Protein AF-A0A2I0IQX0-F1 (afdb_monomer_lite)

Radius of gyration: 37.12 Å; chains: 1; bounding box: 122×83×122 Å

Sequence (708 aa):
MSTTAPTTPGISPPPPFSTNPTLTITSLARSLSVTYSIDRTKGKENWRSRPLKNRERKTVKEKVTVMEGSRGGDEGDGDGQHKKETGPTSCSQSERRRKGLPKEEEEEMAKQRAKKRKEENARHMSNLPRLIIACNRALGLLVRQHNGDVSDGLLQSSNLKSFTFNELKTAIRNLLDFDVESSCVDRSSRWGSQGGELSSRAAGKRRKEIHSRMVVILRPSKVAVIWRRVGEWGAGHRDGDYHRAVYVCIYAESTQELLLRKHADCKNSWPGLWDISSAGHISAGDSSLISARRALEEELGIVLPKDAFELIFNFLRDWTTNNGTFISNEFDDVYLVTTLDPIPLEAFTLQESEVSAVKYLHYNQYRSLLAKEDPDYAPYDVDGQYGQLFDIIEQRYKENTTARCLALQKQIERYASVTLNLELRGLSEGDTRALVLIIKAARVMDEISHQQVWHSNPALRDWLKEHAATSELDRLKWVYYSINKSPWSCLDESEAFLTTADSAVKLLSQCSKPVSGREGLEYKAAFPKLKPPGANFYPPDKDKMHGLPKDQLEEVTGFFNVIKRRSELSIEASMTNLAVKNHDNDNVAVSGTDLYNVPYCKEYMSSLSKAAELLLEAGNLTSSTSLKRLLHEKAKAFLSNDYYESDIAWMELDSKLDVTIGPYETYEDALFGYKATFEAFVGIRDDNVTAQIIFQLMIAITIYLILN

Secondary structure (DSSP, 8-state):
--------PPPPPPPPPP------GGGGGGG----EEE-----S---------------------PPP-----------------------------PPPPPHHHHHHHHHHHHHHHHHHHHHHHHHHHHHHHHHHHHHHHHHHHHH----S----GGG-----HHHHHHHHHHHHHTTSSS-------------------------------------GGG-------PPPTTHHHHHT--EEEEEEEEEETTTTEEEEEEEPTT-SSSTT-EE-SEEEEPPTT--HHHHHHHHHHHHH-----GGGEEEEEEEEEEEEEGGGTEEEEEEEEEEEEEESSPPPGGG----TTTEEEEEEEEHHHHHHHHTTT-TTB----TTTGGGHHHHHHHHHH---HHHHHHHHHHHHTTSEEE------TT--HHHHHHHHHHHHHHHHHHHHHHHHH-TTHHHHHHHHHHGGGT-HHHHHHHHHHHHHSSSB-TTTTTBBSS-GGGSPEEEESSSSS--TT---EEEE----SBPPTTTTTS-TT-S--TTS-HHHHHHHT-TTEEEEEHHHHHHHHHHHT--------------S-SEEEEEHHHHTHHHHHHHHHHHHHHHHH-S-HHHHHHHHHHHHHHHHS--HHHHHHHHT--SSEEEEEEE---TT-TTTS-PPPEEEEEEE--HHHHHHHHHHHHHHHHHHHHH-

Structure (mmCIF, N/CA/C/O backbone):
data_AF-A0A2I0IQX0-F1
#
_entry.id   AF-A0A2I0IQX0-F1
#
loop_
_atom_site.group_PDB
_atom_site.id
_atom_site.type_symbol
_atom_site.label_atom_id
_atom_site.label_alt_id
_atom_site.label_comp_id
_atom_site.label_asym_id
_atom_site.label_entity_id
_atom_site.label_seq_id
_atom_site.pdbx_PDB_ins_code
_atom_site.Cartn_x
_atom_site.Cartn_y
_atom_site.Cartn_z
_atom_site.occupancy
_atom_site.B_iso_or_equiv
_atom_site.auth_seq_id
_atom_site.auth_comp_id
_atom_site.auth_asym_id
_atom_site.auth_atom_id
_atom_site.pdbx_PDB_model_num
ATOM 1 N N . MET A 1 1 ? -62.907 -2.542 -43.626 1.00 32.94 1 MET A N 1
ATOM 2 C CA . MET A 1 1 ? -62.264 -3.836 -43.954 1.00 32.94 1 MET A CA 1
ATOM 3 C C . MET A 1 1 ? -60.779 -3.570 -44.169 1.00 32.94 1 MET A C 1
ATOM 5 O O . MET A 1 1 ? -60.492 -2.575 -44.815 1.00 32.94 1 MET A O 1
ATOM 9 N N . SER A 1 2 ? -59.822 -4.360 -43.681 1.00 29.34 2 SER A N 1
ATOM 10 C CA . SER A 1 2 ? -59.847 -5.276 -42.527 1.00 29.34 2 SER A CA 1
ATOM 11 C C . SER A 1 2 ? -58.401 -5.570 -42.082 1.00 29.34 2 SER A C 1
ATOM 13 O O . SER A 1 2 ? -57.530 -5.612 -42.938 1.00 29.34 2 SER A O 1
ATOM 15 N N . THR A 1 3 ? -58.189 -5.767 -40.772 1.00 29.19 3 THR A N 1
ATOM 16 C CA . THR A 1 3 ? -57.210 -6.674 -40.103 1.00 29.19 3 THR A CA 1
ATOM 17 C C . THR A 1 3 ? -56.078 -7.292 -40.951 1.00 29.19 3 THR A C 1
ATOM 19 O O . THR A 1 3 ? -56.360 -7.918 -41.967 1.00 29.19 3 THR A O 1
ATOM 22 N N . THR A 1 4 ? -54.808 -7.332 -40.536 1.00 30.12 4 THR A N 1
ATOM 23 C CA . THR A 1 4 ? -54.242 -7.630 -39.188 1.00 30.12 4 THR A CA 1
ATOM 24 C C . THR A 1 4 ? -53.242 -6.521 -38.728 1.00 30.12 4 THR A C 1
ATOM 26 O O . THR A 1 4 ? -53.359 -5.416 -39.240 1.00 30.12 4 THR A O 1
ATOM 29 N N . ALA A 1 5 ? -52.293 -6.616 -37.772 1.00 28.31 5 ALA A N 1
ATOM 30 C CA . ALA A 1 5 ? -51.696 -7.715 -36.980 1.00 28.31 5 ALA A CA 1
ATOM 31 C C . ALA A 1 5 ? -51.329 -7.263 -35.516 1.00 28.31 5 ALA A C 1
ATOM 33 O O . ALA A 1 5 ? -52.156 -6.522 -34.983 1.00 28.31 5 ALA A O 1
ATOM 34 N N . PRO A 1 6 ? -50.278 -7.721 -34.770 1.00 35.41 6 PRO A N 1
ATOM 35 C CA . PRO A 1 6 ? -50.414 -7.894 -33.313 1.00 35.41 6 PRO A CA 1
ATOM 36 C C . PRO A 1 6 ? -49.625 -6.920 -32.410 1.00 35.41 6 PRO A C 1
ATOM 38 O O . PRO A 1 6 ? -48.718 -6.209 -32.831 1.00 35.41 6 PRO A O 1
ATOM 41 N N . THR A 1 7 ? -49.988 -6.941 -31.125 1.00 29.81 7 THR A N 1
ATOM 42 C CA . THR A 1 7 ? -49.522 -6.068 -30.033 1.00 29.81 7 THR A CA 1
ATOM 43 C C . THR A 1 7 ? -48.316 -6.598 -29.251 1.00 29.81 7 THR A C 1
ATOM 45 O O . THR A 1 7 ? -48.257 -7.789 -28.945 1.00 29.81 7 THR A O 1
ATOM 48 N N . THR A 1 8 ? -47.474 -5.690 -28.750 1.00 29.77 8 THR A N 1
ATOM 49 C CA . THR A 1 8 ? -46.634 -5.884 -27.550 1.00 29.77 8 THR A CA 1
ATOM 50 C C . THR A 1 8 ? -47.149 -5.011 -26.387 1.00 29.77 8 THR A C 1
ATOM 52 O O . THR A 1 8 ? -47.747 -3.963 -26.638 1.00 29.77 8 THR A O 1
ATOM 55 N N . PRO A 1 9 ? -46.987 -5.427 -25.113 1.00 32.19 9 PRO A N 1
ATOM 56 C CA . PRO A 1 9 ? -47.516 -4.688 -23.964 1.00 32.19 9 PRO A CA 1
ATOM 57 C C . PRO A 1 9 ? -46.642 -3.479 -23.591 1.00 32.19 9 PRO A C 1
ATOM 59 O O . PRO A 1 9 ? -45.417 -3.577 -23.542 1.00 32.19 9 PRO A O 1
ATOM 62 N N . GLY A 1 10 ? -47.279 -2.343 -23.296 1.00 28.66 10 GLY A N 1
ATOM 63 C CA . GLY A 1 10 ? -46.601 -1.115 -22.870 1.00 28.66 10 GLY A CA 1
ATOM 64 C C . GLY A 1 10 ? -46.260 -1.087 -21.376 1.00 28.66 10 GLY A C 1
ATOM 65 O O . GLY A 1 10 ? -46.984 -1.645 -20.552 1.00 28.66 10 GLY A O 1
ATOM 66 N N . ILE A 1 11 ? -45.175 -0.391 -21.030 1.00 29.62 11 ILE A N 1
ATOM 67 C CA . ILE A 1 11 ? -44.763 -0.110 -19.647 1.00 29.62 11 ILE A CA 1
ATOM 68 C C . ILE A 1 11 ? -45.305 1.269 -19.246 1.00 29.62 11 ILE A C 1
ATOM 70 O O . ILE A 1 11 ? -45.057 2.257 -19.936 1.00 29.62 11 ILE A O 1
ATOM 74 N N . SER A 1 12 ? -46.032 1.345 -18.130 1.00 29.97 12 SER A N 1
ATOM 75 C CA . SER A 1 12 ? -46.541 2.613 -17.586 1.00 29.97 12 SER A CA 1
ATOM 76 C C . SER A 1 12 ? -45.424 3.443 -16.930 1.00 29.97 12 SER A C 1
ATOM 78 O O . SER A 1 12 ? -44.574 2.867 -16.248 1.00 29.97 12 SER A O 1
ATOM 80 N N . PRO A 1 13 ? -45.426 4.784 -17.066 1.00 30.25 13 PRO A N 1
ATOM 81 C CA . PRO A 1 13 ? -44.456 5.646 -16.392 1.00 30.25 13 PRO A CA 1
ATOM 82 C C . PRO A 1 13 ? -44.693 5.704 -14.867 1.00 30.25 13 PRO A C 1
ATOM 84 O O . PRO A 1 13 ? -45.831 5.539 -14.415 1.00 30.25 13 PRO A O 1
ATOM 87 N N . PRO A 1 14 ? -43.645 5.954 -14.057 1.00 29.20 14 PRO A N 1
ATOM 88 C CA . PRO A 1 14 ? -43.758 6.031 -12.602 1.00 29.20 14 PRO A CA 1
ATOM 89 C C . PRO A 1 14 ? -44.454 7.326 -12.125 1.00 29.20 14 PRO A C 1
ATOM 91 O O . PRO A 1 14 ? -44.364 8.357 -12.796 1.00 29.20 14 PRO A O 1
ATOM 94 N N . PRO A 1 15 ? -45.118 7.308 -10.952 1.00 28.19 15 PRO A N 1
ATOM 95 C CA . PRO A 1 15 ? -45.722 8.498 -10.353 1.00 28.19 15 PRO A CA 1
ATOM 96 C C . PRO A 1 15 ? -44.664 9.458 -9.765 1.00 28.19 15 PRO A C 1
ATOM 98 O O . PRO A 1 15 ? -43.566 9.023 -9.410 1.00 28.19 15 PRO A O 1
ATOM 101 N N . PRO A 1 16 ? -44.982 10.760 -9.617 1.00 26.52 16 PRO A N 1
ATOM 102 C CA . PRO A 1 16 ? -44.057 11.750 -9.068 1.00 26.52 16 PRO A CA 1
ATOM 103 C C . PRO A 1 16 ? -43.819 11.564 -7.561 1.00 26.52 16 PRO A C 1
ATOM 105 O O . PRO A 1 16 ? -44.727 11.211 -6.806 1.00 26.52 16 PRO A O 1
ATOM 108 N N . PHE A 1 17 ? -42.598 11.862 -7.109 1.00 27.36 17 PHE A N 1
ATOM 109 C CA . PHE A 1 17 ? -42.235 11.825 -5.691 1.00 27.36 17 PHE A CA 1
ATOM 110 C C . PHE A 1 17 ? -42.905 12.962 -4.906 1.00 27.36 17 PHE A C 1
ATOM 112 O O . PHE A 1 17 ? -42.741 14.136 -5.232 1.00 27.36 17 PHE A O 1
ATOM 119 N N . SER A 1 18 ? -43.614 12.603 -3.833 1.00 23.64 18 SER A N 1
ATOM 120 C CA . SER A 1 18 ? -44.170 13.546 -2.856 1.00 23.64 18 SER A CA 1
ATOM 121 C C . SER A 1 18 ? -43.223 13.725 -1.665 1.00 23.64 18 SER A C 1
ATOM 123 O O . SER A 1 18 ? -42.564 12.780 -1.229 1.00 23.64 18 SER A O 1
ATOM 125 N N . THR A 1 19 ? -43.145 14.941 -1.130 1.00 28.67 19 THR A N 1
ATOM 126 C CA . THR A 1 19 ? -42.205 15.332 -0.072 1.00 28.67 19 THR A CA 1
ATOM 127 C C . THR A 1 19 ? -42.740 15.038 1.333 1.00 28.67 19 THR A C 1
ATOM 129 O O . THR A 1 19 ? -43.684 15.699 1.759 1.00 28.67 19 THR A O 1
ATOM 132 N N . ASN A 1 20 ? -42.102 14.124 2.080 1.00 23.31 20 ASN A N 1
ATOM 133 C CA . ASN A 1 20 ? -41.988 14.180 3.553 1.00 23.31 20 ASN A CA 1
ATOM 134 C C . ASN A 1 20 ? -41.076 13.057 4.109 1.00 23.31 20 ASN A C 1
ATOM 136 O O . ASN A 1 20 ? -41.433 11.884 3.992 1.00 23.31 20 ASN A O 1
ATOM 140 N N . PRO A 1 21 ? -39.930 13.367 4.751 1.00 27.33 21 PRO A N 1
ATOM 141 C CA . PRO A 1 21 ? -39.046 12.359 5.337 1.00 27.33 21 PRO A CA 1
ATOM 142 C C . PRO A 1 21 ? -39.320 12.128 6.835 1.00 27.33 21 PRO A C 1
ATOM 144 O O . PRO A 1 21 ? -38.691 12.735 7.701 1.00 27.33 21 PRO A O 1
ATOM 147 N N . THR A 1 22 ? -40.207 11.188 7.174 1.00 23.41 22 THR A N 1
ATOM 148 C CA . THR A 1 22 ? -40.261 10.631 8.540 1.00 23.41 22 THR A CA 1
ATOM 149 C C . THR A 1 22 ? -39.184 9.552 8.687 1.00 23.41 22 THR A C 1
ATOM 151 O O . THR A 1 22 ? -39.371 8.410 8.269 1.00 23.41 22 THR A O 1
ATOM 154 N N . LEU A 1 23 ? -38.031 9.919 9.254 1.00 24.91 23 LEU A N 1
ATOM 155 C CA . LEU A 1 23 ? -36.866 9.038 9.400 1.00 24.91 23 LEU A CA 1
ATOM 156 C C . LEU A 1 23 ? -37.111 7.903 10.410 1.00 24.91 23 LEU A C 1
ATOM 158 O O . LEU A 1 23 ? -36.904 8.061 11.611 1.00 24.91 23 LEU A O 1
ATOM 162 N N . THR A 1 24 ? -37.498 6.727 9.912 1.00 24.86 24 THR A N 1
ATOM 163 C CA . THR A 1 24 ? -37.498 5.482 10.692 1.00 24.86 24 THR A CA 1
ATOM 164 C C . THR A 1 24 ? -36.156 4.747 10.563 1.00 24.86 24 THR A C 1
ATOM 166 O O . THR A 1 24 ? -35.618 4.539 9.469 1.00 24.86 24 THR A O 1
ATOM 169 N N . ILE A 1 25 ? -35.612 4.341 11.716 1.00 28.48 25 ILE A N 1
ATOM 170 C CA . ILE A 1 25 ? -34.255 3.778 11.892 1.00 28.48 25 ILE A CA 1
ATOM 171 C C . ILE A 1 25 ? -34.005 2.520 11.035 1.00 28.48 25 ILE A C 1
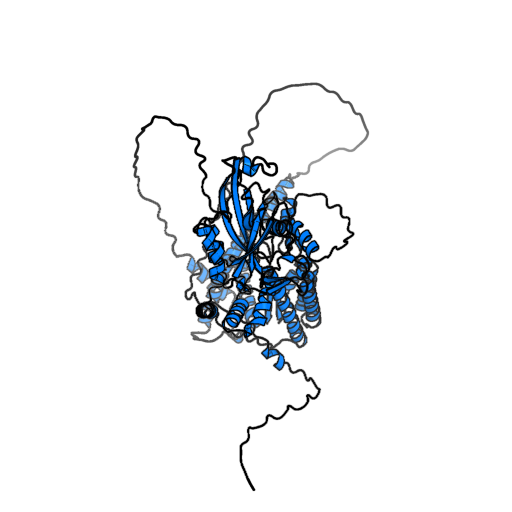ATOM 173 O O . ILE A 1 25 ? -32.872 2.245 10.643 1.00 28.48 25 ILE A O 1
ATOM 177 N N . THR A 1 26 ? -35.063 1.792 10.670 1.00 25.50 26 THR A N 1
ATOM 178 C CA . THR A 1 26 ? -35.031 0.540 9.895 1.00 25.50 26 THR A CA 1
ATOM 179 C C . THR A 1 26 ? -34.335 0.652 8.530 1.00 25.50 26 THR A C 1
ATOM 181 O O . THR A 1 26 ? -33.890 -0.357 7.987 1.00 25.50 26 THR A O 1
ATOM 184 N N . SER A 1 27 ? -34.219 1.858 7.964 1.00 24.39 27 SER A N 1
ATOM 185 C CA . SER A 1 27 ? -33.568 2.086 6.665 1.00 24.39 27 SER A CA 1
ATOM 186 C C . SER A 1 27 ? -32.036 1.954 6.696 1.00 24.39 27 SER A C 1
ATOM 188 O O . SER A 1 27 ? -31.463 1.465 5.722 1.00 24.39 27 SER A O 1
ATOM 190 N N . LEU A 1 28 ? -31.363 2.297 7.806 1.00 27.48 28 LEU A N 1
ATOM 191 C CA . LEU A 1 28 ? -29.898 2.173 7.918 1.00 27.48 28 LEU A CA 1
ATOM 192 C C . LEU A 1 28 ? -29.418 0.715 8.010 1.00 27.48 28 LEU A C 1
ATOM 194 O O . LEU A 1 28 ? -28.284 0.416 7.645 1.00 27.48 28 LEU A O 1
ATOM 198 N N . ALA A 1 29 ? -30.267 -0.209 8.468 1.00 24.34 29 ALA A N 1
ATOM 199 C CA . ALA A 1 29 ? -29.877 -1.599 8.715 1.00 24.34 29 ALA A CA 1
ATOM 200 C C . ALA A 1 29 ? -29.433 -2.362 7.448 1.00 24.34 29 ALA A C 1
ATOM 202 O O . ALA A 1 29 ? -28.733 -3.365 7.551 1.00 24.34 29 ALA A O 1
ATOM 203 N N . ARG A 1 30 ? -29.808 -1.898 6.245 1.00 24.12 30 ARG A N 1
ATOM 204 C CA . ARG A 1 30 ? -29.478 -2.567 4.971 1.00 24.12 30 ARG A CA 1
ATOM 205 C C . ARG A 1 30 ? -28.112 -2.202 4.373 1.00 24.12 30 ARG A C 1
ATOM 207 O O . ARG A 1 30 ? -27.738 -2.804 3.374 1.00 24.12 30 ARG A O 1
ATOM 214 N N . SER A 1 31 ? -27.354 -1.279 4.972 1.00 22.50 31 SER A N 1
ATOM 215 C CA . SER A 1 31 ? -25.974 -0.942 4.563 1.00 22.50 31 SER A CA 1
ATOM 216 C C . SER A 1 31 ? -24.917 -1.307 5.620 1.00 22.50 31 SER A C 1
ATOM 218 O O . SER A 1 31 ? -23.799 -0.789 5.607 1.00 22.50 31 SER A O 1
ATOM 220 N N . LEU A 1 32 ? -25.266 -2.207 6.548 1.00 25.27 32 LEU A N 1
ATOM 221 C CA . LEU A 1 32 ? -24.449 -2.602 7.699 1.00 25.27 32 LEU A CA 1
ATOM 222 C C . LEU A 1 32 ? -24.072 -4.093 7.664 1.00 25.27 32 LEU A C 1
ATOM 224 O O . LEU A 1 32 ? -24.515 -4.883 8.491 1.00 25.27 32 LEU A O 1
ATOM 228 N N . SER A 1 33 ? -23.201 -4.470 6.725 1.00 21.88 33 SER A N 1
ATOM 229 C CA . SER A 1 33 ? -22.495 -5.759 6.739 1.00 21.88 33 SER A CA 1
ATOM 230 C C . SER A 1 33 ? -21.019 -5.553 7.096 1.00 21.88 33 SER A C 1
ATOM 232 O O . SER A 1 33 ? -20.197 -5.282 6.221 1.00 21.88 33 SER A O 1
ATOM 234 N N . VAL A 1 34 ? -20.680 -5.673 8.383 1.00 24.61 34 VAL A N 1
ATOM 235 C CA . VAL A 1 34 ? -19.284 -5.774 8.841 1.00 24.61 34 VAL A CA 1
ATOM 236 C C . VAL A 1 34 ? -18.985 -7.250 9.086 1.00 24.61 34 VAL A C 1
ATOM 238 O O . VAL A 1 34 ? -19.418 -7.821 10.085 1.00 24.61 34 VAL A O 1
ATOM 241 N N . THR A 1 35 ? -18.290 -7.883 8.143 1.00 23.91 35 THR A N 1
ATOM 242 C CA . THR A 1 35 ? -17.967 -9.312 8.212 1.00 23.91 35 THR A CA 1
ATOM 243 C C . THR A 1 35 ? -16.759 -9.540 9.116 1.00 23.91 35 THR A C 1
ATOM 245 O O . THR A 1 35 ? -15.622 -9.343 8.692 1.00 23.91 35 THR A O 1
ATOM 248 N N . TYR A 1 36 ? -16.995 -10.011 10.340 1.00 27.12 36 TYR A N 1
ATOM 249 C CA . TYR A 1 36 ? -15.960 -10.671 11.137 1.00 27.12 36 TYR A CA 1
ATOM 250 C C . TYR A 1 36 ? -15.954 -12.170 10.827 1.00 27.12 36 TYR A C 1
ATOM 252 O O . TYR A 1 36 ? -16.995 -12.763 10.546 1.00 27.12 36 TYR A O 1
ATOM 260 N N . SER A 1 37 ? -14.765 -12.769 10.852 1.00 30.22 37 SER A N 1
ATOM 261 C CA . SER A 1 37 ? -14.520 -14.138 10.392 1.00 30.22 37 SER A CA 1
ATOM 262 C C . SER A 1 37 ? -13.625 -14.883 11.377 1.00 30.22 37 SER A C 1
ATOM 264 O O . SER A 1 37 ? -12.672 -14.305 11.893 1.00 30.22 37 SER A O 1
ATOM 266 N N . ILE A 1 38 ? -13.920 -16.159 11.632 1.00 30.92 38 ILE A N 1
ATOM 267 C CA . ILE A 1 38 ? -13.231 -16.972 12.647 1.00 30.92 38 ILE A CA 1
ATOM 268 C C . ILE A 1 38 ? -12.696 -18.258 12.002 1.00 30.92 38 ILE A C 1
ATOM 270 O O . ILE A 1 38 ? -13.472 -19.041 11.452 1.00 30.92 38 ILE A O 1
ATOM 274 N N . ASP A 1 39 ? -11.382 -18.488 12.102 1.00 32.41 39 ASP A N 1
ATOM 275 C CA . ASP A 1 39 ? -10.726 -19.738 11.688 1.00 32.41 39 ASP A CA 1
ATOM 276 C C . ASP A 1 39 ? -11.176 -20.924 12.568 1.00 32.41 39 ASP A C 1
ATOM 278 O O . ASP A 1 39 ? -11.371 -20.803 13.779 1.00 32.41 39 ASP A O 1
ATOM 282 N N . ARG A 1 40 ? -11.333 -22.100 11.950 1.00 35.47 40 ARG A N 1
ATOM 283 C CA . ARG A 1 40 ? -11.727 -23.361 12.604 1.00 35.47 40 ARG A CA 1
ATOM 284 C C . ARG A 1 40 ? -10.743 -24.518 12.382 1.00 35.47 40 ARG A C 1
ATOM 286 O O . ARG A 1 40 ? -11.056 -25.657 12.724 1.00 35.47 40 ARG A O 1
ATOM 293 N N . THR A 1 41 ? -9.542 -24.267 11.863 1.00 31.95 41 THR A N 1
ATOM 294 C CA . THR A 1 41 ? -8.605 -25.324 11.432 1.00 31.95 41 THR A CA 1
ATOM 295 C C . THR A 1 41 ? -7.753 -25.975 12.539 1.00 31.95 41 THR A C 1
ATOM 297 O O . THR A 1 41 ? -6.895 -26.805 12.236 1.00 31.95 41 THR A O 1
ATOM 300 N N . LYS A 1 42 ? -7.992 -25.698 13.836 1.00 32.75 42 LYS A N 1
ATOM 301 C CA . LYS A 1 42 ? -7.257 -26.325 14.968 1.00 32.75 42 LYS A CA 1
ATOM 302 C C . LYS A 1 42 ? -8.146 -26.956 16.047 1.00 32.75 42 LYS A C 1
ATOM 304 O O . LYS A 1 42 ? -8.098 -26.609 17.224 1.00 32.75 42 LYS A O 1
ATOM 309 N N . GLY A 1 43 ? -8.900 -27.981 15.653 1.00 28.84 43 GLY A N 1
ATOM 310 C CA . GLY A 1 43 ? -9.638 -28.857 16.569 1.00 28.84 43 GLY A CA 1
ATOM 311 C C . GLY A 1 43 ? -8.761 -29.846 17.357 1.00 28.84 43 GLY A C 1
ATOM 312 O O . GLY A 1 43 ? -8.837 -31.046 17.097 1.00 28.84 43 GLY A O 1
ATOM 313 N N . LYS A 1 44 ? -7.947 -29.361 18.311 1.00 25.27 44 LYS A N 1
ATOM 314 C CA . LYS A 1 44 ? -7.473 -30.104 19.508 1.00 25.27 44 LYS A CA 1
ATOM 315 C C . LYS A 1 44 ? -6.637 -29.213 20.432 1.00 25.27 44 LYS A C 1
ATOM 317 O O . LYS A 1 44 ? -5.669 -28.594 20.001 1.00 25.27 44 LYS A O 1
ATOM 322 N N . GLU A 1 45 ? -6.974 -29.204 21.718 1.00 29.77 45 GLU A N 1
ATOM 323 C CA . GLU A 1 45 ? -6.270 -28.411 22.728 1.00 29.77 45 GLU A CA 1
ATOM 324 C C . GLU A 1 45 ? -4.854 -28.942 23.002 1.00 29.77 45 GLU A C 1
ATOM 326 O O . GLU A 1 45 ? -4.650 -30.139 23.219 1.00 29.77 45 GLU A O 1
ATOM 331 N N . ASN A 1 46 ? -3.869 -28.040 23.047 1.00 22.12 46 ASN A N 1
ATOM 332 C CA . ASN A 1 46 ? -2.586 -28.257 23.725 1.00 22.12 46 ASN A CA 1
ATOM 333 C C . ASN A 1 46 ? -1.889 -26.906 23.974 1.00 22.12 46 ASN A C 1
ATOM 335 O O . ASN A 1 46 ? -0.943 -26.530 23.280 1.00 22.12 46 ASN A O 1
ATOM 339 N N . TRP A 1 47 ? -2.348 -26.163 24.986 1.00 21.12 47 TRP A N 1
ATOM 340 C CA . TRP A 1 47 ? -1.671 -24.951 25.463 1.00 21.12 47 TRP A CA 1
ATOM 341 C C . TRP A 1 47 ? -0.330 -25.303 26.129 1.00 21.12 47 TRP A C 1
ATOM 343 O O . TRP A 1 47 ? -0.211 -25.395 27.349 1.00 21.12 47 TRP A O 1
ATOM 353 N N . ARG A 1 48 ? 0.707 -25.509 25.310 1.00 21.14 48 ARG A N 1
ATOM 354 C CA . ARG A 1 48 ? 2.104 -25.619 25.745 1.00 21.14 48 ARG A CA 1
ATOM 355 C C . ARG A 1 48 ? 2.872 -24.368 25.347 1.00 21.14 48 ARG A C 1
ATOM 357 O O . ARG A 1 48 ? 3.509 -24.327 24.294 1.00 21.14 48 ARG A O 1
ATOM 364 N N . SER A 1 49 ? 2.864 -23.374 26.229 1.00 22.66 49 SER A N 1
ATOM 365 C CA . SER A 1 49 ? 3.827 -22.276 26.184 1.00 22.66 49 SER A CA 1
ATOM 366 C C . SER A 1 49 ? 5.251 -22.847 26.230 1.00 22.66 49 SER A C 1
ATOM 368 O O . SER A 1 49 ? 5.692 -23.414 27.229 1.00 22.66 49 SER A O 1
ATOM 370 N N . ARG A 1 50 ? 5.986 -22.731 25.118 1.00 20.17 50 ARG A N 1
ATOM 371 C CA . ARG A 1 50 ? 7.427 -23.004 25.092 1.00 20.17 50 ARG A CA 1
ATOM 372 C C . ARG A 1 50 ? 8.147 -21.753 25.601 1.00 20.17 50 ARG A C 1
ATOM 374 O O . ARG A 1 50 ? 8.138 -20.758 24.879 1.00 20.17 50 ARG A O 1
ATOM 381 N N . PRO A 1 51 ? 8.794 -21.765 26.780 1.00 23.42 51 PRO A N 1
ATOM 382 C CA . PRO A 1 51 ? 9.642 -20.649 27.167 1.00 23.42 51 PRO A CA 1
ATOM 383 C C . PRO A 1 51 ? 10.823 -20.565 26.194 1.00 23.42 51 PRO A C 1
ATOM 385 O O . PRO A 1 51 ? 11.612 -21.508 26.067 1.00 23.42 51 PRO A O 1
ATOM 388 N N . LEU A 1 52 ? 10.955 -19.429 25.506 1.00 23.59 52 LEU A N 1
ATOM 389 C CA . LEU A 1 52 ? 12.186 -19.090 24.800 1.00 23.59 52 LEU A CA 1
ATOM 390 C C . LEU A 1 52 ? 13.328 -19.074 25.821 1.00 23.59 52 LEU A C 1
ATOM 392 O O . LEU A 1 52 ? 13.227 -18.449 26.877 1.00 23.59 52 LEU A O 1
ATOM 396 N N . LYS A 1 53 ? 14.414 -19.799 25.532 1.00 24.66 53 LYS A N 1
ATOM 397 C CA . LYS A 1 53 ? 15.565 -19.864 26.438 1.00 24.66 53 LYS A CA 1
ATOM 398 C C . LYS A 1 53 ? 16.179 -18.473 26.571 1.00 24.66 53 LYS A C 1
ATOM 400 O O . LYS A 1 53 ? 16.748 -17.970 25.602 1.00 24.66 53 LYS A O 1
ATOM 405 N N . ASN A 1 54 ? 16.126 -17.902 27.776 1.00 23.44 54 ASN A N 1
ATOM 406 C CA . ASN A 1 54 ? 16.892 -16.709 28.124 1.00 23.44 54 ASN A CA 1
ATOM 407 C C . ASN A 1 54 ? 18.367 -16.943 27.782 1.00 23.44 54 ASN A C 1
ATOM 409 O O . ASN A 1 54 ? 19.044 -17.770 28.392 1.00 23.44 54 ASN A O 1
ATOM 413 N N . ARG A 1 55 ? 18.858 -16.225 26.771 1.00 24.88 55 ARG A N 1
ATOM 414 C CA . ARG A 1 55 ? 20.252 -16.291 26.341 1.00 24.88 55 ARG A CA 1
ATOM 415 C C . ARG A 1 55 ? 21.052 -15.364 27.247 1.00 24.88 55 ARG A C 1
ATOM 417 O O . ARG A 1 55 ? 21.102 -14.161 27.006 1.00 24.88 55 ARG A O 1
ATOM 424 N N . GLU A 1 56 ? 21.607 -15.927 28.317 1.00 24.59 56 GLU A N 1
ATOM 425 C CA . GLU A 1 56 ? 22.330 -15.179 29.349 1.00 24.59 56 GLU A CA 1
ATOM 426 C C . GLU A 1 56 ? 23.342 -14.198 28.740 1.00 24.59 56 GLU A C 1
ATOM 428 O O . GLU A 1 56 ? 24.229 -14.582 27.968 1.00 24.59 56 GLU A O 1
ATOM 433 N N . ARG A 1 57 ? 23.229 -12.915 29.109 1.00 24.36 57 ARG A N 1
ATOM 434 C CA . ARG A 1 57 ? 24.255 -11.917 28.797 1.00 24.36 57 ARG A CA 1
ATOM 435 C C . ARG A 1 57 ? 25.515 -12.265 29.588 1.00 24.36 57 ARG A C 1
ATOM 437 O O . ARG A 1 57 ? 25.631 -11.894 30.753 1.00 24.36 57 ARG A O 1
ATOM 444 N N . LYS A 1 58 ? 26.480 -12.934 28.948 1.00 24.75 58 LYS A N 1
ATOM 445 C CA . LYS A 1 58 ? 27.851 -13.014 29.470 1.00 24.75 58 LYS A CA 1
ATOM 446 C C . LYS A 1 58 ? 28.400 -11.596 29.613 1.00 24.75 58 LYS A C 1
ATOM 448 O O . LYS A 1 58 ? 28.697 -10.943 28.616 1.00 24.75 58 LYS A O 1
ATOM 453 N N . THR A 1 59 ? 28.539 -11.129 30.848 1.00 23.88 59 THR A N 1
ATOM 454 C CA . THR A 1 59 ? 29.233 -9.883 31.166 1.00 23.88 59 THR A CA 1
ATOM 455 C C . THR A 1 59 ? 30.718 -10.048 30.865 1.00 23.88 59 THR A C 1
ATOM 457 O O . THR A 1 59 ? 31.444 -10.752 31.568 1.00 23.88 59 THR A O 1
ATOM 460 N N . VAL A 1 60 ? 31.180 -9.398 29.797 1.00 23.67 60 VAL A N 1
ATOM 461 C CA . VAL A 1 60 ? 32.611 -9.262 29.519 1.00 23.67 60 VAL A CA 1
ATOM 462 C C . VAL A 1 60 ? 33.192 -8.331 30.579 1.00 23.67 60 VAL A C 1
ATOM 464 O O . VAL A 1 60 ? 32.920 -7.135 30.577 1.00 23.67 60 VAL A O 1
ATOM 467 N N . LYS A 1 61 ? 33.970 -8.885 31.513 1.00 24.38 61 LYS A N 1
ATOM 468 C CA . LYS A 1 61 ? 34.826 -8.085 32.393 1.00 24.38 61 LYS A CA 1
ATOM 469 C C . LYS A 1 61 ? 36.059 -7.666 31.602 1.00 24.38 61 LYS A C 1
ATOM 471 O O . LYS A 1 61 ? 36.985 -8.463 31.452 1.00 24.38 61 LYS A O 1
ATOM 476 N N . GLU A 1 62 ? 36.079 -6.432 31.118 1.00 24.11 62 GLU A N 1
ATOM 477 C CA . GLU A 1 62 ? 37.313 -5.837 30.612 1.00 24.11 62 GLU A CA 1
ATOM 478 C C . GLU A 1 62 ? 38.312 -5.686 31.766 1.00 24.11 62 GLU A C 1
ATOM 480 O O . GLU A 1 62 ? 38.008 -5.117 32.816 1.00 24.11 62 GLU A O 1
ATOM 485 N N . LYS A 1 63 ? 39.515 -6.239 31.587 1.00 22.86 63 LYS A N 1
ATOM 486 C CA . LYS A 1 63 ? 40.642 -5.979 32.484 1.00 22.86 63 LYS A CA 1
ATOM 487 C C . LYS A 1 63 ? 41.306 -4.678 32.051 1.00 22.86 63 LYS A C 1
ATOM 489 O O . LYS A 1 63 ? 42.077 -4.680 31.094 1.00 22.86 63 LYS A O 1
ATOM 494 N N . VAL A 1 64 ? 41.068 -3.601 32.793 1.00 23.19 64 VAL A N 1
ATOM 495 C CA . VAL A 1 64 ? 41.957 -2.435 32.747 1.00 23.19 64 VAL A CA 1
ATOM 496 C C . VAL A 1 64 ? 43.297 -2.860 33.347 1.00 23.19 64 VAL A C 1
ATOM 498 O O . VAL A 1 64 ? 43.398 -3.109 34.547 1.00 23.19 64 VAL A O 1
ATOM 501 N N . THR A 1 65 ? 44.316 -2.993 32.500 1.00 23.31 65 THR A N 1
ATOM 502 C CA . THR A 1 65 ? 45.694 -3.266 32.927 1.00 23.31 65 THR A CA 1
ATOM 503 C C . THR A 1 65 ? 46.416 -1.932 33.063 1.00 23.31 65 THR A C 1
ATOM 505 O O . THR A 1 65 ? 46.779 -1.323 32.059 1.00 23.31 65 THR A O 1
ATOM 508 N N . VAL A 1 66 ? 46.604 -1.462 34.296 1.00 24.14 66 VAL A N 1
ATOM 509 C CA . VAL A 1 66 ? 47.425 -0.276 34.577 1.00 24.14 66 VAL A CA 1
ATOM 510 C C . VAL A 1 66 ? 48.899 -0.658 34.427 1.00 24.14 66 VAL A C 1
ATOM 512 O O . VAL A 1 66 ? 49.335 -1.649 35.010 1.00 24.14 66 VAL A O 1
ATOM 515 N N . MET A 1 67 ? 49.660 0.116 33.651 1.00 24.89 67 MET A N 1
ATOM 516 C CA . MET A 1 67 ? 51.123 0.024 33.613 1.00 24.89 67 MET A CA 1
ATOM 517 C C . MET A 1 67 ? 51.721 1.065 34.563 1.00 24.89 67 MET A C 1
ATOM 519 O O . MET A 1 67 ? 51.335 2.231 34.518 1.00 24.89 67 MET A O 1
ATOM 523 N N . GLU A 1 68 ? 52.666 0.652 35.405 1.00 23.25 68 GLU A N 1
ATOM 524 C CA . GLU A 1 68 ? 53.437 1.565 36.256 1.00 23.25 68 GLU A CA 1
ATOM 525 C C . GLU A 1 68 ? 54.582 2.222 35.464 1.00 23.25 68 GLU A C 1
ATOM 527 O O . GLU A 1 68 ? 55.205 1.583 34.616 1.00 23.25 68 GLU A O 1
ATOM 532 N N . GLY A 1 69 ? 54.875 3.497 35.752 1.00 25.08 69 GLY A N 1
ATOM 533 C CA . GLY A 1 69 ? 55.847 4.303 35.001 1.00 25.08 69 GLY A CA 1
ATOM 534 C C . GLY A 1 69 ? 56.507 5.414 35.828 1.00 25.08 69 GLY A C 1
ATOM 535 O O . GLY A 1 69 ? 56.103 6.564 35.758 1.00 25.08 69 GLY A O 1
ATOM 536 N N . SER A 1 70 ? 57.518 5.035 36.612 1.00 26.33 70 SER A N 1
ATOM 537 C CA . SER A 1 70 ? 58.631 5.832 37.175 1.00 26.33 70 SER A CA 1
ATOM 538 C C . SER A 1 70 ? 58.566 7.377 37.274 1.00 26.33 70 SER A C 1
ATOM 540 O O . SER A 1 70 ? 58.843 8.077 36.309 1.00 26.33 70 SER A O 1
ATOM 542 N N . ARG A 1 71 ? 58.461 7.852 38.529 1.00 26.31 71 ARG A N 1
ATOM 543 C CA . ARG A 1 71 ? 59.309 8.864 39.228 1.00 26.31 71 ARG A CA 1
ATOM 544 C C . ARG A 1 71 ? 59.725 10.198 38.554 1.00 26.31 71 ARG A C 1
ATOM 546 O O . ARG A 1 71 ? 60.502 10.203 37.608 1.00 26.31 71 ARG A O 1
ATOM 553 N N . GLY A 1 72 ? 59.482 11.289 39.300 1.00 25.31 72 GLY A N 1
ATOM 554 C CA . GLY A 1 72 ? 60.219 12.573 39.266 1.00 25.31 72 GLY A CA 1
ATOM 555 C C . GLY A 1 72 ? 59.371 13.771 38.801 1.00 25.31 72 GLY A C 1
ATOM 556 O O . GLY A 1 72 ? 58.599 13.615 37.864 1.00 25.31 72 GLY A O 1
ATOM 557 N N . GLY A 1 73 ? 59.449 14.969 39.400 1.00 26.52 73 GLY A N 1
ATOM 558 C CA . GLY A 1 73 ? 60.124 15.369 40.648 1.00 26.52 73 GLY A CA 1
ATOM 559 C C . GLY A 1 73 ? 60.139 16.901 40.861 1.00 26.52 73 GLY A C 1
ATOM 560 O O . GLY A 1 73 ? 60.463 17.609 39.919 1.00 26.52 73 GLY A O 1
ATOM 561 N N . ASP A 1 74 ? 59.825 17.336 42.091 1.00 26.36 74 ASP A N 1
ATOM 562 C CA . ASP A 1 74 ? 60.086 18.643 42.751 1.00 26.36 74 ASP A CA 1
ATOM 563 C C . ASP A 1 74 ? 59.617 20.012 42.170 1.00 26.36 74 ASP A C 1
ATOM 565 O O . ASP A 1 74 ? 59.342 20.179 40.988 1.00 26.36 74 ASP A O 1
ATOM 569 N N . GLU A 1 75 ? 59.570 20.984 43.105 1.00 28.36 75 GLU A N 1
ATOM 570 C CA . GLU A 1 75 ? 59.508 22.467 43.002 1.00 28.36 75 GLU A CA 1
ATOM 571 C C . GLU A 1 75 ? 58.244 23.203 42.470 1.00 28.36 75 GLU A C 1
ATOM 573 O O . GLU A 1 75 ? 57.604 22.809 41.498 1.00 28.36 75 GLU A O 1
ATOM 578 N N . GLY A 1 76 ? 57.914 24.345 43.116 1.00 26.64 76 GLY A N 1
ATOM 579 C CA . GLY A 1 76 ? 56.919 25.336 42.653 1.00 26.64 76 GLY A CA 1
ATOM 580 C C . GLY A 1 76 ? 56.077 26.029 43.749 1.00 26.64 76 GLY A C 1
ATOM 581 O O . GLY A 1 76 ? 54.979 25.569 44.055 1.00 26.64 76 GLY A O 1
ATOM 582 N N . ASP A 1 77 ? 56.548 27.153 44.307 1.00 26.52 77 ASP A N 1
ATOM 583 C CA . ASP A 1 77 ? 55.829 27.972 45.314 1.00 26.52 77 ASP A CA 1
ATOM 584 C C . ASP A 1 77 ? 54.652 28.817 44.758 1.00 26.52 77 ASP A C 1
ATOM 586 O O . ASP A 1 77 ? 54.597 29.128 43.567 1.00 26.52 77 ASP A O 1
ATOM 590 N N . GLY A 1 78 ? 53.741 29.274 45.639 1.00 27.19 78 GLY A N 1
ATOM 591 C CA . GLY A 1 78 ? 52.627 30.177 45.282 1.00 27.19 78 GLY A CA 1
ATOM 592 C C . GLY A 1 78 ? 51.768 30.684 46.461 1.00 27.19 78 GLY A C 1
ATOM 593 O O . GLY A 1 78 ? 50.695 30.147 46.718 1.00 27.19 78 GLY A O 1
ATOM 594 N N . ASP A 1 79 ? 52.237 31.721 47.168 1.00 26.78 79 ASP A N 1
ATOM 595 C CA . ASP A 1 79 ? 51.583 32.391 48.324 1.00 26.78 79 ASP A CA 1
ATOM 596 C C . ASP A 1 79 ? 50.227 33.084 47.987 1.00 26.78 79 ASP A C 1
ATOM 598 O O . ASP A 1 79 ? 49.952 33.380 46.824 1.00 26.78 79 ASP A O 1
ATOM 602 N N . GLY A 1 80 ? 49.366 33.368 48.987 1.00 28.39 80 GLY A N 1
ATOM 603 C CA . GLY A 1 80 ? 47.985 33.849 48.742 1.00 28.39 80 GLY A CA 1
ATOM 604 C C . GLY A 1 80 ? 47.114 34.451 49.876 1.00 28.39 80 GLY A C 1
ATOM 605 O O . GLY A 1 80 ? 45.986 34.826 49.589 1.00 28.39 80 GLY A O 1
ATOM 606 N N . GLN A 1 81 ? 47.592 34.580 51.123 1.00 29.97 81 GLN A N 1
ATOM 607 C CA . GLN A 1 81 ? 47.065 35.455 52.213 1.00 29.97 81 GLN A CA 1
ATOM 608 C C . GLN A 1 81 ? 45.549 35.548 52.612 1.00 29.97 81 GLN A C 1
ATOM 610 O O . GLN A 1 81 ? 44.731 36.119 51.904 1.00 29.97 81 GLN A O 1
ATOM 615 N N . HIS A 1 82 ? 45.292 35.328 53.925 1.00 32.06 82 HIS A N 1
ATOM 616 C CA . HIS A 1 82 ? 44.412 36.143 54.826 1.00 32.06 82 HIS A CA 1
ATOM 617 C C . HIS A 1 82 ? 42.863 36.155 54.632 1.00 32.06 82 HIS A C 1
ATOM 619 O O . HIS A 1 82 ? 42.369 35.973 53.535 1.00 32.06 82 HIS A O 1
ATOM 625 N N . LYS A 1 83 ? 41.974 36.408 55.623 1.00 29.70 83 LYS A N 1
ATOM 626 C CA . LYS A 1 83 ? 41.942 36.670 57.106 1.00 29.70 83 LYS A CA 1
ATOM 627 C C . LYS A 1 83 ? 40.479 36.324 57.592 1.00 29.70 83 LYS A C 1
ATOM 629 O O . LYS A 1 83 ? 39.700 35.900 56.750 1.00 29.70 83 LYS A O 1
ATOM 634 N N . LYS A 1 84 ? 39.961 36.426 58.838 1.00 29.72 84 LYS A N 1
ATOM 635 C CA . LYS A 1 84 ? 40.317 37.065 60.136 1.00 29.72 84 LYS A CA 1
ATOM 636 C C . LYS A 1 84 ? 39.568 36.368 61.329 1.00 29.72 84 LYS A C 1
ATOM 638 O O . LYS A 1 84 ? 38.799 35.441 61.122 1.00 29.72 84 LYS A O 1
ATOM 643 N N . GLU A 1 85 ? 39.832 36.856 62.547 1.00 29.33 85 GLU A N 1
ATOM 644 C CA . GLU A 1 85 ? 39.100 36.882 63.856 1.00 29.33 85 GLU A CA 1
ATOM 645 C C . GLU A 1 85 ? 37.563 36.597 63.959 1.00 29.33 85 GLU A C 1
ATOM 647 O O . GLU A 1 85 ? 36.849 36.816 62.989 1.00 29.33 85 GLU A O 1
ATOM 652 N N . THR A 1 86 ? 36.926 36.232 65.104 1.00 28.48 86 THR A N 1
ATOM 653 C CA . THR A 1 86 ? 37.348 35.793 66.479 1.00 28.48 86 THR A CA 1
ATOM 654 C C . THR A 1 86 ? 36.167 35.251 67.327 1.00 28.48 86 THR A C 1
ATOM 656 O O . THR A 1 86 ? 35.162 35.941 67.459 1.00 28.48 86 THR A O 1
ATOM 659 N N . GLY A 1 87 ? 36.389 34.179 68.105 1.00 24.03 87 GLY A N 1
ATOM 660 C CA . GLY A 1 87 ? 35.873 34.070 69.491 1.00 24.03 87 GLY A CA 1
ATOM 661 C C . GLY A 1 87 ? 34.449 33.510 69.752 1.00 24.03 87 GLY A C 1
ATOM 662 O O . GLY A 1 87 ? 33.736 33.166 68.818 1.00 24.03 87 GLY A O 1
ATOM 663 N N . PRO A 1 88 ? 34.063 33.321 71.038 1.00 42.12 88 PRO A N 1
ATOM 664 C CA . PRO A 1 88 ? 34.350 32.032 71.697 1.00 42.12 88 PRO A CA 1
ATOM 665 C C . PRO A 1 88 ? 33.236 31.457 72.607 1.00 42.12 88 PRO A C 1
ATOM 667 O O . PRO A 1 88 ? 32.506 32.194 73.264 1.00 42.12 88 PRO A O 1
ATOM 670 N N . THR A 1 89 ? 33.212 30.130 72.798 1.00 28.12 89 THR A N 1
ATOM 671 C CA . THR A 1 89 ? 32.876 29.475 74.092 1.00 28.12 89 THR A CA 1
ATOM 672 C C . THR A 1 89 ? 33.299 27.999 74.092 1.00 28.12 89 THR A C 1
ATOM 674 O O . THR A 1 89 ? 33.684 27.466 73.052 1.00 28.12 89 THR A O 1
ATOM 677 N N . SER A 1 90 ? 33.308 27.345 75.260 1.00 25.92 90 SER A N 1
ATOM 678 C CA . SER A 1 90 ? 33.950 26.039 75.466 1.00 25.92 90 SER A CA 1
ATOM 679 C C . SER A 1 90 ? 33.158 25.081 76.371 1.00 25.92 90 SER A C 1
ATOM 681 O O . SER A 1 90 ? 32.196 25.468 77.030 1.00 25.92 90 SER A O 1
ATOM 683 N N . CYS A 1 91 ? 33.679 23.850 76.454 1.00 23.89 91 CYS A N 1
ATOM 684 C CA . CYS A 1 91 ? 33.358 22.766 77.393 1.00 23.89 91 CYS A CA 1
ATOM 685 C C . CYS A 1 91 ? 32.324 21.710 76.946 1.00 23.89 91 CYS A C 1
ATOM 687 O O . CYS A 1 91 ? 31.460 21.931 76.104 1.00 23.89 91 CYS A O 1
ATOM 689 N N . SER A 1 92 ? 32.524 20.503 77.477 1.00 26.70 92 SER A N 1
ATOM 690 C CA . SER A 1 92 ? 31.889 19.228 77.120 1.00 26.70 92 SER A CA 1
ATOM 691 C C . SER A 1 92 ? 30.771 18.873 78.136 1.00 26.70 92 SER A C 1
ATOM 693 O O . SER A 1 92 ? 30.610 19.576 79.127 1.00 26.70 92 SER A O 1
ATOM 695 N N . GLN A 1 93 ? 29.910 17.861 77.954 1.00 27.39 93 GLN A N 1
ATOM 696 C CA . GLN A 1 93 ? 30.251 16.429 77.945 1.00 27.39 93 GLN A CA 1
ATOM 697 C C . GLN A 1 93 ? 29.209 15.527 77.243 1.00 27.39 93 GLN A C 1
ATOM 699 O O . GLN A 1 93 ? 28.009 15.758 77.300 1.00 27.39 93 GLN A O 1
ATOM 704 N N . SER A 1 94 ? 29.725 14.448 76.642 1.00 31.78 94 SER A N 1
ATOM 705 C CA . SER A 1 94 ? 29.104 13.126 76.414 1.00 31.78 94 SER A CA 1
ATOM 706 C C . SER A 1 94 ? 27.605 12.994 76.071 1.00 31.78 94 SER A C 1
ATOM 708 O O . SER A 1 94 ? 26.773 12.820 76.956 1.00 31.78 94 SER A O 1
ATOM 710 N N . GLU A 1 95 ? 27.314 12.750 74.787 1.00 31.05 95 GLU A N 1
ATOM 711 C CA . GLU A 1 95 ? 26.208 11.869 74.374 1.00 31.05 95 GLU A CA 1
ATOM 712 C C . GLU A 1 95 ? 26.676 10.820 73.350 1.00 31.05 95 GLU A C 1
ATOM 714 O O . GLU A 1 95 ? 27.532 11.073 72.496 1.00 31.05 95 GLU A O 1
ATOM 719 N N . ARG A 1 96 ? 26.116 9.605 73.432 1.00 33.38 96 ARG A N 1
ATOM 720 C CA . ARG A 1 96 ? 26.498 8.461 72.585 1.00 33.38 96 ARG A CA 1
ATOM 721 C C . ARG A 1 96 ? 25.879 8.563 71.187 1.00 33.38 96 ARG A C 1
ATOM 723 O O . ARG A 1 96 ? 24.864 7.927 70.906 1.00 33.38 96 ARG A O 1
ATOM 730 N N . ARG A 1 97 ? 26.531 9.285 70.270 1.00 31.22 97 ARG A N 1
ATOM 731 C CA . ARG A 1 97 ? 26.183 9.228 68.838 1.00 31.22 97 ARG A CA 1
ATOM 732 C C . ARG A 1 97 ? 26.353 7.803 68.293 1.00 31.22 97 ARG A C 1
ATOM 734 O O . ARG A 1 97 ? 27.473 7.349 68.061 1.00 31.22 97 ARG A O 1
ATOM 741 N N . ARG A 1 98 ? 25.236 7.116 68.019 1.00 38.91 98 ARG A N 1
ATOM 742 C CA . ARG A 1 98 ? 25.216 6.016 67.040 1.00 38.91 98 ARG A CA 1
ATOM 743 C C . ARG A 1 98 ? 25.705 6.587 65.705 1.00 38.91 98 ARG A C 1
ATOM 745 O O . ARG A 1 98 ? 25.176 7.602 65.257 1.00 38.91 98 ARG A O 1
ATOM 752 N N . LYS A 1 99 ? 26.699 5.958 65.073 1.00 39.59 99 LYS A N 1
ATOM 753 C CA . LYS A 1 99 ? 27.050 6.287 63.685 1.00 39.59 99 LYS A CA 1
ATOM 754 C C . LYS A 1 99 ? 25.878 5.868 62.794 1.00 39.59 99 LYS A C 1
ATOM 756 O O . LYS A 1 99 ? 25.550 4.685 62.757 1.00 39.59 99 LYS A O 1
ATOM 761 N N . GLY A 1 100 ? 25.251 6.829 62.121 1.00 45.12 100 GLY A N 1
ATOM 762 C CA . GLY A 1 100 ? 24.420 6.533 60.956 1.00 45.12 100 GLY A CA 1
ATOM 763 C C . GLY A 1 100 ? 25.297 6.025 59.812 1.00 45.12 100 GLY A C 1
ATOM 764 O O . GLY A 1 100 ? 26.486 6.353 59.755 1.00 45.12 100 GLY A O 1
ATOM 765 N N . LEU A 1 101 ? 24.717 5.217 58.928 1.00 47.34 101 LEU A N 1
ATOM 766 C CA . LEU A 1 101 ? 25.362 4.814 57.679 1.00 47.34 101 LEU A CA 1
ATOM 767 C C . LEU A 1 101 ? 25.422 6.026 56.720 1.00 47.34 101 LEU A C 1
ATOM 769 O O . LEU A 1 101 ? 24.613 6.950 56.864 1.00 47.34 101 LEU A O 1
ATOM 773 N N . PRO A 1 102 ? 26.362 6.075 55.761 1.00 58.66 102 PRO A N 1
ATOM 774 C CA . PRO A 1 102 ? 26.352 7.078 54.700 1.00 58.66 102 PRO A CA 1
ATOM 775 C C . PRO A 1 102 ? 25.041 7.024 53.904 1.00 58.66 102 PRO A C 1
ATOM 777 O O . PRO A 1 102 ? 24.521 5.942 53.633 1.00 58.66 102 PRO A O 1
ATOM 780 N N . LYS A 1 103 ? 24.529 8.187 53.475 1.00 52.00 103 LYS A N 1
ATOM 781 C CA . LYS A 1 103 ? 23.268 8.275 52.708 1.00 52.00 103 LYS A CA 1
ATOM 782 C C . LYS A 1 103 ? 23.267 7.401 51.450 1.00 52.00 103 LYS A C 1
ATOM 784 O O . LYS A 1 103 ? 22.232 6.854 51.094 1.00 52.00 103 LYS A O 1
ATOM 789 N N . GLU A 1 104 ? 24.423 7.246 50.811 1.00 50.25 104 GLU A N 1
ATOM 790 C CA . GLU A 1 104 ? 24.593 6.423 49.610 1.00 50.25 104 GLU A CA 1
ATOM 791 C C . GLU A 1 104 ? 24.353 4.931 49.895 1.00 50.25 104 GLU A C 1
ATOM 793 O O . GLU A 1 104 ? 23.677 4.271 49.112 1.00 50.25 104 GLU A O 1
ATOM 798 N N . GLU A 1 105 ? 24.800 4.402 51.043 1.00 55.12 105 GLU A N 1
ATOM 799 C CA . GLU A 1 105 ? 24.516 3.014 51.452 1.00 55.12 105 GLU A CA 1
ATOM 800 C C . GLU A 1 105 ? 23.035 2.811 51.813 1.00 55.12 105 GLU A C 1
ATOM 802 O O . GLU A 1 105 ? 22.469 1.739 51.585 1.00 55.12 105 GLU A O 1
ATOM 807 N N . GLU A 1 106 ? 22.386 3.841 52.360 1.00 56.31 106 GLU A N 1
ATOM 808 C CA . GLU A 1 106 ? 20.957 3.818 52.679 1.00 56.31 106 GLU A CA 1
ATOM 809 C C . GLU A 1 106 ? 20.091 3.855 51.404 1.00 56.31 106 GLU A C 1
ATOM 811 O O . GLU A 1 106 ? 19.110 3.113 51.299 1.00 56.31 106 GLU A O 1
ATOM 816 N N . GLU A 1 107 ? 20.498 4.627 50.391 1.00 58.53 107 GLU A N 1
ATOM 817 C CA . GLU A 1 107 ? 19.863 4.664 49.069 1.00 58.53 107 GLU A CA 1
ATOM 818 C C . GLU A 1 107 ? 20.123 3.380 48.257 1.00 58.53 107 GLU A C 1
ATOM 820 O O . GLU A 1 107 ? 19.206 2.841 47.632 1.00 58.53 107 GLU A O 1
ATOM 825 N N . GLU A 1 108 ? 21.339 2.832 48.314 1.00 60.25 108 GLU A N 1
ATOM 826 C CA . GLU A 1 108 ? 21.706 1.534 47.735 1.00 60.25 108 GLU A CA 1
ATOM 827 C C . GLU A 1 108 ? 20.862 0.404 48.356 1.00 60.25 108 GLU A C 1
ATOM 829 O O . GLU A 1 108 ? 20.233 -0.382 47.640 1.00 60.25 108 GLU A O 1
ATOM 834 N N . MET A 1 109 ? 20.716 0.375 49.688 1.00 63.38 109 MET A N 1
ATOM 835 C CA . MET A 1 109 ? 19.793 -0.549 50.356 1.00 63.38 109 MET A CA 1
ATOM 836 C C . MET A 1 109 ? 18.324 -0.301 49.991 1.00 63.38 109 MET A C 1
ATOM 838 O O . MET A 1 109 ? 17.565 -1.267 49.874 1.00 63.38 109 MET A O 1
ATOM 842 N N . ALA A 1 110 ? 17.889 0.946 49.791 1.00 64.88 110 ALA A N 1
ATOM 843 C CA . ALA A 1 110 ? 16.530 1.242 49.337 1.00 64.88 110 ALA A CA 1
ATOM 844 C C . ALA A 1 110 ? 16.276 0.686 47.923 1.00 64.88 110 ALA A C 1
ATOM 846 O O . ALA A 1 110 ? 15.268 0.007 47.705 1.00 64.88 110 ALA A O 1
ATOM 847 N N . LYS A 1 111 ? 17.224 0.870 46.995 1.00 64.44 111 LYS A N 1
ATOM 848 C CA . LYS A 1 111 ? 17.204 0.294 45.637 1.00 64.44 111 LYS A CA 1
ATOM 849 C C . LYS A 1 111 ? 17.177 -1.237 45.673 1.00 64.44 111 LYS A C 1
ATOM 851 O O . LYS A 1 111 ? 16.359 -1.852 44.986 1.00 64.44 111 LYS A O 1
ATOM 856 N N . GLN A 1 112 ? 17.987 -1.869 46.524 1.00 62.88 112 GLN A N 1
ATOM 857 C CA . GLN A 1 112 ? 17.991 -3.328 46.697 1.00 62.88 112 GLN A CA 1
ATOM 858 C C . GLN A 1 112 ? 16.677 -3.856 47.305 1.00 62.88 112 GLN A C 1
ATOM 860 O O . GLN A 1 112 ? 16.146 -4.863 46.832 1.00 62.88 112 GLN A O 1
ATOM 865 N N . ARG A 1 113 ? 16.086 -3.159 48.288 1.00 68.75 113 ARG A N 1
ATOM 866 C CA . ARG A 1 113 ? 14.761 -3.494 48.853 1.00 68.75 113 ARG A CA 1
ATOM 867 C C . ARG A 1 113 ? 13.638 -3.332 47.825 1.00 68.75 113 ARG A C 1
ATOM 869 O O . ARG A 1 113 ? 12.762 -4.193 47.750 1.00 68.75 113 ARG A O 1
ATOM 876 N N . ALA A 1 114 ? 13.674 -2.276 47.011 1.00 56.88 114 ALA A N 1
ATOM 877 C CA . ALA A 1 114 ? 12.723 -2.059 45.922 1.00 56.88 114 ALA A CA 1
ATOM 878 C C . ALA A 1 114 ? 12.834 -3.156 44.849 1.00 56.88 114 ALA A C 1
ATOM 880 O O . ALA A 1 114 ? 11.819 -3.718 44.437 1.00 56.88 114 ALA A O 1
ATOM 881 N N . LYS A 1 115 ? 14.061 -3.534 44.463 1.00 58.84 115 LYS A N 1
ATOM 882 C CA . LYS A 1 115 ? 14.318 -4.667 43.564 1.00 58.84 115 LYS A CA 1
ATOM 883 C C . LYS A 1 115 ? 13.782 -5.980 44.141 1.00 58.84 115 LYS A C 1
ATOM 885 O O . LYS A 1 115 ? 13.049 -6.675 43.443 1.00 58.84 115 LYS A O 1
ATOM 890 N N . LYS A 1 116 ? 14.065 -6.289 45.415 1.00 60.06 116 LYS A N 1
ATOM 891 C CA . LYS A 1 116 ? 13.560 -7.503 46.079 1.00 60.06 116 LYS A CA 1
ATOM 892 C C . LYS A 1 116 ? 12.028 -7.547 46.097 1.00 60.06 116 LYS A C 1
ATOM 894 O O . LYS A 1 116 ? 11.465 -8.549 45.673 1.00 60.06 116 LYS A O 1
ATOM 899 N N . ARG A 1 117 ? 11.355 -6.444 46.456 1.00 50.91 117 ARG A N 1
ATOM 900 C CA . ARG A 1 117 ? 9.886 -6.325 46.356 1.00 50.91 117 ARG A CA 1
ATOM 901 C C . ARG A 1 117 ? 9.371 -6.544 44.931 1.00 50.91 117 ARG A C 1
ATOM 903 O O . ARG A 1 117 ? 8.351 -7.197 44.754 1.00 50.91 117 ARG A O 1
ATOM 910 N N . LYS A 1 118 ? 10.063 -6.029 43.908 1.00 50.25 118 LYS A N 1
ATOM 911 C CA . LYS A 1 118 ? 9.673 -6.212 42.499 1.00 50.25 118 LYS A CA 1
ATOM 912 C C . LYS A 1 118 ? 9.828 -7.673 42.047 1.00 50.25 118 LYS A C 1
ATOM 914 O O . LYS A 1 118 ? 8.970 -8.176 41.328 1.00 50.25 118 LYS A O 1
ATOM 919 N N . GLU A 1 119 ? 10.865 -8.369 42.514 1.00 52.28 119 GLU A N 1
ATOM 920 C CA . GLU A 1 119 ? 11.060 -9.808 42.285 1.00 52.28 119 GLU A CA 1
ATOM 921 C C . GLU A 1 119 ? 10.072 -10.686 43.071 1.00 52.28 119 GLU A C 1
ATOM 923 O O . GLU A 1 119 ? 9.618 -11.700 42.547 1.00 52.28 119 GLU A O 1
ATOM 928 N N . GLU A 1 120 ? 9.712 -10.311 44.301 1.00 47.66 120 GLU A N 1
ATOM 929 C CA . GLU A 1 120 ? 8.683 -10.992 45.098 1.00 47.66 120 GLU A CA 1
ATOM 930 C C . GLU A 1 120 ? 7.304 -10.816 44.445 1.00 47.66 120 GLU A C 1
ATOM 932 O O . GLU A 1 120 ? 6.667 -11.813 44.104 1.00 47.66 120 GLU A O 1
ATOM 937 N N . ASN A 1 121 ? 6.893 -9.583 44.127 1.00 43.66 121 ASN A N 1
ATOM 938 C CA . ASN A 1 121 ? 5.638 -9.307 43.417 1.00 43.66 121 ASN A CA 1
ATOM 939 C C . ASN A 1 121 ? 5.540 -10.067 42.083 1.00 43.66 121 ASN A C 1
ATOM 941 O O . ASN A 1 121 ? 4.482 -10.613 41.775 1.00 43.66 121 ASN A O 1
ATOM 945 N N . ALA A 1 122 ? 6.631 -10.167 41.313 1.00 42.59 122 ALA A N 1
ATOM 946 C CA . ALA A 1 122 ? 6.653 -10.948 40.073 1.00 42.59 122 ALA A CA 1
ATOM 947 C C . ALA A 1 122 ? 6.413 -12.454 40.310 1.00 42.59 122 ALA A C 1
ATOM 949 O O . ALA A 1 122 ? 5.677 -13.086 39.549 1.00 42.59 122 ALA A O 1
ATOM 950 N N . ARG A 1 123 ? 6.969 -13.036 41.385 1.00 47.19 123 ARG A N 1
ATOM 951 C CA . ARG A 1 123 ? 6.702 -14.436 41.772 1.00 47.19 123 ARG A CA 1
ATOM 952 C C . ARG A 1 123 ? 5.246 -14.626 42.191 1.00 47.19 123 ARG A C 1
ATOM 954 O O . ARG A 1 123 ? 4.605 -15.558 41.709 1.00 47.19 123 ARG A O 1
ATOM 961 N N . HIS A 1 124 ? 4.703 -13.736 43.021 1.00 46.16 124 HIS A N 1
ATOM 962 C CA . HIS A 1 124 ? 3.304 -13.809 43.451 1.00 46.16 124 HIS A CA 1
ATOM 963 C C . HIS A 1 124 ? 2.334 -13.677 42.262 1.00 46.16 124 HIS A C 1
ATOM 965 O O . HIS A 1 124 ? 1.452 -14.521 42.101 1.00 46.16 124 HIS A O 1
ATOM 971 N N . MET A 1 125 ? 2.564 -12.717 41.357 1.00 38.53 125 MET A N 1
ATOM 972 C CA . MET A 1 125 ? 1.803 -12.580 40.106 1.00 38.53 125 MET A CA 1
ATOM 973 C C . MET A 1 125 ? 1.873 -13.836 39.224 1.00 38.53 125 MET A C 1
ATOM 975 O O . MET A 1 125 ? 0.853 -14.242 38.676 1.00 38.53 125 MET A O 1
ATOM 979 N N . SER A 1 126 ? 3.031 -14.504 39.133 1.00 44.03 126 SER A N 1
ATOM 980 C CA . SER A 1 126 ? 3.171 -15.743 38.344 1.00 44.03 126 SER A CA 1
ATOM 981 C C . SER A 1 126 ? 2.350 -16.929 38.879 1.00 44.03 126 SER A C 1
ATOM 983 O O . SER A 1 126 ? 2.003 -17.833 38.119 1.00 44.03 126 SER A O 1
ATOM 985 N N . ASN A 1 127 ? 1.994 -16.913 40.169 1.00 47.91 127 ASN A N 1
ATOM 986 C CA . ASN A 1 127 ? 1.162 -17.938 40.802 1.00 47.91 127 AS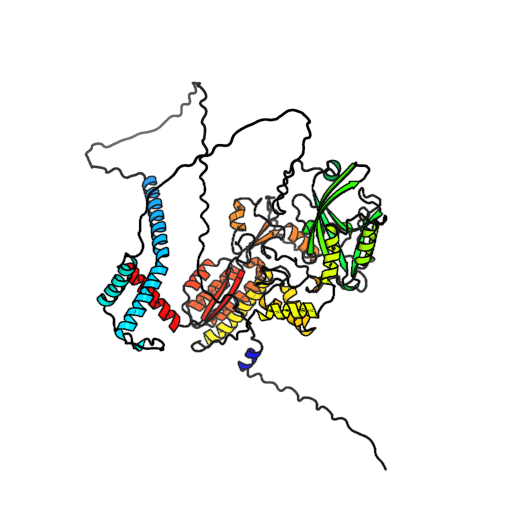N A CA 1
ATOM 987 C C . ASN A 1 127 ? -0.338 -17.596 40.796 1.00 47.91 127 ASN A C 1
ATOM 989 O O . ASN A 1 127 ? -1.157 -18.502 40.953 1.00 47.91 127 ASN A O 1
ATOM 993 N N . LEU A 1 128 ? -0.719 -16.333 40.576 1.00 43.38 128 LEU A N 1
ATOM 994 C CA . LEU A 1 128 ? -2.117 -15.890 40.621 1.00 43.38 128 LEU A CA 1
ATOM 995 C C . LEU A 1 128 ? -3.051 -16.676 39.667 1.00 43.38 128 LEU A C 1
ATOM 997 O O . LEU A 1 128 ? -4.112 -17.095 40.128 1.00 43.38 128 LEU A O 1
ATOM 1001 N N . PRO A 1 129 ? -2.678 -17.006 38.408 1.00 46.25 129 PRO A N 1
ATOM 1002 C CA . PRO A 1 129 ? -3.525 -17.829 37.536 1.00 46.25 129 PRO A CA 1
ATOM 1003 C C . PRO A 1 129 ? -3.750 -19.252 38.067 1.00 46.25 129 PRO A C 1
ATOM 1005 O O . PRO A 1 129 ? -4.840 -19.802 37.929 1.00 46.25 129 PRO A O 1
ATOM 1008 N N . ARG A 1 130 ? -2.740 -19.850 38.717 1.00 50.41 130 ARG A N 1
ATOM 1009 C CA . ARG A 1 130 ? -2.868 -21.174 39.353 1.00 50.41 130 ARG A CA 1
ATOM 1010 C C . ARG A 1 130 ? -3.804 -21.115 40.555 1.00 50.41 130 ARG A C 1
ATOM 1012 O O . ARG A 1 130 ? -4.646 -21.996 40.703 1.00 50.41 130 ARG A O 1
ATOM 1019 N N . LEU A 1 131 ? -3.693 -20.059 41.364 1.00 49.44 131 LEU A N 1
ATOM 1020 C CA . LEU A 1 131 ? -4.576 -19.835 42.504 1.00 49.44 131 LEU A CA 1
ATOM 1021 C C . LEU A 1 131 ? -6.032 -19.652 42.049 1.00 49.44 131 LEU A C 1
ATOM 1023 O O . LEU A 1 131 ? -6.913 -20.291 42.611 1.00 49.44 131 LEU A O 1
ATOM 1027 N N . ILE A 1 132 ? -6.284 -18.876 40.987 1.00 46.81 132 ILE A N 1
ATOM 1028 C CA . ILE A 1 132 ? -7.623 -18.708 40.390 1.00 46.81 132 ILE A CA 1
ATOM 1029 C C . ILE A 1 132 ? -8.194 -20.056 39.914 1.00 46.81 132 ILE A C 1
ATOM 1031 O O . ILE A 1 132 ? -9.330 -20.392 40.247 1.00 46.81 132 ILE A O 1
ATOM 1035 N N . ILE A 1 133 ? -7.407 -20.874 39.203 1.00 53.97 133 ILE A N 1
ATOM 1036 C CA . ILE A 1 133 ? -7.838 -22.211 38.751 1.00 53.97 133 ILE A CA 1
ATOM 1037 C C . ILE A 1 133 ? -8.162 -23.130 39.942 1.00 53.97 133 ILE A C 1
ATOM 1039 O O . ILE A 1 133 ? -9.172 -23.837 39.913 1.00 53.97 133 ILE A O 1
ATOM 1043 N N . ALA A 1 134 ? -7.349 -23.108 41.003 1.00 51.09 134 ALA A N 1
ATOM 1044 C CA . ALA A 1 134 ? -7.604 -23.871 42.225 1.00 51.09 134 ALA A CA 1
ATOM 1045 C C . ALA A 1 134 ? -8.870 -23.387 42.959 1.00 51.09 134 ALA A C 1
ATOM 1047 O O . ALA A 1 134 ? -9.691 -24.208 43.366 1.00 51.09 134 ALA A O 1
ATOM 1048 N N . CYS A 1 135 ? -9.085 -22.071 43.059 1.00 50.66 135 CYS A N 1
ATOM 1049 C CA . CYS A 1 135 ? -10.277 -21.481 43.676 1.00 50.66 135 CYS A CA 1
ATOM 1050 C C . CYS A 1 135 ? -11.557 -21.823 42.898 1.00 50.66 135 CYS A C 1
ATOM 1052 O O . CYS A 1 135 ? -12.555 -22.207 43.504 1.00 50.66 135 CYS A O 1
ATOM 1054 N N . ASN A 1 136 ? -11.522 -21.774 41.562 1.00 48.69 136 ASN A N 1
ATOM 1055 C CA . ASN A 1 136 ? -12.670 -22.141 40.729 1.00 48.69 136 ASN A CA 1
ATOM 1056 C C . ASN A 1 136 ? -12.991 -23.647 40.819 1.00 48.69 136 ASN A C 1
ATOM 1058 O O . ASN A 1 136 ? -14.164 -24.024 40.827 1.00 48.69 136 ASN A O 1
ATOM 1062 N N . ARG A 1 137 ? -11.980 -24.514 40.987 1.00 54.38 137 ARG A N 1
ATOM 1063 C CA . ARG A 1 137 ? -12.190 -25.935 41.331 1.00 54.38 137 ARG A CA 1
ATOM 1064 C C . ARG A 1 137 ? -12.787 -26.109 42.734 1.00 54.38 137 ARG A C 1
ATOM 1066 O O . ARG A 1 137 ? -13.714 -26.901 42.887 1.00 54.38 137 ARG A O 1
ATOM 1073 N N . ALA A 1 138 ? -12.317 -25.354 43.730 1.00 52.03 138 ALA A N 1
ATOM 1074 C CA . ALA A 1 138 ? -12.844 -25.387 45.097 1.00 52.03 138 ALA A CA 1
ATOM 1075 C C . ALA A 1 138 ? -14.324 -24.972 45.164 1.00 52.03 138 ALA A C 1
ATOM 1077 O O . ALA A 1 138 ? -15.135 -25.700 45.735 1.00 52.03 138 ALA A O 1
ATOM 1078 N N . LEU A 1 139 ? -14.695 -23.858 44.519 1.00 50.81 139 LEU A N 1
ATOM 1079 C CA . LEU A 1 139 ? -16.092 -23.423 44.401 1.00 50.81 139 LEU A CA 1
ATOM 1080 C C . LEU A 1 139 ? -16.946 -24.477 43.683 1.00 50.81 139 LEU A C 1
ATOM 1082 O O . LEU A 1 139 ? -18.018 -24.829 44.169 1.00 50.81 139 LEU A O 1
ATOM 1086 N N . GLY A 1 140 ? -16.461 -25.021 42.561 1.00 49.50 140 GLY A N 1
ATOM 1087 C CA . GLY A 1 140 ? -17.174 -26.053 41.804 1.00 49.50 140 GLY A CA 1
ATOM 1088 C C . GLY A 1 140 ? -17.432 -27.340 42.597 1.00 49.50 140 GLY A C 1
ATOM 1089 O O . GLY A 1 140 ? -18.466 -27.976 42.402 1.00 49.50 140 GLY A O 1
ATOM 1090 N N . LEU A 1 141 ? -16.532 -27.712 43.513 1.00 51.00 141 LEU A N 1
ATOM 1091 C CA . LEU A 1 141 ? -16.704 -28.860 44.409 1.00 51.00 141 LEU A CA 1
ATOM 1092 C C . LEU A 1 141 ? -17.662 -28.552 45.572 1.00 51.00 141 LEU A C 1
ATOM 1094 O O . LEU A 1 141 ? -18.572 -29.342 45.819 1.00 51.00 141 LEU A O 1
ATOM 1098 N N . LEU A 1 142 ? -17.528 -27.390 46.221 1.00 48.03 142 LEU A N 1
ATOM 1099 C CA . LEU A 1 142 ? -18.433 -26.942 47.293 1.00 48.03 142 LEU A CA 1
ATOM 1100 C C . LEU A 1 142 ? -19.891 -26.832 46.820 1.00 48.03 142 LEU A C 1
ATOM 1102 O O . LEU A 1 142 ? -20.804 -27.295 47.503 1.00 48.03 142 LEU A O 1
ATOM 1106 N N . VAL A 1 143 ? -20.119 -26.272 45.628 1.00 49.03 143 VAL A N 1
ATOM 1107 C CA . VAL A 1 143 ? -21.464 -26.141 45.040 1.00 49.03 143 VAL A CA 1
ATOM 1108 C C . VAL A 1 143 ? -22.090 -27.512 44.753 1.00 49.03 143 VAL A C 1
ATOM 1110 O O . VAL A 1 143 ? -23.271 -27.708 45.040 1.00 49.03 143 VAL A O 1
ATOM 1113 N N . ARG A 1 144 ? -21.309 -28.488 44.263 1.00 49.72 144 ARG A N 1
ATOM 1114 C CA . ARG A 1 144 ? -21.783 -29.873 44.059 1.00 49.72 144 ARG A CA 1
ATOM 1115 C C . ARG A 1 144 ? -22.106 -30.580 45.378 1.00 49.72 144 ARG A C 1
ATOM 1117 O O . ARG A 1 144 ? -23.108 -31.281 45.456 1.00 49.72 144 ARG A O 1
ATOM 1124 N N . GLN A 1 145 ? -21.296 -30.380 46.420 1.00 48.75 145 GLN A N 1
ATOM 1125 C CA . GLN A 1 145 ? -21.531 -31.001 47.729 1.00 48.75 145 GLN A CA 1
ATOM 1126 C C . GLN A 1 145 ? -22.799 -30.488 48.431 1.00 48.75 145 GLN A C 1
ATOM 1128 O O . GLN A 1 145 ? -23.418 -31.253 49.167 1.00 48.75 145 GLN A O 1
ATOM 1133 N N . HIS A 1 146 ? -23.213 -29.236 48.201 1.00 43.88 146 HIS A N 1
ATOM 1134 C CA . HIS A 1 146 ? -24.377 -28.648 48.880 1.00 43.88 146 HIS A CA 1
ATOM 1135 C C . HIS A 1 146 ? -25.714 -28.751 48.131 1.00 43.88 146 HIS A C 1
ATOM 1137 O O . HIS A 1 146 ? -26.755 -28.730 48.789 1.00 43.88 146 HIS A O 1
ATOM 1143 N N . ASN A 1 147 ? -25.716 -28.861 46.797 1.00 44.72 147 ASN A N 1
ATOM 1144 C CA . ASN A 1 147 ? -26.957 -28.869 46.004 1.00 44.72 147 ASN A CA 1
ATOM 1145 C C . ASN A 1 147 ? -27.433 -30.267 45.573 1.00 44.72 147 ASN A C 1
ATOM 1147 O O . ASN A 1 147 ? -28.549 -30.393 45.071 1.00 44.72 147 ASN A O 1
ATOM 1151 N N . GLY A 1 148 ? -26.623 -31.310 45.776 1.00 37.78 148 GLY A N 1
ATOM 1152 C CA . GLY A 1 148 ? -26.884 -32.632 45.205 1.00 37.78 148 GLY A CA 1
ATOM 1153 C C . GLY A 1 148 ? -26.576 -32.688 43.705 1.00 37.78 148 GLY A C 1
ATOM 1154 O O . GLY A 1 148 ? -26.048 -31.739 43.122 1.00 37.78 148 GLY A O 1
ATOM 1155 N N . ASP A 1 149 ? -26.869 -33.831 43.086 1.00 39.25 149 ASP A N 1
ATOM 1156 C CA . ASP A 1 149 ? -26.496 -34.093 41.695 1.00 39.25 149 ASP A CA 1
ATOM 1157 C C . ASP A 1 149 ? -27.484 -33.422 40.725 1.00 39.25 149 ASP A C 1
ATOM 1159 O O . ASP A 1 149 ? -28.570 -33.933 40.449 1.00 39.25 149 ASP A O 1
ATOM 1163 N N . VAL A 1 150 ? -27.120 -32.226 40.252 1.00 35.88 150 VAL A N 1
ATOM 1164 C CA . VAL A 1 150 ? -27.883 -31.445 39.269 1.00 35.88 150 VAL A CA 1
ATOM 1165 C C . VAL A 1 150 ? -27.133 -31.459 37.941 1.00 35.88 150 VAL A C 1
ATOM 1167 O O . VAL A 1 150 ? -26.225 -30.660 37.704 1.00 35.88 150 VAL A O 1
ATOM 1170 N N . SER A 1 151 ? -27.538 -32.372 37.062 1.00 38.56 151 SER A N 1
ATOM 1171 C CA . SER A 1 151 ? -27.188 -32.342 35.643 1.00 38.56 151 SER A CA 1
ATOM 1172 C C . SER A 1 151 ? -27.849 -31.137 34.959 1.00 38.56 151 SER A C 1
ATOM 1174 O O . SER A 1 151 ? -29.060 -30.970 35.078 1.00 38.56 151 SER A O 1
ATOM 1176 N N . ASP A 1 152 ? -27.063 -30.353 34.220 1.00 40.75 152 ASP A N 1
ATOM 1177 C CA . ASP A 1 152 ? -27.477 -29.281 33.301 1.00 40.75 152 ASP A CA 1
ATOM 1178 C C . ASP A 1 152 ? -28.454 -28.215 33.846 1.00 40.75 152 ASP A C 1
ATOM 1180 O O . ASP A 1 152 ? -29.670 -28.267 33.672 1.00 40.75 152 ASP A O 1
ATOM 1184 N N . GLY A 1 153 ? -27.883 -27.141 34.403 1.00 29.27 153 GLY A N 1
ATOM 1185 C CA . GLY A 1 153 ? -28.590 -25.887 34.675 1.00 29.27 153 GLY A CA 1
ATOM 1186 C C . GLY A 1 153 ? -27.632 -24.725 34.953 1.00 29.27 153 GLY A C 1
ATOM 1187 O O . GLY A 1 153 ? -26.637 -24.893 35.657 1.00 29.27 153 GLY A O 1
ATOM 1188 N N . LEU A 1 154 ? -27.915 -23.532 34.410 1.00 35.28 154 LEU A N 1
ATOM 1189 C CA . LEU A 1 154 ? -27.131 -22.328 34.721 1.00 35.28 154 LEU A CA 1
ATOM 1190 C C . LEU A 1 154 ? -27.325 -21.917 36.189 1.00 35.28 154 LEU A C 1
ATOM 1192 O O . LEU A 1 154 ? -28.447 -21.871 36.696 1.00 35.28 154 LEU A O 1
ATOM 1196 N N . LEU A 1 155 ? -26.227 -21.542 36.849 1.00 34.66 155 LEU A N 1
ATOM 1197 C CA . LEU A 1 155 ? -26.235 -21.018 38.214 1.00 34.66 155 LEU A CA 1
ATOM 1198 C C . LEU A 1 155 ? -26.903 -19.636 38.272 1.00 34.66 155 LEU A C 1
ATOM 1200 O O . LEU A 1 155 ? -26.276 -18.616 37.990 1.00 34.66 155 LEU A O 1
ATOM 1204 N N . GLN A 1 156 ? -28.169 -19.594 38.691 1.00 32.16 156 GLN A N 1
ATOM 1205 C CA . GLN A 1 156 ? -28.807 -18.352 39.125 1.00 32.16 156 GLN A CA 1
ATOM 1206 C C . GLN A 1 156 ? -28.257 -17.916 40.492 1.00 32.16 156 GLN A C 1
ATOM 1208 O O . GLN A 1 156 ? -28.090 -18.728 41.404 1.00 32.16 156 GLN A O 1
ATOM 1213 N N . SER A 1 157 ? -28.022 -16.612 40.651 1.00 35.75 157 SER A N 1
ATOM 1214 C CA . SER A 1 157 ? -27.457 -15.998 41.865 1.00 35.75 157 SER A CA 1
ATOM 1215 C C . SER A 1 157 ? -28.345 -16.115 43.114 1.00 35.75 157 SER A C 1
ATOM 1217 O O . SER A 1 157 ? -27.865 -15.924 44.228 1.00 35.75 157 SER A O 1
ATOM 1219 N N . SER A 1 158 ? -29.620 -16.469 42.945 1.00 32.84 158 SER A N 1
ATOM 1220 C CA . SER A 1 158 ? -30.643 -16.581 43.992 1.00 32.84 158 SER A CA 1
ATOM 1221 C C . SER A 1 158 ? -30.443 -17.733 44.988 1.00 32.84 158 SER A C 1
ATOM 1223 O O . SER A 1 158 ? -31.016 -17.684 46.074 1.00 32.84 158 SER A O 1
ATOM 1225 N N . ASN A 1 159 ? -29.639 -18.752 44.657 1.00 34.16 159 ASN A N 1
ATOM 1226 C CA . ASN A 1 159 ? -29.508 -19.981 45.459 1.00 34.16 159 ASN A CA 1
ATOM 1227 C C . ASN A 1 159 ? -28.214 -20.088 46.293 1.00 34.16 159 ASN A C 1
ATOM 1229 O O . ASN A 1 159 ? -27.974 -21.119 46.925 1.00 34.16 159 ASN A O 1
ATOM 1233 N N . LEU A 1 160 ? -27.380 -19.043 46.342 1.00 40.41 160 LEU A N 1
ATOM 1234 C CA . LEU A 1 160 ? -26.180 -19.021 47.187 1.00 40.41 160 LEU A CA 1
ATOM 1235 C C . LEU A 1 160 ? -26.539 -18.806 48.668 1.00 40.41 160 LEU A C 1
ATOM 1237 O O . LEU A 1 160 ? -26.513 -17.687 49.181 1.00 40.41 160 LEU A O 1
ATOM 1241 N N . LYS A 1 161 ? -26.832 -19.901 49.381 1.00 37.62 161 LYS A N 1
ATOM 1242 C CA . LYS A 1 161 ? -26.808 -19.907 50.854 1.00 37.62 161 LYS A CA 1
ATOM 1243 C C . LYS A 1 161 ? -25.414 -19.495 51.341 1.00 37.62 161 LYS A C 1
ATOM 1245 O O . LYS A 1 161 ? -24.405 -19.873 50.752 1.00 37.62 161 LYS A O 1
ATOM 1250 N N . SER A 1 162 ? -25.360 -18.723 52.423 1.00 40.47 162 SER A N 1
ATOM 1251 C CA . SER A 1 162 ? -24.118 -18.157 52.952 1.00 40.47 162 SER A CA 1
ATOM 1252 C C . SER A 1 162 ? -23.170 -19.239 53.485 1.00 40.47 162 SER A C 1
ATOM 1254 O O . SER A 1 162 ? -23.359 -19.725 54.602 1.00 40.47 162 SER A O 1
ATOM 1256 N N . PHE A 1 163 ? -22.135 -19.578 52.714 1.00 43.97 163 PHE A N 1
ATOM 1257 C CA . PHE A 1 163 ? -21.010 -20.387 53.189 1.00 43.97 163 PHE A CA 1
ATOM 1258 C C . PHE A 1 163 ? -20.309 -19.693 54.362 1.00 43.97 163 PHE A C 1
ATOM 1260 O O . PHE A 1 163 ? -20.050 -18.487 54.321 1.00 43.97 163 PHE A O 1
ATOM 1267 N N . THR A 1 164 ? -19.961 -20.446 55.402 1.00 48.50 164 THR A N 1
ATOM 1268 C CA . THR A 1 164 ? -19.197 -19.915 56.530 1.00 48.50 164 THR A CA 1
ATOM 1269 C C . THR A 1 164 ? -17.702 -19.852 56.210 1.00 48.50 164 THR A C 1
ATOM 1271 O O . THR A 1 164 ? -17.152 -20.643 55.438 1.00 48.50 164 THR A O 1
ATOM 1274 N N . PHE A 1 165 ? -17.007 -18.923 56.869 1.00 41.34 165 PHE A N 1
ATOM 1275 C CA . PHE A 1 165 ? -15.560 -18.722 56.738 1.00 41.34 165 PHE A CA 1
ATOM 1276 C C . PHE A 1 165 ? -14.738 -20.009 56.950 1.00 41.34 165 PHE A C 1
ATOM 1278 O O . PHE A 1 165 ? -13.714 -20.205 56.297 1.00 41.34 165 PHE A O 1
ATOM 1285 N N . ASN A 1 166 ? -15.191 -20.906 57.834 1.00 45.25 166 ASN A N 1
ATOM 1286 C CA . ASN A 1 166 ? -14.483 -22.148 58.144 1.00 45.25 166 ASN A CA 1
ATOM 1287 C C . ASN A 1 166 ? -14.667 -23.233 57.071 1.00 45.25 166 ASN A C 1
ATOM 1289 O O . ASN A 1 166 ? -13.720 -23.976 56.813 1.00 45.25 166 ASN A O 1
ATOM 1293 N N . GLU A 1 167 ? -15.829 -23.315 56.420 1.00 48.38 167 GLU A N 1
ATOM 1294 C CA . GLU A 1 167 ? -16.085 -24.285 55.342 1.00 48.38 167 GLU A CA 1
ATOM 1295 C C . GLU A 1 167 ? -15.202 -23.976 54.126 1.00 48.38 167 GLU A C 1
ATOM 1297 O O . GLU A 1 167 ? -14.443 -24.836 53.674 1.00 48.38 167 GLU A O 1
ATOM 1302 N N . LEU A 1 168 ? -15.198 -22.713 53.680 1.00 45.09 168 LEU A N 1
ATOM 1303 C CA . LEU A 1 168 ? -14.360 -22.249 52.570 1.00 45.09 168 LEU A CA 1
ATOM 1304 C C . LEU A 1 168 ? -12.862 -22.469 52.861 1.00 45.09 168 LEU A C 1
ATOM 1306 O O . LEU A 1 168 ? -12.133 -23.022 52.037 1.00 45.09 168 LEU A O 1
ATOM 1310 N N . LYS A 1 169 ? -12.411 -22.104 54.070 1.00 45.03 169 LYS A N 1
ATOM 1311 C CA . LYS A 1 169 ? -11.019 -22.272 54.522 1.00 45.03 169 LYS A CA 1
ATOM 1312 C C . LYS A 1 169 ? -10.585 -23.740 54.610 1.00 45.03 169 LYS A C 1
ATOM 1314 O O . LYS A 1 169 ? -9.413 -24.035 54.381 1.00 45.03 169 LYS A O 1
ATOM 1319 N N . THR A 1 170 ? -11.505 -24.651 54.924 1.00 51.69 170 THR A N 1
ATOM 1320 C CA . THR A 1 170 ? -11.226 -26.094 54.990 1.00 51.69 170 THR A CA 1
ATOM 1321 C C . THR A 1 170 ? -11.157 -26.704 53.592 1.00 51.69 170 THR A C 1
ATOM 1323 O O . THR A 1 170 ? -10.198 -27.407 53.289 1.00 51.69 170 THR A O 1
ATOM 1326 N N . ALA A 1 171 ? -12.098 -26.371 52.702 1.00 49.78 171 ALA A N 1
ATOM 1327 C CA . ALA A 1 171 ? -12.096 -26.862 51.323 1.00 49.78 171 ALA A CA 1
ATOM 1328 C C . ALA A 1 171 ? -10.844 -26.431 50.535 1.00 49.78 171 ALA A C 1
ATOM 1330 O O . ALA A 1 171 ? -10.255 -27.244 49.826 1.00 49.78 171 ALA A O 1
ATOM 1331 N N . ILE A 1 172 ? -10.400 -25.177 50.698 1.00 48.03 172 ILE A N 1
ATOM 1332 C CA . ILE A 1 172 ? -9.172 -24.669 50.062 1.00 48.03 172 ILE A CA 1
ATOM 1333 C C . ILE A 1 172 ? -7.933 -25.400 50.589 1.00 48.03 172 ILE A C 1
ATOM 1335 O O . ILE A 1 172 ? -7.079 -25.792 49.797 1.00 48.03 172 ILE A O 1
ATOM 1339 N N . ARG A 1 173 ? -7.836 -25.618 51.908 1.00 49.88 173 ARG A N 1
ATOM 1340 C CA . ARG A 1 173 ? -6.705 -26.338 52.510 1.00 49.88 173 ARG A CA 1
ATOM 1341 C C . ARG A 1 173 ? -6.630 -27.781 52.002 1.00 49.88 173 ARG A C 1
ATOM 1343 O O . ARG A 1 173 ? -5.595 -28.171 51.479 1.00 49.88 173 ARG A O 1
ATOM 1350 N N . ASN A 1 174 ? -7.750 -28.504 52.027 1.00 51.03 174 ASN A N 1
ATOM 1351 C CA . ASN A 1 174 ? -7.832 -29.884 51.538 1.00 51.03 174 ASN A CA 1
ATOM 1352 C C . ASN A 1 174 ? -7.439 -30.027 50.053 1.00 51.03 174 ASN A C 1
ATOM 1354 O O . ASN A 1 174 ? -6.956 -31.082 49.657 1.00 51.03 174 ASN A O 1
ATOM 1358 N N . LEU A 1 175 ? -7.644 -28.991 49.228 1.00 49.03 175 LEU A N 1
ATOM 1359 C CA . LEU A 1 175 ? -7.220 -28.968 47.822 1.00 49.03 175 LEU A CA 1
ATOM 1360 C C . LEU A 1 175 ? -5.735 -28.641 47.634 1.00 49.03 175 LEU A C 1
ATOM 1362 O O . LEU A 1 175 ? -5.129 -29.149 46.696 1.00 49.03 175 LEU A O 1
ATOM 1366 N N . LEU A 1 176 ? -5.152 -27.810 48.502 1.00 46.44 176 LEU A N 1
ATOM 1367 C CA . LEU A 1 176 ? -3.722 -27.493 48.469 1.00 46.44 176 LEU A CA 1
ATOM 1368 C C . LEU A 1 176 ? -2.873 -28.654 49.002 1.00 46.44 176 LEU A C 1
ATOM 1370 O O . LEU A 1 176 ? -1.829 -28.943 48.426 1.00 46.44 176 LEU A O 1
ATOM 1374 N N . ASP A 1 177 ? -3.342 -29.356 50.037 1.00 41.56 177 ASP A N 1
ATOM 1375 C CA . ASP A 1 177 ? -2.658 -30.532 50.588 1.00 41.56 177 ASP A CA 1
ATOM 1376 C C . ASP A 1 177 ? -2.656 -31.720 49.594 1.00 41.56 177 ASP A C 1
ATOM 1378 O O . ASP A 1 177 ? -1.717 -32.515 49.578 1.00 41.56 177 ASP A O 1
ATOM 1382 N N . PHE A 1 178 ? -3.656 -31.816 48.704 1.00 32.75 178 PHE A N 1
ATOM 1383 C CA . PHE A 1 178 ? -3.783 -32.915 47.730 1.00 32.75 178 PHE A CA 1
ATOM 1384 C C . PHE A 1 178 ? -2.729 -32.891 46.602 1.00 32.75 178 PHE A C 1
ATOM 1386 O O . PHE A 1 178 ? -2.441 -33.932 46.014 1.00 32.75 178 PHE A O 1
ATOM 1393 N N . ASP A 1 179 ? -2.136 -31.729 46.303 1.00 28.78 179 ASP A N 1
ATOM 1394 C CA . ASP A 1 179 ? -1.103 -31.570 45.259 1.00 28.78 179 ASP A CA 1
ATOM 1395 C C . ASP A 1 179 ? 0.338 -31.781 45.792 1.00 28.78 179 ASP A C 1
ATOM 1397 O O . ASP A 1 179 ? 1.299 -31.718 45.023 1.00 28.78 179 ASP A O 1
ATOM 1401 N N . VAL A 1 180 ? 0.523 -32.051 47.094 1.00 29.91 180 VAL A N 1
ATOM 1402 C CA . VAL A 1 180 ? 1.859 -32.169 47.724 1.00 29.91 180 VAL A CA 1
ATOM 1403 C C . VAL A 1 180 ? 2.465 -33.577 47.607 1.00 29.91 180 VAL A C 1
ATOM 1405 O O . VAL A 1 180 ? 3.688 -33.717 47.596 1.00 29.91 180 VAL A O 1
ATOM 1408 N N . GLU A 1 181 ? 1.650 -34.630 47.482 1.00 26.39 181 GLU A N 1
ATOM 1409 C CA . GLU A 1 181 ? 2.113 -36.023 47.643 1.00 26.39 181 GLU A CA 1
ATOM 1410 C C . GLU A 1 181 ? 2.413 -36.794 46.337 1.00 26.39 181 GLU A C 1
ATOM 1412 O O . GLU A 1 181 ? 2.611 -38.009 46.366 1.00 26.39 181 GLU A O 1
ATOM 1417 N N . SER A 1 182 ? 2.511 -36.122 45.176 1.00 25.59 182 SER A N 1
ATOM 1418 C CA . SER A 1 182 ? 2.825 -36.796 43.900 1.00 25.59 182 SER A CA 1
ATOM 1419 C C . SER A 1 182 ? 4.161 -36.386 43.245 1.00 25.59 182 SER A C 1
ATOM 1421 O O . SER A 1 182 ? 4.337 -35.302 42.697 1.00 25.59 182 SER A O 1
ATOM 1423 N N . SER A 1 183 ? 5.092 -37.350 43.195 1.00 25.33 183 SER A N 1
ATOM 1424 C CA . SER A 1 183 ? 6.289 -37.400 42.325 1.00 25.33 183 SER A CA 1
ATOM 1425 C C . SER A 1 183 ? 7.547 -36.568 42.660 1.00 25.33 183 SER A C 1
ATOM 1427 O O . SER A 1 183 ? 8.281 -36.159 41.761 1.00 25.33 183 SER A O 1
ATOM 1429 N N . CYS A 1 184 ? 7.934 -36.489 43.937 1.00 22.12 184 CYS A N 1
ATOM 1430 C CA . CYS A 1 184 ? 9.364 -36.406 44.283 1.00 22.12 184 CYS A CA 1
ATOM 1431 C C . CYS A 1 184 ? 9.971 -37.821 44.370 1.00 22.12 184 CYS A C 1
ATOM 1433 O O . CYS A 1 184 ? 9.757 -38.524 45.354 1.00 22.12 184 CYS A O 1
ATOM 1435 N N . VAL A 1 185 ? 10.744 -38.242 43.360 1.00 24.80 185 VAL A N 1
ATOM 1436 C CA . VAL A 1 185 ? 11.538 -39.488 43.396 1.00 24.80 185 VAL A CA 1
ATOM 1437 C C . VAL A 1 185 ? 12.985 -39.184 43.013 1.00 24.80 185 VAL A C 1
ATOM 1439 O O . VAL A 1 185 ? 13.285 -38.920 41.850 1.00 24.80 185 VAL A O 1
ATOM 1442 N N . ASP A 1 186 ? 13.880 -39.239 43.997 1.00 25.25 186 ASP A N 1
ATOM 1443 C CA . ASP A 1 186 ? 15.325 -39.101 43.800 1.00 25.25 186 ASP A CA 1
ATOM 1444 C C . ASP A 1 186 ? 15.937 -40.394 43.226 1.00 25.25 186 ASP A C 1
ATOM 1446 O O . ASP A 1 186 ? 15.584 -41.503 43.638 1.00 25.25 186 ASP A O 1
ATOM 1450 N N . ARG A 1 187 ? 16.877 -40.244 42.284 1.00 23.39 187 ARG A N 1
ATOM 1451 C CA . ARG A 1 187 ? 17.805 -41.290 41.828 1.00 23.39 187 ARG A CA 1
ATOM 1452 C C . ARG A 1 187 ? 19.132 -40.676 41.387 1.00 23.39 187 ARG A C 1
ATOM 1454 O O . ARG A 1 187 ? 19.308 -40.302 40.228 1.00 23.39 187 ARG A O 1
ATOM 1461 N N . SER A 1 188 ? 20.095 -40.665 42.300 1.00 24.69 188 SER A N 1
ATOM 1462 C CA . SER A 1 188 ? 21.517 -40.490 41.993 1.00 24.69 188 SER A CA 1
ATOM 1463 C C . SER A 1 188 ? 22.237 -41.847 41.850 1.00 24.69 188 SER A C 1
ATOM 1465 O O . SER A 1 188 ? 21.757 -42.878 42.327 1.00 24.69 188 SER A O 1
ATOM 1467 N N . SER A 1 189 ? 23.410 -41.848 41.193 1.00 23.67 189 SER A N 1
ATOM 1468 C CA . SER A 1 189 ? 24.178 -43.032 40.725 1.00 23.67 189 SER A CA 1
ATOM 1469 C C . SER A 1 189 ? 23.515 -43.805 39.552 1.00 23.67 189 SER A C 1
ATOM 1471 O O . SER A 1 189 ? 22.310 -43.715 39.353 1.00 23.67 189 SER A O 1
ATOM 1473 N N . ARG A 1 190 ? 24.232 -44.552 38.689 1.00 22.31 190 ARG A N 1
ATOM 1474 C CA . ARG A 1 190 ? 25.590 -45.136 38.790 1.00 22.31 190 ARG A CA 1
ATOM 1475 C C . ARG A 1 190 ? 26.150 -45.506 37.389 1.00 22.31 190 ARG A C 1
ATOM 1477 O O . ARG A 1 190 ? 25.361 -45.885 36.533 1.00 22.31 190 ARG A O 1
ATOM 1484 N N . TRP A 1 191 ? 27.486 -45.544 37.233 1.00 22.33 191 TRP A N 1
ATOM 1485 C CA . TRP A 1 191 ? 28.260 -45.955 36.025 1.00 22.33 191 TRP A CA 1
ATOM 1486 C C . TRP A 1 191 ? 28.147 -45.024 34.790 1.00 22.33 191 TRP A C 1
ATOM 1488 O O . TRP A 1 191 ? 27.164 -44.313 34.639 1.00 22.33 191 TRP A O 1
ATOM 1498 N N . GLY A 1 192 ? 29.128 -44.964 33.876 1.00 23.45 192 GLY A N 1
ATOM 1499 C CA . GLY A 1 192 ? 30.449 -45.622 33.842 1.00 23.45 192 GLY A CA 1
ATOM 1500 C C . GLY A 1 192 ? 31.331 -45.112 32.683 1.00 23.45 192 GLY A C 1
ATOM 1501 O O . GLY A 1 192 ? 30.830 -44.473 31.761 1.00 23.45 192 GLY A O 1
ATOM 1502 N N . SER A 1 193 ? 32.644 -45.358 32.740 1.00 25.94 193 SER A N 1
ATOM 1503 C CA . SER A 1 193 ? 33.634 -44.781 31.810 1.00 25.94 193 SER A CA 1
ATOM 1504 C C . SER A 1 193 ? 33.816 -45.559 30.503 1.00 25.94 193 SER A C 1
ATOM 1506 O O . SER A 1 193 ? 34.033 -46.766 30.543 1.00 25.94 193 SER A O 1
ATOM 1508 N N . GLN A 1 194 ? 33.909 -44.836 29.382 1.00 24.91 194 GLN A N 1
ATOM 1509 C CA . GLN A 1 194 ? 34.742 -45.144 28.204 1.00 24.91 194 GLN A CA 1
ATOM 1510 C C . GLN A 1 194 ? 34.909 -43.837 27.393 1.00 24.91 194 GLN A C 1
ATOM 1512 O O . GLN A 1 194 ? 33.958 -43.073 27.277 1.00 24.91 194 GLN A O 1
ATOM 1517 N N . GLY A 1 195 ? 36.071 -43.461 26.851 1.00 22.91 195 GLY A N 1
ATOM 1518 C CA . GLY A 1 195 ? 37.366 -44.152 26.819 1.00 22.91 195 GLY A CA 1
ATOM 1519 C C . GLY A 1 195 ? 37.712 -44.623 25.408 1.00 22.91 195 GLY A C 1
ATOM 1520 O O . GLY A 1 195 ? 37.571 -45.804 25.116 1.00 22.91 195 GLY A O 1
ATOM 1521 N N . GLY A 1 196 ? 38.143 -43.700 24.544 1.00 24.09 196 GLY A N 1
ATOM 1522 C CA . GLY A 1 196 ? 38.475 -43.990 23.148 1.00 24.09 196 GLY A CA 1
ATOM 1523 C C . GLY A 1 196 ? 39.233 -42.842 22.487 1.00 24.09 196 GLY A C 1
ATOM 1524 O O . GLY A 1 196 ? 38.626 -41.927 21.939 1.00 24.09 196 GLY A O 1
ATOM 1525 N N . GLU A 1 197 ? 40.562 -42.888 22.550 1.00 23.47 197 GLU A N 1
ATOM 1526 C CA . GLU A 1 197 ? 41.424 -42.052 21.711 1.00 23.47 197 GLU A CA 1
ATOM 1527 C C . GLU A 1 197 ? 41.480 -42.614 20.285 1.00 23.47 197 GLU A C 1
ATOM 1529 O O . GLU A 1 197 ? 41.544 -43.828 20.094 1.00 23.47 197 GLU A O 1
ATOM 1534 N N . LEU A 1 198 ? 41.581 -41.735 19.287 1.00 24.61 198 LEU A N 1
ATOM 1535 C CA . LEU A 1 198 ? 42.201 -42.067 18.006 1.00 24.61 198 LEU A CA 1
ATOM 1536 C C . LEU A 1 198 ? 43.105 -40.907 17.582 1.00 24.61 198 LEU A C 1
ATOM 1538 O O . LEU A 1 198 ? 42.745 -39.737 17.696 1.00 24.61 198 LEU A O 1
ATOM 1542 N N . SER A 1 199 ? 44.314 -41.250 17.149 1.00 22.80 199 SER A N 1
ATOM 1543 C CA . SER A 1 199 ? 45.436 -40.332 16.940 1.00 22.80 199 SER A CA 1
ATOM 1544 C C . SER A 1 199 ? 46.116 -40.623 15.598 1.00 22.80 199 SER A C 1
ATOM 1546 O O . SER A 1 199 ? 45.811 -41.627 14.955 1.00 22.80 199 SER A O 1
ATOM 1548 N N . SER A 1 200 ? 47.112 -39.802 15.245 1.00 24.55 200 SER A N 1
ATOM 1549 C CA . SER A 1 200 ? 48.072 -39.979 14.137 1.00 24.55 200 SER A CA 1
ATOM 1550 C C . SER A 1 200 ? 47.566 -39.686 12.704 1.00 24.55 200 SER A C 1
ATOM 1552 O O . SER A 1 200 ? 46.388 -39.833 12.411 1.00 24.55 200 SER A O 1
ATOM 1554 N N . ARG A 1 201 ? 48.421 -39.287 11.743 1.00 23.66 201 ARG A N 1
ATOM 1555 C CA . ARG A 1 201 ? 49.551 -38.323 11.805 1.00 23.66 201 ARG A CA 1
ATOM 1556 C C . ARG A 1 201 ? 49.927 -37.865 10.381 1.00 23.66 201 ARG A C 1
ATOM 1558 O O . ARG A 1 201 ? 49.953 -38.675 9.470 1.00 23.66 201 ARG A O 1
ATOM 1565 N N . ALA A 1 202 ? 50.288 -36.589 10.253 1.00 23.81 202 ALA A N 1
ATOM 1566 C CA . ALA A 1 202 ? 51.168 -35.967 9.247 1.00 23.81 202 ALA A CA 1
ATOM 1567 C C . ALA A 1 202 ? 51.390 -36.619 7.852 1.00 23.81 202 ALA A C 1
ATOM 1569 O O . ALA A 1 202 ? 52.104 -37.608 7.713 1.00 23.81 202 ALA A O 1
ATOM 1570 N N . ALA A 1 203 ? 51.031 -35.863 6.809 1.00 25.09 203 ALA A N 1
ATOM 1571 C CA . ALA A 1 203 ? 51.786 -35.768 5.553 1.00 25.09 203 ALA A CA 1
ATOM 1572 C C . ALA A 1 203 ? 51.901 -34.279 5.152 1.00 25.09 203 ALA A C 1
ATOM 1574 O O . ALA A 1 203 ? 51.088 -33.464 5.587 1.00 25.09 203 ALA A O 1
ATOM 1575 N N . GLY A 1 204 ? 52.910 -33.883 4.367 1.00 22.44 204 GLY A N 1
ATOM 1576 C CA . GLY A 1 204 ? 53.097 -32.476 3.974 1.00 22.44 204 GLY A CA 1
ATOM 1577 C C . GLY A 1 204 ? 54.224 -32.252 2.960 1.00 22.44 204 GLY A C 1
ATOM 1578 O O . GLY A 1 204 ? 54.909 -33.207 2.603 1.00 22.44 204 GLY A O 1
ATOM 1579 N N . LYS A 1 205 ? 54.444 -30.974 2.574 1.00 24.39 205 LYS A N 1
ATOM 1580 C CA . LYS A 1 205 ? 55.254 -30.475 1.421 1.00 24.39 205 LYS A CA 1
ATOM 1581 C C . LYS A 1 205 ? 54.546 -30.723 0.062 1.00 24.39 205 LYS A C 1
ATOM 1583 O O . LYS A 1 205 ? 54.024 -31.804 -0.141 1.00 24.39 205 LYS A O 1
ATOM 1588 N N . ARG A 1 206 ? 54.473 -29.787 -0.907 1.00 24.12 206 ARG A N 1
ATOM 1589 C CA . ARG A 1 206 ? 55.151 -28.480 -1.155 1.00 24.12 206 ARG A CA 1
ATOM 1590 C C . ARG A 1 206 ? 54.232 -27.484 -1.914 1.00 24.12 206 ARG A C 1
ATOM 1592 O O . ARG A 1 206 ? 53.442 -27.912 -2.737 1.00 24.12 206 ARG A O 1
ATOM 1599 N N . ARG A 1 207 ? 54.478 -26.177 -1.711 1.00 23.31 207 ARG A N 1
ATOM 1600 C CA . ARG A 1 207 ? 54.297 -25.011 -2.626 1.00 23.31 207 ARG A CA 1
ATOM 1601 C C . ARG A 1 207 ? 53.217 -25.053 -3.736 1.00 23.31 207 ARG A C 1
ATOM 1603 O O . ARG A 1 207 ? 53.440 -25.671 -4.773 1.00 23.31 207 ARG A O 1
ATOM 1610 N N . LYS A 1 208 ? 52.299 -24.080 -3.686 1.00 23.42 208 LYS A N 1
ATOM 1611 C CA . LYS A 1 208 ? 52.417 -22.805 -4.438 1.00 23.42 208 LYS A CA 1
ATOM 1612 C C . LYS A 1 208 ? 51.550 -21.724 -3.778 1.00 23.42 208 LYS A C 1
ATOM 1614 O O . LYS A 1 208 ? 50.575 -22.052 -3.114 1.00 23.42 208 LYS A O 1
ATOM 1619 N N . GLU A 1 209 ? 51.922 -20.458 -3.940 1.00 31.61 209 GLU A N 1
ATOM 1620 C CA . GLU A 1 209 ? 51.110 -19.320 -3.495 1.00 31.61 209 GLU A CA 1
ATOM 1621 C C . GLU A 1 209 ? 50.050 -18.985 -4.545 1.00 31.61 209 GLU A C 1
ATOM 1623 O O . GLU A 1 209 ? 50.381 -18.721 -5.699 1.00 31.61 209 GLU A O 1
ATOM 1628 N N . ILE A 1 210 ? 48.786 -18.956 -4.123 1.00 24.41 210 ILE A N 1
ATOM 1629 C CA . ILE A 1 210 ? 47.698 -18.233 -4.787 1.00 24.41 210 ILE A CA 1
ATOM 1630 C C . ILE A 1 210 ? 46.903 -17.574 -3.658 1.00 24.41 210 ILE A C 1
ATOM 1632 O O . ILE A 1 210 ? 46.420 -18.268 -2.764 1.00 24.41 210 ILE A O 1
ATOM 1636 N N . HIS A 1 211 ? 46.780 -16.246 -3.673 1.00 23.14 211 HIS A N 1
ATOM 1637 C CA . HIS A 1 211 ? 45.931 -15.517 -2.726 1.00 23.14 211 HIS A CA 1
ATOM 1638 C C . HIS A 1 211 ? 44.462 -15.630 -3.160 1.00 23.14 211 HIS A C 1
ATOM 1640 O O . HIS A 1 211 ? 43.891 -14.707 -3.740 1.00 23.14 211 HIS A O 1
ATOM 1646 N N . SER A 1 212 ? 43.840 -16.780 -2.898 1.00 24.19 212 SER A N 1
ATOM 1647 C CA . SER A 1 212 ? 42.405 -16.965 -3.105 1.00 24.19 212 SER A CA 1
ATOM 1648 C C . SER A 1 212 ? 41.612 -16.098 -2.118 1.00 24.19 212 SER A C 1
ATOM 1650 O O . SER A 1 212 ? 41.542 -16.382 -0.921 1.00 24.19 212 SER A O 1
ATOM 1652 N N . ARG A 1 213 ? 40.983 -15.027 -2.623 1.00 25.73 213 ARG A N 1
ATOM 1653 C CA . ARG A 1 213 ? 39.965 -14.260 -1.886 1.00 25.73 213 ARG A CA 1
ATOM 1654 C C . ARG A 1 213 ? 38.770 -15.177 -1.599 1.00 25.73 213 ARG A C 1
ATOM 1656 O O . ARG A 1 213 ? 37.889 -15.336 -2.436 1.00 25.73 213 ARG A O 1
ATOM 1663 N N . MET A 1 214 ? 38.750 -15.798 -0.421 1.00 20.72 214 MET A N 1
ATOM 1664 C CA . MET A 1 214 ? 37.658 -16.675 0.007 1.00 20.72 214 MET A CA 1
ATOM 1665 C C . MET A 1 214 ? 36.425 -15.844 0.395 1.00 20.72 214 MET A C 1
ATOM 1667 O O . MET A 1 214 ? 36.221 -15.518 1.565 1.00 20.72 214 MET A O 1
ATOM 1671 N N . VAL A 1 215 ? 35.606 -15.487 -0.596 1.00 26.81 215 VAL A N 1
ATOM 1672 C CA . VAL A 1 215 ? 34.305 -14.846 -0.373 1.00 26.81 215 VAL A CA 1
ATOM 1673 C C . VAL A 1 215 ? 33.350 -15.878 0.224 1.00 26.81 215 VAL A C 1
ATOM 1675 O O . VAL A 1 215 ? 32.933 -16.826 -0.438 1.00 26.81 215 VAL A O 1
ATOM 1678 N N . VAL A 1 216 ? 33.006 -15.707 1.501 1.00 22.72 216 VAL A N 1
ATOM 1679 C CA . VAL A 1 216 ? 31.989 -16.531 2.159 1.00 22.72 216 VAL A CA 1
ATOM 1680 C C . VAL A 1 216 ? 30.617 -16.023 1.730 1.00 22.72 216 VAL A C 1
ATOM 1682 O O . VAL A 1 216 ? 30.191 -14.957 2.173 1.00 22.72 216 VAL A O 1
ATOM 1685 N N . ILE A 1 217 ? 29.918 -16.792 0.892 1.00 28.80 217 ILE A N 1
ATOM 1686 C CA . ILE A 1 217 ? 28.538 -16.492 0.496 1.00 28.80 217 ILE A CA 1
ATOM 1687 C C . ILE A 1 217 ? 27.639 -16.597 1.736 1.00 28.80 217 ILE A C 1
ATOM 1689 O O . ILE A 1 217 ? 27.291 -17.685 2.199 1.00 28.80 217 ILE A O 1
ATOM 1693 N N . LEU A 1 218 ? 27.275 -15.442 2.291 1.00 23.84 218 LEU A N 1
ATOM 1694 C CA . LEU A 1 218 ? 26.239 -15.300 3.308 1.00 23.84 218 LEU A CA 1
ATOM 1695 C C . LEU A 1 218 ? 24.952 -14.789 2.649 1.00 23.84 218 LEU A C 1
ATOM 1697 O O . LEU A 1 218 ? 24.989 -14.117 1.624 1.00 23.84 218 LEU A O 1
ATOM 1701 N N . ARG A 1 219 ? 23.805 -15.141 3.240 1.00 23.70 219 ARG A N 1
ATOM 1702 C CA . ARG A 1 219 ? 22.466 -14.844 2.697 1.00 23.70 219 ARG A CA 1
ATOM 1703 C C . ARG A 1 219 ? 22.257 -13.332 2.447 1.00 23.70 219 ARG A C 1
ATOM 1705 O O . ARG A 1 219 ? 22.843 -12.540 3.191 1.00 23.70 219 ARG A O 1
ATOM 1712 N N . PRO A 1 220 ? 21.368 -12.930 1.509 1.00 34.66 220 PRO A N 1
ATOM 1713 C CA . PRO A 1 220 ? 21.256 -11.547 1.015 1.00 34.66 220 PRO A CA 1
ATOM 1714 C C . PRO A 1 220 ? 21.149 -10.439 2.076 1.00 34.66 220 PRO A C 1
ATOM 1716 O O . PRO A 1 220 ? 21.659 -9.344 1.879 1.00 34.66 220 PRO A O 1
ATOM 1719 N N . SER A 1 221 ? 20.580 -10.718 3.253 1.00 27.70 221 SER A N 1
ATOM 1720 C CA . SER A 1 221 ? 20.442 -9.755 4.358 1.00 27.70 221 SER A CA 1
ATOM 1721 C C . SER A 1 221 ? 21.740 -9.417 5.126 1.00 27.70 221 SER A C 1
ATOM 1723 O O . SER A 1 221 ? 21.682 -8.802 6.198 1.00 27.70 221 SER A O 1
ATOM 1725 N N . LYS A 1 222 ? 22.921 -9.821 4.624 1.00 27.94 222 LYS A N 1
ATOM 1726 C CA . LYS A 1 222 ? 24.235 -9.602 5.267 1.00 27.94 222 LYS A CA 1
ATOM 1727 C C . LYS A 1 222 ? 25.364 -9.144 4.329 1.00 27.94 222 LYS A C 1
ATOM 1729 O O . LYS A 1 222 ? 26.517 -9.525 4.534 1.00 27.94 222 LYS A O 1
ATOM 1734 N N . VAL A 1 223 ? 25.080 -8.265 3.367 1.00 31.61 223 VAL A N 1
ATOM 1735 C CA . VAL A 1 223 ? 26.141 -7.561 2.618 1.00 31.61 223 VAL A CA 1
ATOM 1736 C C . VAL A 1 223 ? 26.775 -6.464 3.489 1.00 31.61 223 VAL A C 1
ATOM 1738 O O . VAL A 1 223 ? 26.434 -5.287 3.412 1.00 31.61 223 VAL A O 1
ATOM 1741 N N . ALA A 1 224 ? 27.712 -6.852 4.354 1.00 25.30 224 ALA A N 1
ATOM 1742 C CA . ALA A 1 224 ? 28.561 -5.915 5.088 1.00 25.30 224 ALA A CA 1
ATOM 1743 C C . ALA A 1 224 ? 29.736 -5.471 4.196 1.00 25.30 224 ALA A C 1
ATOM 1745 O O . ALA A 1 224 ? 30.840 -6.006 4.306 1.00 25.30 224 ALA A O 1
ATOM 1746 N N . VAL A 1 225 ? 29.486 -4.520 3.288 1.00 33.59 225 VAL A N 1
ATOM 1747 C CA . VAL A 1 225 ? 30.527 -3.952 2.411 1.00 33.59 225 VAL A CA 1
ATOM 1748 C C . VAL A 1 225 ? 31.632 -3.324 3.264 1.00 33.59 225 VAL A C 1
ATOM 1750 O O . VAL A 1 225 ? 31.385 -2.406 4.049 1.00 33.59 225 VAL A O 1
ATOM 1753 N N . ILE A 1 226 ? 32.869 -3.799 3.098 1.00 25.08 226 ILE A N 1
ATOM 1754 C CA . ILE A 1 226 ? 34.051 -3.184 3.711 1.00 25.08 226 ILE A CA 1
ATOM 1755 C C . ILE A 1 226 ? 34.449 -1.983 2.849 1.00 25.08 226 ILE A C 1
ATOM 1757 O O . ILE A 1 226 ? 35.353 -2.067 2.021 1.00 25.08 226 ILE A O 1
ATOM 1761 N N . TRP A 1 227 ? 33.754 -0.862 3.043 1.00 34.72 227 TRP A N 1
ATOM 1762 C CA . TRP A 1 227 ? 34.066 0.395 2.368 1.00 34.72 227 TRP A CA 1
ATOM 1763 C C . TRP A 1 227 ? 35.476 0.873 2.742 1.00 34.72 227 TRP A C 1
ATOM 1765 O O . TRP A 1 227 ? 35.721 1.375 3.841 1.00 34.72 227 TRP A O 1
ATOM 1775 N N . ARG A 1 228 ? 36.415 0.753 1.803 1.00 27.48 228 ARG A N 1
ATOM 1776 C CA . ARG A 1 228 ? 37.655 1.534 1.786 1.00 27.48 228 ARG A CA 1
ATOM 1777 C C . ARG A 1 228 ? 37.732 2.263 0.456 1.00 27.48 228 ARG A C 1
ATOM 1779 O O . ARG A 1 228 ? 37.821 1.601 -0.566 1.00 27.48 228 ARG A O 1
ATOM 1786 N N . ARG A 1 229 ? 37.821 3.598 0.536 1.00 31.52 229 ARG A N 1
ATOM 1787 C CA . ARG A 1 229 ? 37.844 4.570 -0.572 1.00 31.52 229 ARG A CA 1
ATOM 1788 C C . ARG A 1 229 ? 36.453 4.854 -1.158 1.00 31.52 229 ARG A C 1
ATOM 1790 O O . ARG A 1 229 ? 35.873 4.033 -1.851 1.00 31.52 229 ARG A O 1
ATOM 1797 N N . VAL A 1 230 ? 35.959 6.067 -0.903 1.00 35.34 230 VAL A N 1
ATOM 1798 C CA . VAL A 1 230 ? 35.032 6.733 -1.827 1.00 35.34 230 VAL A CA 1
ATOM 1799 C C . VAL A 1 230 ? 35.880 7.155 -3.025 1.00 35.34 230 VAL A C 1
ATOM 1801 O O . VAL A 1 230 ? 36.896 7.828 -2.839 1.00 35.34 230 VAL A O 1
ATOM 1804 N N . GLY A 1 231 ? 35.530 6.682 -4.218 1.00 34.41 231 GLY A N 1
ATOM 1805 C CA . GLY A 1 231 ? 36.189 7.056 -5.467 1.00 34.41 231 GLY A CA 1
ATOM 1806 C C . GLY A 1 231 ? 35.497 8.234 -6.151 1.00 34.41 231 GLY A C 1
ATOM 1807 O O . GLY A 1 231 ? 34.341 8.541 -5.867 1.00 34.41 231 GLY A O 1
ATOM 1808 N N . GLU A 1 232 ? 36.207 8.875 -7.075 1.00 34.28 232 GLU A N 1
ATOM 1809 C CA . GLU A 1 232 ? 35.622 9.831 -8.021 1.00 34.28 232 GLU A CA 1
ATOM 1810 C C . GLU A 1 232 ? 34.680 9.112 -9.007 1.00 34.28 232 GLU A C 1
ATOM 1812 O O . GLU A 1 232 ? 34.746 7.888 -9.171 1.00 34.28 232 GLU A O 1
ATOM 1817 N N . TRP A 1 233 ? 33.807 9.859 -9.692 1.00 32.66 233 TRP A N 1
ATOM 1818 C CA . TRP A 1 233 ? 32.937 9.296 -10.733 1.00 32.66 233 TRP A CA 1
ATOM 1819 C C . TRP A 1 233 ? 33.758 8.530 -11.787 1.00 32.66 233 TRP A C 1
ATOM 1821 O O . TRP A 1 233 ? 34.780 9.011 -12.270 1.00 32.66 233 TRP A O 1
ATOM 1831 N N . GLY A 1 234 ? 33.325 7.310 -12.119 1.00 45.31 234 GLY A N 1
ATOM 1832 C CA . GLY A 1 234 ? 34.039 6.407 -13.032 1.00 45.31 234 GLY A CA 1
ATOM 1833 C C . GLY A 1 234 ? 35.201 5.610 -12.415 1.00 45.31 234 GLY A C 1
ATOM 1834 O O . GLY A 1 234 ? 35.694 4.685 -13.058 1.00 45.31 234 GLY A O 1
ATOM 1835 N N . ALA A 1 235 ? 35.620 5.880 -11.170 1.00 51.25 235 ALA A N 1
ATOM 1836 C CA . ALA A 1 235 ? 36.697 5.120 -10.524 1.00 51.25 235 ALA A CA 1
ATOM 1837 C C . ALA A 1 235 ? 36.346 3.635 -10.304 1.00 51.25 235 ALA A C 1
ATOM 1839 O O . ALA A 1 235 ? 37.216 2.784 -10.470 1.00 51.25 235 ALA A O 1
ATOM 1840 N N . GLY A 1 236 ? 35.082 3.325 -9.983 1.00 55.97 236 GLY A N 1
ATOM 1841 C CA . GLY A 1 236 ? 34.619 1.950 -9.749 1.00 55.97 236 GLY A CA 1
ATOM 1842 C C . GLY A 1 236 ? 34.820 1.041 -10.964 1.00 55.97 236 GLY A C 1
ATOM 1843 O O . GLY A 1 236 ? 35.435 -0.012 -10.836 1.00 55.97 236 GLY A O 1
ATOM 1844 N N . HIS A 1 237 ? 34.417 1.507 -12.151 1.00 62.62 237 HIS A N 1
ATOM 1845 C CA . HIS A 1 237 ? 34.566 0.789 -13.428 1.00 62.62 237 HIS A CA 1
ATOM 1846 C C . HIS A 1 237 ? 36.022 0.596 -13.876 1.00 62.62 237 HIS A C 1
ATOM 1848 O O . HIS A 1 237 ? 36.323 -0.307 -14.652 1.00 62.62 237 HIS A O 1
ATOM 1854 N N . ARG A 1 238 ? 36.942 1.445 -13.403 1.00 57.75 238 ARG A N 1
ATOM 1855 C CA . ARG A 1 238 ? 38.385 1.326 -13.669 1.00 57.75 238 ARG A CA 1
ATOM 1856 C C . ARG A 1 238 ? 39.056 0.321 -12.730 1.00 57.75 238 ARG A C 1
ATOM 1858 O O . ARG A 1 238 ? 39.911 -0.444 -13.164 1.00 57.75 238 ARG A O 1
ATOM 1865 N N . ASP A 1 239 ? 38.691 0.353 -11.449 1.00 68.31 239 ASP A N 1
ATOM 1866 C CA . ASP A 1 239 ? 39.330 -0.454 -10.401 1.00 68.31 239 ASP A CA 1
ATOM 1867 C C . ASP A 1 239 ? 38.619 -1.814 -10.185 1.00 68.31 239 ASP A C 1
ATOM 1869 O O . ASP A 1 239 ? 39.158 -2.695 -9.511 1.00 68.31 239 ASP A O 1
ATOM 1873 N N . GLY A 1 240 ? 37.439 -2.009 -10.791 1.00 69.25 240 GLY A N 1
ATOM 1874 C CA . GLY A 1 240 ? 36.612 -3.217 -10.699 1.00 69.25 240 GLY A CA 1
ATOM 1875 C C . GLY A 1 240 ? 35.812 -3.330 -9.396 1.00 69.25 240 GLY A C 1
ATOM 1876 O O . GLY A 1 240 ? 35.479 -4.441 -8.979 1.00 69.25 240 GLY A O 1
ATOM 1877 N N . ASP A 1 241 ? 35.533 -2.213 -8.720 1.00 78.06 241 ASP A N 1
ATOM 1878 C CA . ASP A 1 241 ? 34.861 -2.211 -7.417 1.00 78.06 241 ASP A CA 1
ATOM 1879 C C . ASP A 1 241 ? 33.341 -2.429 -7.536 1.00 78.06 241 ASP A C 1
ATOM 1881 O O . ASP A 1 241 ? 32.653 -1.838 -8.373 1.00 78.06 241 ASP A O 1
ATOM 1885 N N . TYR A 1 242 ? 32.808 -3.266 -6.639 1.00 80.25 242 TYR A N 1
ATOM 1886 C CA . TYR A 1 242 ? 31.377 -3.563 -6.560 1.00 80.25 242 TYR A CA 1
ATOM 1887 C C . TYR A 1 242 ? 30.584 -2.328 -6.131 1.00 80.25 242 TYR A C 1
ATOM 1889 O O . TYR A 1 242 ? 30.849 -1.743 -5.077 1.00 80.25 242 TYR A O 1
ATOM 1897 N N . HIS A 1 243 ? 29.570 -1.978 -6.912 1.00 82.25 243 HIS A N 1
ATOM 1898 C CA . HIS A 1 243 ? 28.696 -0.835 -6.663 1.00 82.25 243 HIS A CA 1
ATOM 1899 C C . HIS A 1 243 ? 27.230 -1.198 -6.947 1.00 82.25 243 HIS A C 1
ATOM 1901 O O . HIS A 1 243 ? 26.917 -2.362 -7.197 1.00 82.25 243 HIS A O 1
ATOM 1907 N N . ARG A 1 244 ? 26.305 -0.238 -6.812 1.00 86.69 244 ARG A N 1
ATOM 1908 C CA . ARG A 1 244 ? 24.877 -0.465 -7.085 1.00 86.69 244 ARG A CA 1
ATOM 1909 C C . ARG A 1 244 ? 24.344 0.485 -8.146 1.00 86.69 244 ARG A C 1
ATOM 1911 O O . ARG A 1 244 ? 24.687 1.671 -8.132 1.00 86.69 244 ARG A O 1
ATOM 1918 N N . ALA A 1 245 ? 23.444 -0.026 -8.969 1.00 90.69 245 ALA A N 1
ATOM 1919 C CA . ALA A 1 245 ? 22.698 0.736 -9.953 1.00 90.69 245 ALA A CA 1
ATOM 1920 C C . ALA A 1 245 ? 21.194 0.420 -9.869 1.00 90.69 245 ALA A C 1
ATOM 1922 O O . ALA A 1 245 ? 20.745 -0.447 -9.115 1.00 90.69 245 ALA A O 1
ATOM 1923 N N . VAL A 1 246 ? 20.413 1.197 -10.612 1.00 94.38 246 VAL A N 1
ATOM 1924 C CA . VAL A 1 246 ? 18.966 1.060 -10.777 1.00 94.38 246 VAL A CA 1
ATOM 1925 C C . VAL A 1 246 ? 18.634 0.942 -12.248 1.00 94.38 246 VAL A C 1
ATOM 1927 O O . VAL A 1 246 ? 19.174 1.684 -13.065 1.00 94.38 246 VAL A O 1
ATOM 1930 N N . TYR A 1 247 ? 17.743 0.010 -12.569 1.00 95.44 247 TYR A N 1
ATOM 1931 C CA . TYR A 1 247 ? 17.300 -0.267 -13.933 1.00 95.44 247 TYR A CA 1
ATOM 1932 C C . TYR A 1 247 ? 15.782 -0.086 -13.962 1.00 95.44 247 TYR A C 1
ATOM 1934 O O . TYR A 1 247 ? 15.060 -0.802 -13.269 1.00 95.44 247 TYR A O 1
ATOM 1942 N N . VAL A 1 248 ? 15.288 0.884 -14.731 1.00 98.00 248 VAL A N 1
ATOM 1943 C CA . VAL A 1 248 ? 13.857 1.191 -14.847 1.00 98.00 248 VAL A CA 1
ATOM 1944 C C . VAL A 1 248 ? 13.329 0.679 -16.180 1.00 98.00 248 VAL A C 1
ATOM 1946 O O . VAL A 1 248 ? 13.830 1.039 -17.244 1.00 98.00 248 VAL A O 1
ATOM 1949 N N . CYS A 1 249 ? 12.282 -0.137 -16.112 1.00 98.19 249 CYS A N 1
ATOM 1950 C CA . CYS A 1 249 ? 11.523 -0.627 -17.254 1.00 98.19 249 CYS A CA 1
ATOM 1951 C C . CYS A 1 249 ? 10.129 0.012 -17.248 1.00 98.19 249 CYS A C 1
ATOM 1953 O O . CYS A 1 249 ? 9.335 -0.263 -16.351 1.00 98.19 249 CYS A O 1
ATOM 1955 N N . ILE A 1 250 ? 9.808 0.834 -18.248 1.00 98.50 250 ILE A N 1
ATOM 1956 C CA . ILE A 1 250 ? 8.433 1.261 -18.537 1.00 98.50 250 ILE A CA 1
ATOM 1957 C C . ILE A 1 250 ? 7.792 0.213 -19.448 1.00 98.50 250 ILE A C 1
ATOM 1959 O O . ILE A 1 250 ? 8.296 -0.063 -20.536 1.00 98.50 250 ILE A O 1
ATOM 1963 N N . TYR A 1 251 ? 6.669 -0.341 -19.002 1.00 98.50 251 TYR A N 1
ATOM 1964 C CA . TYR A 1 251 ? 5.835 -1.295 -19.726 1.00 98.50 251 TYR A CA 1
ATOM 1965 C C . TYR A 1 251 ? 4.450 -0.690 -19.978 1.00 98.50 251 TYR A C 1
ATOM 1967 O O . TYR A 1 251 ? 3.796 -0.250 -19.031 1.00 98.50 251 TYR A O 1
ATOM 1975 N N . ALA A 1 252 ? 4.009 -0.692 -21.235 1.00 98.19 252 ALA A N 1
ATOM 1976 C CA . ALA A 1 252 ? 2.672 -0.277 -21.645 1.00 98.19 252 ALA A CA 1
ATOM 1977 C C . ALA A 1 252 ? 1.729 -1.491 -21.687 1.00 98.19 252 ALA A C 1
ATOM 1979 O O . ALA A 1 252 ? 1.960 -2.446 -22.430 1.00 98.19 252 ALA A O 1
ATOM 1980 N N . GLU A 1 253 ? 0.664 -1.459 -20.889 1.00 96.69 253 GLU A N 1
ATOM 1981 C CA . GLU A 1 253 ? -0.272 -2.574 -20.709 1.00 96.69 253 GLU A CA 1
ATOM 1982 C C . GLU A 1 253 ? -1.111 -2.858 -21.963 1.00 96.69 253 GLU A C 1
ATOM 1984 O O . GLU A 1 253 ? -1.267 -4.022 -22.332 1.00 96.69 253 GLU A O 1
ATOM 1989 N N . SER A 1 254 ? -1.595 -1.817 -22.650 1.00 96.88 254 SER A N 1
ATOM 1990 C CA . SER A 1 254 ? -2.477 -1.942 -23.819 1.00 96.88 254 SER A CA 1
ATOM 1991 C C . SER A 1 254 ? -1.794 -2.541 -25.054 1.00 96.88 254 SER A C 1
ATOM 1993 O O . SER A 1 254 ? -2.451 -3.229 -25.838 1.00 96.88 254 SER A O 1
ATOM 1995 N N . THR A 1 255 ? -0.482 -2.335 -25.220 1.00 97.62 255 THR A N 1
ATOM 1996 C CA . THR A 1 255 ? 0.305 -2.882 -26.344 1.00 97.62 255 THR A CA 1
ATOM 1997 C C . THR A 1 255 ? 1.238 -4.036 -25.955 1.00 97.62 255 THR A C 1
ATOM 1999 O O . THR A 1 255 ? 1.749 -4.731 -26.834 1.00 97.62 255 THR A O 1
ATOM 2002 N N . GLN A 1 256 ? 1.429 -4.286 -24.654 1.00 97.31 256 GLN A N 1
ATOM 2003 C CA . GLN A 1 256 ? 2.401 -5.238 -24.091 1.00 97.31 256 GLN A CA 1
ATOM 2004 C C . GLN A 1 256 ? 3.858 -4.929 -24.496 1.00 97.31 256 GLN A C 1
ATOM 2006 O O . GLN A 1 256 ? 4.692 -5.817 -24.707 1.00 97.31 256 GLN A O 1
ATOM 2011 N N . GLU A 1 257 ? 4.187 -3.644 -24.612 1.00 98.25 257 GLU A N 1
ATOM 2012 C CA . GLU A 1 257 ? 5.495 -3.176 -25.069 1.00 98.25 257 GLU A CA 1
ATOM 2013 C C . GLU A 1 257 ? 6.342 -2.600 -23.936 1.00 98.25 257 GLU A C 1
ATOM 2015 O O . GLU A 1 257 ? 5.857 -1.874 -23.070 1.00 98.25 257 GLU A O 1
ATOM 2020 N N . LEU A 1 258 ? 7.642 -2.883 -23.983 1.00 98.38 258 LEU A N 1
ATOM 2021 C CA . LEU A 1 258 ? 8.650 -2.211 -23.173 1.00 98.38 258 LEU A CA 1
ATOM 2022 C C . LEU A 1 258 ? 9.186 -0.992 -23.930 1.00 98.38 258 LEU A C 1
ATOM 2024 O O . LEU A 1 258 ? 9.473 -1.076 -25.126 1.00 98.38 258 LEU A O 1
ATOM 2028 N N . LEU A 1 259 ? 9.356 0.126 -23.227 1.00 98.62 259 LEU A N 1
ATOM 2029 C CA . LEU A 1 259 ? 10.096 1.279 -23.731 1.00 98.62 259 LEU A CA 1
ATOM 2030 C C . LEU A 1 259 ? 11.597 0.972 -23.675 1.00 98.62 259 LEU A C 1
ATOM 2032 O O . LEU A 1 259 ? 12.146 0.753 -22.594 1.00 98.62 259 LEU A O 1
ATOM 2036 N N . LEU A 1 260 ? 12.267 0.999 -24.820 1.00 98.31 260 LEU A N 1
ATOM 2037 C CA . LEU A 1 260 ? 13.713 0.841 -24.938 1.00 98.31 260 LEU A CA 1
ATOM 2038 C C . LEU A 1 260 ? 14.362 2.175 -25.308 1.00 98.31 260 LEU A C 1
ATOM 2040 O O . LEU A 1 260 ? 13.868 2.884 -26.191 1.00 98.31 260 LEU A O 1
ATOM 2044 N N . ARG A 1 261 ? 15.495 2.489 -24.676 1.00 96.81 261 ARG A N 1
ATOM 2045 C CA . ARG A 1 261 ? 16.346 3.633 -25.031 1.00 96.81 261 ARG A CA 1
ATOM 2046 C C . ARG A 1 261 ? 17.472 3.183 -25.955 1.00 96.81 261 ARG A C 1
ATOM 2048 O O . ARG A 1 261 ? 17.902 2.037 -25.881 1.00 96.81 261 ARG A O 1
ATOM 2055 N N . LYS A 1 262 ? 17.983 4.077 -26.795 1.00 96.75 262 LYS A N 1
ATOM 2056 C CA . LYS A 1 262 ? 19.249 3.894 -27.512 1.00 96.75 262 LYS A CA 1
ATOM 2057 C C . LYS A 1 262 ? 20.324 4.722 -26.814 1.00 96.75 262 LYS A C 1
ATOM 2059 O O . LYS A 1 262 ? 20.184 5.946 -26.764 1.00 96.75 262 LYS A O 1
ATOM 2064 N N . HIS A 1 263 ? 21.369 4.075 -26.296 1.00 94.19 263 HIS A N 1
ATOM 2065 C CA . HIS A 1 263 ? 22.527 4.756 -25.698 1.00 94.19 263 HIS A CA 1
ATOM 2066 C C . HIS A 1 263 ? 23.137 5.750 -26.683 1.00 94.19 263 HIS A C 1
ATOM 2068 O O . HIS A 1 263 ? 23.274 5.442 -27.869 1.00 94.19 263 HIS A O 1
ATOM 2074 N N . ALA A 1 264 ? 23.534 6.922 -26.189 1.00 92.88 264 ALA A N 1
ATOM 2075 C CA . ALA A 1 264 ? 24.234 7.901 -27.010 1.00 92.88 264 ALA A CA 1
ATOM 2076 C C . ALA A 1 264 ? 25.583 7.364 -27.520 1.00 92.88 264 ALA A C 1
ATOM 2078 O O . ALA A 1 264 ? 26.301 6.660 -26.807 1.00 92.88 264 ALA A O 1
ATOM 2079 N N . ASP A 1 265 ? 25.965 7.732 -28.746 1.00 89.75 265 ASP A N 1
ATOM 2080 C CA . ASP A 1 265 ? 27.201 7.247 -29.387 1.00 89.75 265 ASP A CA 1
ATOM 2081 C C . ASP A 1 265 ? 28.485 7.683 -28.635 1.00 89.75 265 ASP A C 1
ATOM 2083 O O . ASP A 1 265 ? 29.564 7.140 -28.862 1.00 89.75 265 ASP A O 1
ATOM 2087 N N . CYS A 1 266 ? 28.377 8.642 -27.706 1.00 85.69 266 CYS A N 1
ATOM 2088 C CA . CYS A 1 266 ? 29.449 9.091 -26.813 1.00 85.69 266 CYS A CA 1
ATOM 2089 C C . CYS A 1 266 ? 29.567 8.304 -25.489 1.00 85.69 266 CYS A C 1
ATOM 2091 O O . CYS A 1 266 ? 30.426 8.629 -24.666 1.00 85.69 266 CYS A O 1
ATOM 2093 N N . LYS A 1 267 ? 28.719 7.295 -25.238 1.00 82.25 267 LYS A N 1
ATOM 2094 C CA . LYS A 1 267 ? 28.774 6.481 -24.013 1.00 82.25 267 LYS A CA 1
ATOM 2095 C C . LYS A 1 267 ? 29.995 5.555 -24.005 1.00 82.25 267 LYS A C 1
ATOM 2097 O O . LYS A 1 267 ? 30.269 4.845 -24.964 1.00 82.25 267 LYS A O 1
ATOM 2102 N N . ASN A 1 268 ? 30.672 5.467 -22.858 1.00 76.44 268 ASN A N 1
ATOM 2103 C CA . ASN A 1 268 ? 31.769 4.506 -22.640 1.00 76.44 268 ASN A CA 1
ATOM 2104 C C . ASN A 1 268 ? 31.298 3.037 -22.578 1.00 76.44 268 ASN A C 1
ATOM 2106 O O . ASN A 1 268 ? 32.121 2.123 -22.613 1.00 76.44 268 ASN A O 1
ATOM 2110 N N . SER A 1 269 ? 29.991 2.814 -22.443 1.00 76.19 269 SER A N 1
ATOM 2111 C CA . SER A 1 269 ? 29.330 1.522 -22.268 1.00 76.19 269 SER A CA 1
ATOM 2112 C C . SER A 1 269 ? 28.229 1.378 -23.316 1.00 76.19 269 SER A C 1
ATOM 2114 O O . SER A 1 269 ? 27.307 2.190 -23.327 1.00 76.19 269 SER A O 1
ATOM 2116 N N . TRP A 1 270 ? 28.324 0.357 -24.171 1.00 83.12 270 TRP A N 1
ATOM 2117 C CA . TRP A 1 270 ? 27.314 0.021 -25.187 1.00 83.12 270 TRP A CA 1
ATOM 2118 C C . TRP A 1 270 ? 26.829 1.206 -26.067 1.00 83.12 270 TRP A C 1
ATOM 2120 O O . TRP A 1 270 ? 25.623 1.326 -26.295 1.00 83.12 270 TRP A O 1
ATOM 2130 N N . PRO A 1 271 ? 27.727 2.085 -26.573 1.00 90.69 271 PRO A N 1
ATOM 2131 C CA . PRO A 1 271 ? 27.333 3.235 -27.389 1.00 90.69 271 PRO A CA 1
ATOM 2132 C C . PRO A 1 271 ? 26.536 2.794 -28.616 1.00 90.69 271 PRO A C 1
ATOM 2134 O O . PRO A 1 271 ? 26.915 1.851 -29.311 1.00 90.69 271 PRO A O 1
ATOM 2137 N N . GLY A 1 272 ? 25.423 3.476 -28.875 1.00 94.00 272 GLY A N 1
ATOM 2138 C CA . GLY A 1 272 ? 24.562 3.181 -30.010 1.00 94.00 272 GLY A CA 1
ATOM 2139 C C . GLY A 1 272 ? 23.737 1.888 -29.900 1.00 94.00 272 GLY A C 1
ATOM 2140 O O . GLY A 1 272 ? 23.067 1.551 -30.876 1.00 94.00 272 GLY A O 1
ATOM 2141 N N . LEU A 1 273 ? 23.726 1.179 -28.764 1.00 96.12 273 LEU A N 1
ATOM 2142 C CA . LEU A 1 273 ? 22.887 -0.016 -28.582 1.00 96.12 273 LEU A CA 1
ATOM 2143 C C . LEU A 1 273 ? 21.543 0.302 -27.909 1.00 96.12 273 LEU A C 1
ATOM 2145 O O . LEU A 1 273 ? 21.412 1.273 -27.160 1.00 96.12 273 LEU A O 1
ATOM 2149 N N . TRP A 1 274 ? 20.543 -0.540 -28.172 1.00 97.62 274 TRP A N 1
ATOM 2150 C CA . TRP A 1 274 ? 19.230 -0.510 -27.525 1.00 97.62 274 TRP A CA 1
ATOM 2151 C C . TRP A 1 274 ? 19.246 -1.228 -26.170 1.00 97.62 274 TRP A C 1
ATOM 2153 O O . TRP A 1 274 ? 19.708 -2.362 -26.057 1.00 97.62 274 TRP A O 1
ATOM 2163 N N . ASP A 1 275 ? 18.690 -0.584 -25.152 1.00 94.88 275 ASP A N 1
ATOM 2164 C CA . ASP A 1 275 ? 18.716 -1.011 -23.751 1.00 94.88 275 ASP A CA 1
ATOM 2165 C C . ASP A 1 275 ? 17.390 -0.653 -23.046 1.00 94.88 275 ASP A C 1
ATOM 2167 O O . ASP A 1 275 ? 16.495 -0.065 -23.662 1.00 94.88 275 ASP A O 1
ATOM 2171 N N . ILE A 1 276 ? 17.242 -1.004 -21.766 1.00 93.12 276 ILE A N 1
ATOM 2172 C CA . ILE A 1 276 ? 16.052 -0.686 -20.960 1.00 93.12 276 ILE A CA 1
ATOM 2173 C C . ILE A 1 276 ? 15.806 0.822 -20.809 1.00 93.12 276 ILE A C 1
ATOM 2175 O O . ILE A 1 276 ? 16.652 1.650 -21.142 1.00 93.12 276 ILE A O 1
ATOM 2179 N N . SER A 1 277 ? 14.613 1.188 -20.332 1.00 96.69 277 SER A N 1
ATOM 2180 C CA . SER A 1 277 ? 14.078 2.551 -20.432 1.00 96.69 277 SER A CA 1
ATOM 2181 C C . SER A 1 277 ? 14.978 3.617 -19.802 1.00 96.69 277 SER A C 1
ATOM 2183 O O . SER A 1 277 ? 15.178 4.662 -20.413 1.00 96.69 277 SER A O 1
ATOM 2185 N N . SER A 1 278 ? 15.533 3.362 -18.614 1.00 95.81 278 SER A N 1
ATOM 2186 C CA . SER A 1 278 ? 16.524 4.240 -17.975 1.00 95.81 278 SER A CA 1
ATOM 2187 C C . SER A 1 278 ? 17.399 3.478 -16.976 1.00 95.81 278 SER A C 1
ATOM 2189 O O . SER A 1 278 ? 16.908 2.575 -16.297 1.00 95.81 278 SER A O 1
ATOM 2191 N N . ALA A 1 279 ? 18.682 3.837 -16.872 1.00 92.19 279 ALA A N 1
ATOM 2192 C CA . ALA A 1 279 ? 19.617 3.241 -15.913 1.00 92.19 279 ALA A CA 1
ATOM 2193 C C . ALA A 1 279 ? 20.466 4.306 -15.204 1.00 92.19 279 ALA A C 1
ATOM 2195 O O . ALA A 1 279 ? 20.864 5.291 -15.818 1.00 92.19 279 ALA A O 1
ATOM 2196 N N . GLY A 1 280 ? 20.815 4.093 -13.933 1.00 88.69 280 GLY A N 1
ATOM 2197 C CA . GLY A 1 280 ? 21.670 5.033 -13.200 1.00 88.69 280 GLY A CA 1
ATOM 2198 C C . GLY A 1 280 ? 22.356 4.439 -11.974 1.00 88.69 280 GLY A C 1
ATOM 2199 O O . GLY A 1 280 ? 21.863 3.497 -11.364 1.00 88.69 280 GLY A O 1
ATOM 2200 N N . HIS A 1 281 ? 23.497 5.004 -11.576 1.00 87.00 281 HIS A N 1
ATOM 2201 C CA . HIS A 1 281 ? 24.193 4.603 -10.349 1.00 87.00 281 HIS A CA 1
ATOM 2202 C C . HIS A 1 281 ? 23.499 5.169 -9.094 1.00 87.00 281 HIS A C 1
ATOM 2204 O O . HIS A 1 281 ? 23.022 6.308 -9.099 1.00 87.00 281 HIS A O 1
ATOM 2210 N N . ILE A 1 282 ? 23.507 4.410 -7.993 1.00 86.00 282 ILE A N 1
ATOM 2211 C CA . ILE A 1 282 ? 23.029 4.875 -6.680 1.00 86.00 282 ILE A CA 1
ATOM 2212 C C . ILE A 1 282 ? 24.171 5.593 -5.946 1.00 86.00 282 ILE A C 1
ATOM 2214 O O . ILE A 1 282 ? 25.194 4.979 -5.629 1.00 86.00 282 ILE A O 1
ATOM 2218 N N . SER A 1 283 ? 23.997 6.880 -5.630 1.00 81.50 283 SER A N 1
ATOM 2219 C CA . SER A 1 283 ? 24.997 7.667 -4.893 1.00 81.50 283 SER A CA 1
ATOM 2220 C C . SER A 1 283 ? 25.122 7.226 -3.429 1.00 81.50 283 SER A C 1
ATOM 2222 O O . SER A 1 283 ? 24.204 6.656 -2.834 1.00 81.50 283 SER A O 1
ATOM 2224 N N . ALA A 1 284 ? 26.254 7.539 -2.796 1.00 73.69 284 ALA A N 1
ATOM 2225 C CA . ALA A 1 284 ? 26.474 7.244 -1.381 1.00 73.69 284 ALA A CA 1
ATOM 2226 C C . ALA A 1 284 ? 25.531 8.064 -0.471 1.00 73.69 284 ALA A C 1
ATOM 2228 O O . ALA A 1 284 ? 25.789 9.230 -0.188 1.00 73.69 284 ALA A O 1
ATOM 2229 N N . GLY A 1 285 ? 24.457 7.426 0.008 1.00 72.81 285 GLY A N 1
ATOM 2230 C CA . GLY A 1 285 ? 23.430 8.014 0.884 1.00 72.81 285 GLY A CA 1
ATOM 2231 C C . GLY A 1 285 ? 22.015 7.977 0.291 1.00 72.81 285 GLY A C 1
ATOM 2232 O O . GLY A 1 285 ? 21.035 7.955 1.046 1.00 72.81 285 GLY A O 1
ATOM 2233 N N . ASP A 1 286 ? 21.915 7.888 -1.037 1.00 77.62 286 ASP A N 1
ATOM 2234 C CA . ASP A 1 286 ? 20.647 7.824 -1.763 1.00 77.62 286 ASP A CA 1
ATOM 2235 C C . ASP A 1 286 ? 19.934 6.484 -1.543 1.00 77.62 286 ASP A C 1
ATOM 2237 O O . ASP A 1 286 ? 20.554 5.431 -1.342 1.00 77.62 286 ASP A O 1
ATOM 2241 N N . SER A 1 287 ? 18.601 6.511 -1.615 1.00 85.88 287 SER A N 1
ATOM 2242 C CA . SER A 1 287 ? 17.822 5.281 -1.744 1.00 85.88 287 SER A CA 1
ATOM 2243 C C . SER A 1 287 ? 17.798 4.815 -3.201 1.00 85.88 287 SER A C 1
ATOM 2245 O O . SER A 1 287 ? 17.966 5.601 -4.140 1.00 85.88 287 SER A O 1
ATOM 2247 N N . SER A 1 288 ? 17.543 3.522 -3.387 1.00 90.62 288 SER A N 1
ATOM 2248 C CA . SER A 1 288 ? 17.377 2.925 -4.714 1.00 90.62 288 SER A CA 1
ATOM 2249 C C . SER A 1 288 ? 16.216 3.590 -5.472 1.00 90.62 288 SER A C 1
ATOM 2251 O O . SER A 1 288 ? 16.405 4.157 -6.542 1.00 90.62 288 SER A O 1
ATOM 2253 N N . LEU A 1 289 ? 15.046 3.710 -4.836 1.00 91.06 289 LEU A N 1
ATOM 2254 C CA . LEU A 1 289 ? 13.862 4.341 -5.431 1.00 91.06 289 LEU A CA 1
ATOM 2255 C C . LEU A 1 289 ? 14.044 5.838 -5.760 1.00 91.06 289 LEU A C 1
ATOM 2257 O O . LEU A 1 289 ? 13.505 6.310 -6.757 1.00 91.06 289 LEU A O 1
ATOM 2261 N N . ILE A 1 290 ? 14.811 6.595 -4.965 1.00 89.38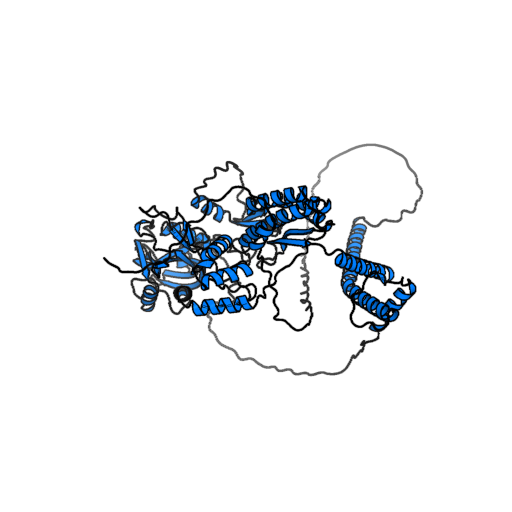 290 ILE A N 1
ATOM 2262 C CA . ILE A 1 290 ? 15.153 7.991 -5.301 1.00 89.38 290 ILE A CA 1
ATOM 2263 C C . ILE A 1 290 ? 16.054 8.030 -6.540 1.00 89.38 290 ILE A C 1
ATOM 2265 O O . ILE A 1 290 ? 15.803 8.814 -7.451 1.00 89.38 290 ILE A O 1
ATOM 2269 N N . SER A 1 291 ? 17.047 7.140 -6.610 1.00 91.94 291 SER A N 1
ATOM 2270 C CA . SER A 1 291 ? 17.947 7.030 -7.763 1.00 91.94 291 SER A CA 1
ATOM 2271 C C . SER A 1 291 ? 17.192 6.642 -9.039 1.00 91.94 291 SER A C 1
ATOM 2273 O O . SER A 1 291 ? 17.443 7.223 -10.088 1.00 91.94 291 SER A O 1
ATOM 2275 N N . ALA A 1 292 ? 16.227 5.718 -8.945 1.00 94.81 292 ALA A N 1
ATOM 2276 C CA . ALA A 1 292 ? 15.405 5.266 -10.071 1.00 94.81 292 ALA A CA 1
ATOM 2277 C C . ALA A 1 292 ? 14.515 6.387 -10.631 1.00 94.81 292 ALA A C 1
ATOM 2279 O O . ALA A 1 292 ? 14.409 6.553 -11.843 1.00 94.81 292 ALA A O 1
ATOM 2280 N N . ARG A 1 293 ? 13.917 7.195 -9.745 1.00 94.12 293 ARG A N 1
ATOM 2281 C CA . ARG A 1 293 ? 13.126 8.374 -10.131 1.00 94.12 293 ARG A CA 1
ATOM 2282 C C . ARG A 1 293 ? 14.000 9.448 -10.780 1.00 94.12 293 ARG A C 1
ATOM 2284 O O . ARG A 1 293 ? 13.626 9.969 -11.822 1.00 94.12 293 ARG A O 1
ATOM 2291 N N . ARG A 1 294 ? 15.174 9.722 -10.198 1.00 92.62 294 ARG A N 1
ATOM 2292 C CA . ARG A 1 294 ? 16.138 10.706 -10.709 1.00 92.62 294 ARG A CA 1
ATOM 2293 C C . ARG A 1 294 ? 16.688 10.319 -12.086 1.00 92.62 294 ARG A C 1
ATOM 2295 O O . ARG A 1 294 ? 16.704 11.164 -12.966 1.00 92.62 294 ARG A O 1
ATOM 2302 N N . ALA A 1 295 ? 17.082 9.061 -12.294 1.00 94.56 295 ALA A N 1
ATOM 2303 C CA . ALA A 1 295 ? 17.575 8.592 -13.593 1.00 94.56 295 ALA A CA 1
ATOM 2304 C C . ALA A 1 295 ? 16.509 8.734 -14.696 1.00 94.56 295 ALA A C 1
ATOM 2306 O O . ALA A 1 295 ? 16.808 9.209 -15.787 1.00 94.56 295 ALA A O 1
ATOM 2307 N N . LEU A 1 296 ? 15.247 8.410 -14.385 1.00 95.50 296 LEU A N 1
ATOM 2308 C CA . LEU A 1 296 ? 14.133 8.536 -15.326 1.00 95.50 296 LEU A CA 1
ATOM 2309 C C . LEU A 1 296 ? 13.798 10.004 -15.674 1.00 95.50 296 LEU A C 1
ATOM 2311 O O . LEU A 1 296 ? 13.432 10.311 -16.812 1.00 95.50 296 LEU A O 1
ATOM 2315 N N . GLU A 1 297 ? 13.946 10.912 -14.709 1.00 94.62 297 GLU A N 1
ATOM 2316 C CA . GLU A 1 297 ? 13.810 12.358 -14.912 1.00 94.62 297 GLU A CA 1
ATOM 2317 C C . GLU A 1 297 ? 14.984 12.932 -15.726 1.00 94.62 297 GLU A C 1
ATOM 2319 O O . GLU A 1 297 ? 14.751 13.693 -16.661 1.00 94.62 297 GLU A O 1
ATOM 2324 N N . GLU A 1 298 ? 16.223 12.526 -15.433 1.00 93.38 298 GLU A N 1
ATOM 2325 C CA . GLU A 1 298 ? 17.436 12.970 -16.136 1.00 93.38 298 GLU A CA 1
ATOM 2326 C C . GLU A 1 298 ? 17.496 12.460 -17.586 1.00 93.38 298 GLU A C 1
ATOM 2328 O O . GLU A 1 298 ? 17.593 13.259 -18.513 1.00 93.38 298 GLU A O 1
ATOM 2333 N N . GLU A 1 299 ? 17.398 11.145 -17.809 1.00 95.31 299 GLU A N 1
ATOM 2334 C CA . GLU A 1 299 ? 17.632 10.547 -19.131 1.00 95.31 299 GLU A CA 1
ATOM 2335 C C . GLU A 1 299 ? 16.464 10.745 -20.107 1.00 95.31 299 GLU A C 1
ATOM 2337 O O . GLU A 1 299 ? 16.690 10.879 -21.314 1.00 95.31 299 GLU A O 1
ATOM 2342 N N . LEU A 1 300 ? 15.222 10.738 -19.600 1.00 96.25 300 LEU A N 1
ATOM 2343 C CA . LEU A 1 300 ? 13.997 10.743 -20.409 1.00 96.25 300 LEU A CA 1
ATOM 2344 C C . LEU A 1 300 ? 13.077 11.954 -20.177 1.00 96.25 300 LEU A C 1
ATOM 2346 O O . LEU A 1 300 ? 12.127 12.140 -20.946 1.00 96.25 300 LEU A O 1
ATOM 2350 N N . GLY A 1 301 ? 13.292 12.760 -19.134 1.00 94.38 301 GLY A N 1
ATOM 2351 C CA . GLY A 1 301 ? 12.382 13.848 -18.767 1.00 94.38 301 GLY A CA 1
ATOM 2352 C C . GLY A 1 301 ? 11.012 13.381 -18.267 1.00 94.38 301 GLY A C 1
ATOM 2353 O O . GLY A 1 301 ? 10.030 14.095 -18.480 1.00 94.38 301 GLY A O 1
ATOM 2354 N N . ILE A 1 302 ? 10.926 12.182 -17.673 1.00 94.38 302 ILE A N 1
ATOM 2355 C CA . ILE A 1 302 ? 9.673 11.606 -17.165 1.00 94.38 302 ILE A CA 1
ATOM 2356 C C . ILE A 1 302 ? 9.668 11.602 -15.636 1.00 94.38 302 ILE A C 1
ATOM 2358 O O . ILE A 1 302 ? 10.434 10.887 -14.992 1.00 94.38 302 ILE A O 1
A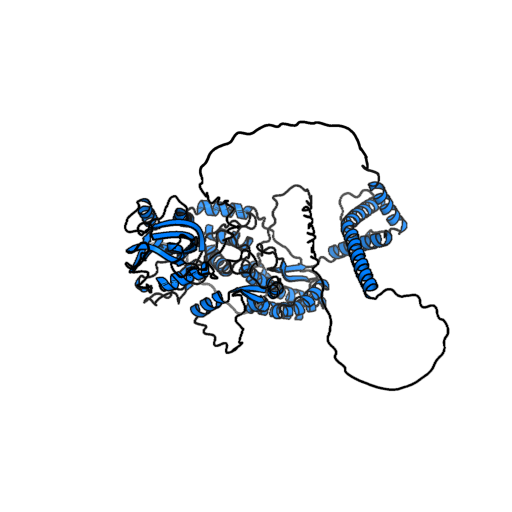TOM 2362 N N . VAL A 1 303 ? 8.748 12.370 -15.055 1.00 93.25 303 VAL A N 1
ATOM 2363 C CA . VAL A 1 303 ? 8.578 12.518 -13.607 1.00 93.25 303 VAL A CA 1
ATOM 2364 C C . VAL A 1 303 ? 7.390 11.681 -13.140 1.00 93.25 303 VAL A C 1
ATOM 2366 O O . VAL A 1 303 ? 6.268 11.840 -13.621 1.00 93.25 303 VAL A O 1
ATOM 2369 N N . LEU A 1 304 ? 7.633 10.791 -12.175 1.00 93.50 304 LEU A N 1
ATOM 2370 C CA . LEU A 1 304 ? 6.625 9.883 -11.625 1.00 93.50 304 LEU A CA 1
ATOM 2371 C C . LEU A 1 304 ? 6.671 9.821 -10.082 1.00 93.50 304 LEU A C 1
ATOM 2373 O O . LEU A 1 304 ? 7.744 9.956 -9.474 1.00 93.50 304 LEU A O 1
ATOM 2377 N N . PRO A 1 305 ? 5.522 9.598 -9.415 1.00 92.81 305 PRO A N 1
ATOM 2378 C CA . PRO A 1 305 ? 5.438 9.416 -7.972 1.00 92.81 305 PRO A CA 1
ATOM 2379 C C . PRO A 1 305 ? 6.030 8.072 -7.549 1.00 92.81 305 PRO A C 1
ATOM 2381 O O . PRO A 1 305 ? 6.163 7.142 -8.341 1.00 92.81 305 PRO A O 1
ATOM 2384 N N . LYS A 1 306 ? 6.370 7.958 -6.263 1.00 91.38 306 LYS A N 1
ATOM 2385 C CA . LYS A 1 306 ? 7.030 6.766 -5.712 1.00 91.38 306 LYS A CA 1
ATOM 2386 C C . LYS A 1 306 ? 6.204 5.479 -5.823 1.00 91.38 306 LYS A C 1
ATOM 2388 O O . LYS A 1 306 ? 6.790 4.406 -5.855 1.00 91.38 306 LYS A O 1
ATOM 2393 N N . ASP A 1 307 ? 4.881 5.581 -5.946 1.00 93.44 307 ASP A N 1
ATOM 2394 C CA . ASP A 1 307 ? 3.978 4.444 -6.146 1.00 93.44 307 ASP A CA 1
ATOM 2395 C C . ASP A 1 307 ? 3.687 4.107 -7.618 1.00 93.44 307 ASP A C 1
ATOM 2397 O O . ASP A 1 307 ? 2.787 3.322 -7.892 1.00 93.44 307 ASP A O 1
ATOM 2401 N N . ALA A 1 308 ? 4.454 4.650 -8.567 1.00 96.19 308 ALA A N 1
ATOM 2402 C CA . ALA A 1 308 ? 4.492 4.146 -9.943 1.00 96.19 308 ALA A CA 1
ATOM 2403 C C . ALA A 1 308 ? 5.545 3.035 -10.154 1.00 96.19 308 ALA A C 1
ATOM 2405 O O . ALA A 1 308 ? 5.537 2.387 -11.197 1.00 96.19 308 ALA A O 1
ATOM 2406 N N . PHE A 1 309 ? 6.456 2.825 -9.194 1.00 95.88 309 PHE A N 1
ATOM 2407 C CA . PHE A 1 309 ? 7.647 1.979 -9.339 1.00 95.88 309 PHE A CA 1
ATOM 2408 C C . PHE A 1 309 ? 7.558 0.718 -8.468 1.00 95.88 309 PHE A C 1
ATOM 2410 O O . PHE A 1 309 ? 7.617 0.795 -7.241 1.00 95.88 309 PHE A O 1
ATOM 2417 N N . GLU A 1 310 ? 7.494 -0.460 -9.087 1.00 95.19 310 GLU A N 1
ATOM 2418 C CA . GLU A 1 310 ? 7.584 -1.741 -8.381 1.00 95.19 310 GLU A CA 1
ATOM 2419 C C . GLU A 1 310 ? 9.016 -2.285 -8.432 1.00 95.19 310 GLU A C 1
ATOM 2421 O O . GLU A 1 310 ? 9.512 -2.576 -9.516 1.00 95.19 310 GLU A O 1
ATOM 2426 N N . LEU A 1 311 ? 9.677 -2.475 -7.284 1.00 94.00 311 LEU A N 1
ATOM 2427 C CA . LEU A 1 311 ? 10.924 -3.249 -7.224 1.00 94.00 311 LEU A CA 1
ATOM 2428 C C . LEU A 1 311 ? 10.587 -4.731 -7.452 1.00 94.00 311 LEU A C 1
ATOM 2430 O O . LEU A 1 311 ? 10.060 -5.384 -6.549 1.00 94.00 311 LEU A O 1
ATOM 2434 N N . ILE A 1 312 ? 10.852 -5.246 -8.655 1.00 94.19 312 ILE A N 1
ATOM 2435 C CA . ILE A 1 312 ? 10.422 -6.594 -9.063 1.00 94.19 312 ILE A CA 1
ATOM 2436 C C . ILE A 1 312 ? 11.450 -7.681 -8.733 1.00 94.19 312 ILE A C 1
ATOM 2438 O O . ILE A 1 312 ? 11.065 -8.782 -8.339 1.00 94.19 312 ILE A O 1
ATOM 2442 N N . PHE A 1 313 ? 12.742 -7.378 -8.859 1.00 92.62 313 PHE A N 1
ATOM 2443 C CA . PHE A 1 313 ? 13.857 -8.216 -8.414 1.00 92.62 313 PHE A CA 1
ATOM 2444 C C . PHE A 1 313 ? 15.135 -7.377 -8.306 1.00 92.62 313 PHE A C 1
ATOM 2446 O O . PHE A 1 313 ? 15.170 -6.219 -8.724 1.00 92.62 313 PHE A O 1
ATOM 2453 N N . ASN A 1 314 ? 16.195 -7.974 -7.768 1.00 90.81 314 ASN A N 1
ATOM 2454 C CA . ASN A 1 314 ? 17.551 -7.487 -7.966 1.00 90.81 314 ASN A CA 1
ATOM 2455 C C . ASN A 1 314 ? 18.471 -8.613 -8.446 1.00 90.81 314 ASN A C 1
ATOM 2457 O O . ASN A 1 314 ? 18.174 -9.794 -8.243 1.00 90.81 314 ASN A O 1
ATOM 2461 N N . PHE A 1 315 ? 19.555 -8.249 -9.127 1.00 88.75 315 PHE A N 1
ATOM 2462 C CA . PHE A 1 315 ? 20.536 -9.201 -9.648 1.00 88.75 315 PHE A CA 1
ATOM 2463 C C . PHE A 1 315 ? 21.972 -8.686 -9.496 1.00 88.75 315 PHE A C 1
ATOM 2465 O O . PHE A 1 315 ? 22.196 -7.520 -9.176 1.00 88.75 315 PHE A O 1
ATOM 2472 N N . LEU A 1 316 ? 22.946 -9.585 -9.647 1.00 85.44 316 LEU A N 1
ATOM 2473 C CA . LEU A 1 316 ? 24.362 -9.231 -9.764 1.00 85.44 316 LEU A CA 1
ATOM 2474 C C . LEU A 1 316 ? 24.776 -9.391 -11.227 1.00 85.44 316 LEU A C 1
ATOM 2476 O O . LEU A 1 316 ? 24.518 -10.442 -11.818 1.00 85.44 316 LEU A O 1
ATOM 2480 N N . ARG A 1 317 ? 25.442 -8.377 -11.778 1.00 79.44 317 ARG A N 1
ATOM 2481 C CA . ARG A 1 317 ? 25.938 -8.348 -13.152 1.00 79.44 317 ARG A CA 1
ATOM 2482 C C . ARG A 1 317 ? 27.420 -7.976 -13.156 1.00 79.44 317 ARG A C 1
ATOM 2484 O O . ARG A 1 317 ? 27.779 -6.832 -12.881 1.00 79.44 317 ARG A O 1
ATOM 2491 N N . ASP A 1 318 ? 28.284 -8.934 -13.478 1.00 80.75 318 ASP A N 1
ATOM 2492 C CA . ASP A 1 318 ? 29.688 -8.678 -13.801 1.00 80.75 318 ASP A CA 1
ATOM 2493 C C . ASP A 1 318 ? 29.914 -8.723 -15.317 1.00 80.75 318 ASP A C 1
ATOM 2495 O O . ASP A 1 318 ? 29.452 -9.627 -16.012 1.00 80.75 318 ASP A O 1
ATOM 2499 N N . TRP A 1 319 ? 30.607 -7.718 -15.856 1.00 74.88 319 TRP A N 1
ATOM 2500 C CA . TRP A 1 319 ? 31.056 -7.724 -17.248 1.00 74.88 319 TRP A CA 1
ATOM 2501 C C . TRP A 1 319 ? 32.316 -6.888 -17.438 1.00 74.88 319 TRP A C 1
ATOM 2503 O O . TRP A 1 319 ? 32.749 -6.122 -16.577 1.00 74.88 319 TRP A O 1
ATOM 2513 N N . THR A 1 320 ? 32.952 -7.045 -18.593 1.00 74.31 320 THR A N 1
ATOM 2514 C CA . THR A 1 320 ? 34.148 -6.284 -18.944 1.00 74.31 320 THR A CA 1
ATOM 2515 C C . THR A 1 320 ? 34.099 -5.901 -20.413 1.00 74.31 320 THR A C 1
ATOM 2517 O O . THR A 1 320 ? 33.899 -6.751 -21.276 1.00 74.31 320 THR A O 1
ATOM 2520 N N . THR A 1 321 ? 34.281 -4.615 -20.697 1.00 69.12 321 THR A N 1
ATOM 2521 C CA . THR A 1 321 ? 34.296 -4.053 -22.053 1.00 69.12 321 THR A CA 1
ATOM 2522 C C . THR A 1 321 ? 35.548 -3.191 -22.269 1.00 69.12 321 THR A C 1
ATOM 2524 O O . THR A 1 321 ? 36.462 -3.176 -21.435 1.00 69.12 321 THR A O 1
ATOM 2527 N N . ASN A 1 322 ? 35.649 -2.534 -23.426 1.00 67.75 322 ASN A N 1
ATOM 2528 C CA . ASN A 1 322 ? 36.777 -1.687 -23.829 1.00 67.75 322 ASN A CA 1
ATOM 2529 C C . ASN A 1 322 ? 38.140 -2.386 -23.629 1.00 67.75 322 ASN A C 1
ATOM 2531 O O . ASN A 1 322 ? 39.053 -1.854 -22.996 1.00 67.75 322 ASN A O 1
ATOM 2535 N N . ASN A 1 323 ? 38.255 -3.622 -24.130 1.00 70.25 323 ASN A N 1
ATOM 2536 C CA . ASN A 1 323 ? 39.454 -4.471 -24.063 1.00 70.25 323 ASN A CA 1
ATOM 2537 C C . ASN A 1 323 ? 40.052 -4.658 -22.649 1.00 70.25 323 ASN A C 1
ATOM 2539 O O . ASN A 1 323 ? 41.265 -4.805 -22.506 1.00 70.25 323 ASN A O 1
ATOM 2543 N N . GLY A 1 324 ? 39.217 -4.660 -21.603 1.00 66.44 324 GLY A N 1
ATOM 2544 C CA . GLY A 1 324 ? 39.663 -4.845 -20.216 1.00 66.44 324 GLY A CA 1
ATOM 2545 C C . GLY A 1 324 ? 39.853 -3.556 -19.416 1.00 66.44 324 GLY A C 1
ATOM 2546 O O . GLY A 1 324 ? 40.301 -3.622 -18.276 1.00 66.44 324 GLY A O 1
ATOM 2547 N N . THR A 1 325 ? 39.531 -2.394 -19.991 1.00 67.62 325 THR A N 1
ATOM 2548 C CA . THR A 1 325 ? 39.686 -1.085 -19.323 1.00 67.62 325 THR A CA 1
ATOM 2549 C C . THR A 1 325 ? 38.429 -0.591 -18.604 1.00 67.62 325 THR A C 1
ATOM 2551 O O . THR A 1 325 ? 38.510 0.365 -17.835 1.00 67.62 325 THR A O 1
ATOM 2554 N N . PHE A 1 326 ? 37.287 -1.249 -18.821 1.00 69.06 326 PHE A N 1
ATOM 2555 C CA . PHE A 1 326 ? 36.027 -0.990 -18.125 1.00 69.06 326 PHE A CA 1
ATOM 2556 C C . PHE A 1 326 ? 35.498 -2.319 -17.574 1.00 69.06 326 PHE A C 1
ATOM 2558 O O . PHE A 1 326 ? 35.049 -3.170 -18.343 1.00 69.06 326 PHE A O 1
ATOM 2565 N N . ILE A 1 327 ? 35.594 -2.508 -16.260 1.00 75.69 327 ILE A N 1
ATOM 2566 C CA . ILE A 1 327 ? 35.166 -3.697 -15.518 1.00 75.69 327 ILE A CA 1
ATOM 2567 C C . ILE A 1 327 ? 34.003 -3.265 -14.626 1.00 75.69 327 ILE A C 1
ATOM 2569 O O . ILE A 1 327 ? 34.240 -2.593 -13.621 1.00 75.69 327 ILE A O 1
ATOM 2573 N N . SER A 1 328 ? 32.772 -3.647 -14.968 1.00 75.44 328 SER A N 1
ATOM 2574 C CA . SER A 1 328 ? 31.631 -3.397 -14.083 1.00 75.44 328 SER A CA 1
ATOM 2575 C C . SER A 1 328 ? 31.288 -4.626 -13.244 1.00 75.44 328 SER A C 1
ATOM 2577 O O . SER A 1 328 ? 31.437 -5.765 -13.685 1.00 75.44 328 SER A O 1
ATOM 2579 N N . ASN A 1 329 ? 30.856 -4.352 -12.016 1.00 83.38 329 ASN A N 1
ATOM 2580 C CA . ASN A 1 329 ? 30.421 -5.291 -10.990 1.00 83.38 329 ASN A CA 1
ATOM 2581 C C . ASN A 1 329 ? 29.222 -4.640 -10.277 1.00 83.38 329 ASN A C 1
ATOM 2583 O O . ASN A 1 329 ? 29.355 -4.071 -9.187 1.00 83.38 329 ASN A O 1
ATOM 2587 N N . GLU A 1 330 ? 28.069 -4.643 -10.940 1.00 83.12 330 GLU A N 1
ATOM 2588 C CA . GLU A 1 330 ? 26.864 -3.932 -10.512 1.00 83.12 330 GLU A CA 1
ATOM 2589 C C . GLU A 1 330 ? 25.889 -4.862 -9.776 1.00 83.12 330 GLU A C 1
ATOM 2591 O O . GLU A 1 330 ? 25.567 -5.958 -10.234 1.00 83.12 330 GLU A O 1
ATOM 2596 N N . PHE A 1 331 ? 25.402 -4.414 -8.616 1.00 87.38 331 PHE A N 1
ATOM 2597 C CA . PHE A 1 331 ? 24.166 -4.924 -8.024 1.00 87.38 331 PHE A CA 1
ATOM 2598 C C . PHE A 1 331 ? 22.999 -4.046 -8.482 1.00 87.38 331 PHE A C 1
ATOM 2600 O O . PHE A 1 331 ? 22.885 -2.893 -8.053 1.00 87.38 331 PHE A O 1
ATOM 2607 N N . ASP A 1 332 ? 22.139 -4.621 -9.314 1.00 89.50 332 ASP A N 1
ATOM 2608 C CA . ASP A 1 332 ? 21.078 -3.925 -10.035 1.00 89.50 332 ASP A CA 1
ATOM 2609 C C . ASP A 1 332 ? 19.731 -4.126 -9.345 1.00 89.50 332 ASP A C 1
ATOM 2611 O O . ASP A 1 332 ? 19.204 -5.240 -9.312 1.00 89.50 332 ASP A O 1
ATOM 2615 N N . ASP A 1 333 ? 19.156 -3.049 -8.806 1.00 94.12 333 ASP A N 1
ATOM 2616 C CA . ASP A 1 333 ? 17.774 -3.033 -8.318 1.00 94.12 333 ASP A CA 1
ATOM 2617 C C . ASP A 1 333 ? 16.831 -2.701 -9.500 1.00 94.12 333 ASP A C 1
ATOM 2619 O O . ASP A 1 333 ? 16.869 -1.594 -10.051 1.00 94.12 333 ASP A O 1
ATOM 2623 N N . VAL A 1 334 ? 15.991 -3.660 -9.915 1.00 95.62 334 VAL A N 1
ATOM 2624 C CA . VAL A 1 334 ? 15.157 -3.548 -11.128 1.00 95.62 334 VAL A CA 1
ATOM 2625 C C . VAL A 1 334 ? 13.740 -3.097 -10.789 1.00 95.62 334 VAL A C 1
ATOM 2627 O O . VAL A 1 334 ? 12.986 -3.797 -10.105 1.00 95.62 334 VAL A O 1
ATOM 2630 N N . TYR A 1 335 ? 13.358 -1.943 -11.329 1.00 97.31 335 TYR A N 1
ATOM 2631 C CA . TYR A 1 335 ? 12.044 -1.337 -11.166 1.00 97.31 335 TYR A CA 1
ATOM 2632 C C . TYR A 1 335 ? 11.183 -1.484 -12.423 1.00 97.31 335 TYR A C 1
ATOM 2634 O O . TYR A 1 335 ? 11.607 -1.137 -13.525 1.00 97.31 335 TYR A O 1
ATOM 2642 N N . LEU A 1 336 ? 9.938 -1.924 -12.246 1.00 97.75 336 LEU A N 1
ATOM 2643 C CA . LEU A 1 336 ? 8.908 -1.934 -13.282 1.00 97.75 336 LEU A CA 1
ATOM 2644 C C . LEU A 1 336 ? 7.912 -0.795 -13.042 1.00 97.75 336 LEU A C 1
ATOM 2646 O O . LEU A 1 336 ? 7.315 -0.695 -11.969 1.00 97.75 336 LEU A O 1
ATOM 2650 N N . VAL A 1 337 ? 7.705 0.028 -14.064 1.00 98.19 337 VAL A N 1
ATOM 2651 C CA . VAL A 1 337 ? 6.644 1.034 -14.156 1.00 98.19 337 VAL A CA 1
ATOM 2652 C C . VAL A 1 337 ? 5.613 0.518 -15.155 1.00 98.19 337 VAL A C 1
ATOM 2654 O O . VAL A 1 337 ? 5.962 0.197 -16.288 1.00 98.19 337 VAL A O 1
ATOM 2657 N N . THR A 1 338 ? 4.346 0.420 -14.751 1.00 98.12 338 THR A N 1
ATOM 2658 C CA . THR A 1 338 ? 3.249 -0.025 -15.632 1.00 98.12 338 THR A CA 1
ATOM 2659 C C . THR A 1 338 ? 2.369 1.163 -16.003 1.00 98.12 338 THR A C 1
ATOM 2661 O O . THR A 1 338 ? 1.646 1.677 -15.146 1.00 98.12 338 THR A O 1
ATOM 2664 N N . THR A 1 339 ? 2.422 1.590 -17.265 1.00 97.81 339 THR A N 1
ATOM 2665 C CA . THR A 1 339 ? 1.496 2.573 -17.846 1.00 97.81 339 THR A CA 1
ATOM 2666 C C . THR A 1 339 ? 0.362 1.853 -18.569 1.00 97.81 339 THR A C 1
ATOM 2668 O O . THR A 1 339 ? 0.547 0.738 -19.053 1.00 97.81 339 THR A O 1
ATOM 2671 N N . LEU A 1 340 ? -0.818 2.470 -18.642 1.00 96.88 340 LEU A N 1
ATOM 2672 C CA . LEU A 1 340 ? -1.963 1.886 -19.358 1.00 96.88 340 LEU A CA 1
ATOM 2673 C C . LEU A 1 340 ? -1.680 1.858 -20.862 1.00 96.88 340 LEU A C 1
ATOM 2675 O O . LEU A 1 340 ? -1.705 0.801 -21.483 1.00 96.88 340 LEU A O 1
ATOM 2679 N N . ASP A 1 341 ? -1.301 3.014 -21.405 1.00 96.38 341 ASP A N 1
ATOM 2680 C CA . ASP A 1 341 ? -0.901 3.203 -22.798 1.00 96.38 341 ASP A CA 1
ATOM 2681 C C . ASP A 1 341 ? 0.575 3.607 -22.927 1.00 96.38 341 ASP A C 1
ATOM 2683 O O . ASP A 1 341 ? 1.164 4.128 -21.967 1.00 96.38 341 ASP A O 1
ATOM 2687 N N . PRO A 1 342 ? 1.170 3.459 -24.127 1.00 96.88 342 PRO A N 1
ATOM 2688 C CA . PRO A 1 342 ? 2.444 4.076 -24.470 1.00 96.88 342 PRO A CA 1
ATOM 2689 C C . PRO A 1 342 ? 2.480 5.586 -24.182 1.00 96.88 342 PRO A C 1
ATOM 2691 O O . PRO A 1 342 ? 1.494 6.316 -24.356 1.00 96.88 342 PRO A O 1
ATOM 2694 N N . ILE A 1 343 ? 3.648 6.071 -23.766 1.00 95.75 343 ILE A N 1
ATOM 2695 C CA . ILE A 1 343 ? 3.965 7.499 -23.674 1.00 95.75 343 ILE A CA 1
ATOM 2696 C C . ILE A 1 343 ? 4.301 7.991 -25.098 1.00 95.75 343 ILE A C 1
ATOM 2698 O O . ILE A 1 343 ? 5.075 7.321 -25.785 1.00 95.75 343 ILE A O 1
ATOM 2702 N N . PRO A 1 344 ? 3.756 9.127 -25.580 1.00 94.75 344 PRO A N 1
ATOM 2703 C CA . PRO A 1 344 ? 4.044 9.615 -26.930 1.00 94.75 344 PRO A CA 1
ATOM 2704 C C . PRO A 1 344 ? 5.529 9.972 -27.070 1.00 94.75 344 PRO A C 1
ATOM 2706 O O . PRO A 1 344 ? 6.121 10.519 -26.138 1.00 94.75 344 PRO A O 1
ATOM 2709 N N . LEU A 1 345 ? 6.146 9.689 -28.220 1.00 94.69 345 LEU A N 1
ATOM 2710 C CA . LEU A 1 345 ? 7.596 9.868 -28.400 1.00 94.69 345 LEU A CA 1
ATOM 2711 C C . LEU A 1 345 ? 8.019 11.350 -28.299 1.00 94.69 345 LEU A C 1
ATOM 2713 O O . LEU A 1 345 ? 9.137 11.662 -27.900 1.00 94.69 345 LEU A O 1
ATOM 2717 N N . GLU A 1 346 ? 7.098 12.265 -28.593 1.00 93.88 346 GLU A N 1
ATOM 2718 C CA . GLU A 1 346 ? 7.229 13.714 -28.443 1.00 93.88 346 GLU A CA 1
ATOM 2719 C C . GLU A 1 346 ? 7.145 14.219 -26.985 1.00 93.88 346 GLU A C 1
ATOM 2721 O O . GLU A 1 346 ? 7.547 15.352 -26.707 1.00 93.88 346 GLU A O 1
ATOM 2726 N N . ALA A 1 347 ? 6.652 13.400 -26.047 1.00 93.75 347 ALA A N 1
ATOM 2727 C CA . ALA A 1 347 ? 6.510 13.770 -24.635 1.00 93.75 347 ALA A CA 1
ATOM 2728 C C . ALA A 1 347 ? 7.850 13.759 -23.875 1.00 93.75 347 ALA A C 1
ATOM 2730 O O . ALA A 1 347 ? 8.008 14.461 -22.872 1.00 93.75 347 ALA A O 1
ATOM 2731 N N . PHE A 1 348 ? 8.811 12.960 -24.345 1.00 95.75 348 PHE A N 1
ATOM 2732 C CA . PHE A 1 348 ? 10.106 12.762 -23.700 1.00 95.75 348 PHE A CA 1
ATOM 2733 C C . PHE A 1 348 ? 11.034 13.974 -23.855 1.00 95.75 348 PHE A C 1
ATOM 2735 O O . PHE A 1 348 ? 11.027 14.684 -24.866 1.00 95.75 348 PHE A O 1
ATOM 2742 N N . THR A 1 349 ? 11.901 14.187 -22.869 1.00 95.69 349 THR A N 1
ATOM 2743 C CA . THR A 1 349 ? 13.028 15.126 -22.933 1.00 95.69 349 THR A CA 1
ATOM 2744 C C . THR A 1 349 ? 14.316 14.329 -22.815 1.00 95.69 349 THR A C 1
ATOM 2746 O O . THR A 1 349 ? 14.848 14.165 -21.727 1.00 95.69 349 THR A O 1
ATOM 2749 N N . LEU A 1 350 ? 14.774 13.784 -23.944 1.00 96.00 350 LEU A N 1
ATOM 2750 C CA . LEU A 1 350 ? 15.974 12.953 -23.985 1.00 96.00 350 LEU A CA 1
ATOM 2751 C C . LEU A 1 350 ? 17.218 13.788 -23.663 1.00 96.00 350 LEU A C 1
ATOM 2753 O O . LEU A 1 350 ? 17.452 14.821 -24.294 1.00 96.00 350 LEU A O 1
ATOM 2757 N N . GLN A 1 351 ? 18.031 13.322 -22.719 1.00 94.81 351 GLN A N 1
ATOM 2758 C CA . GLN A 1 351 ? 19.350 13.893 -22.469 1.00 94.81 351 GLN A CA 1
ATOM 2759 C C . GLN A 1 351 ? 20.322 13.428 -23.563 1.00 94.81 351 GLN A C 1
ATOM 2761 O O . GLN A 1 351 ? 20.734 12.271 -23.580 1.00 94.81 351 GLN A O 1
ATOM 2766 N N . GLU A 1 352 ? 20.732 14.331 -24.458 1.00 91.69 352 GLU A N 1
ATOM 2767 C CA . GLU A 1 352 ? 21.534 14.006 -25.657 1.00 91.69 352 GLU A CA 1
ATOM 2768 C C . GLU A 1 352 ? 22.870 13.291 -25.364 1.00 91.69 352 GLU A C 1
ATOM 2770 O O . GLU A 1 352 ? 23.358 12.531 -26.199 1.00 91.69 352 GLU A O 1
ATOM 2775 N N . SER A 1 353 ? 23.458 13.492 -24.177 1.00 91.50 353 SER A N 1
ATOM 2776 C CA . SER A 1 353 ? 24.690 12.809 -23.741 1.00 91.50 353 SER A CA 1
ATOM 2777 C C . SER A 1 353 ? 24.482 11.361 -23.276 1.00 91.50 353 SER A C 1
ATOM 2779 O O . SER A 1 353 ? 25.455 10.662 -22.997 1.00 91.50 353 SER A O 1
ATOM 2781 N N . GLU A 1 354 ? 23.228 10.932 -23.135 1.00 91.88 354 GLU A N 1
ATOM 2782 C CA . GLU A 1 354 ? 22.816 9.658 -22.536 1.00 91.88 354 GLU A CA 1
ATOM 2783 C C . GLU A 1 354 ? 21.913 8.837 -23.466 1.00 91.88 354 GLU A C 1
ATOM 2785 O O . GLU A 1 354 ? 22.099 7.625 -23.607 1.00 91.88 354 GLU A O 1
ATOM 2790 N N . VAL A 1 355 ? 20.968 9.489 -24.150 1.00 94.62 355 VAL A N 1
ATOM 2791 C CA . VAL A 1 355 ? 19.953 8.842 -24.987 1.00 94.62 355 VAL A CA 1
ATOM 2792 C C . VAL A 1 355 ? 19.833 9.537 -26.343 1.00 94.62 355 VAL A C 1
ATOM 2794 O O . VAL A 1 355 ? 19.483 10.712 -26.421 1.00 94.62 355 VAL A O 1
ATOM 2797 N N . SER A 1 356 ? 20.059 8.794 -27.430 1.00 95.94 356 SER A N 1
ATOM 2798 C CA . SER A 1 356 ? 19.874 9.299 -28.803 1.00 95.94 356 SER A CA 1
ATOM 2799 C C . SER A 1 356 ? 18.497 8.999 -29.400 1.00 95.94 356 SER A C 1
ATOM 2801 O O . SER A 1 356 ? 18.098 9.650 -30.362 1.00 95.94 356 SER A O 1
ATOM 2803 N N . ALA A 1 357 ? 17.774 8.004 -28.880 1.00 96.94 357 ALA A N 1
ATOM 2804 C CA . ALA A 1 357 ? 16.428 7.653 -29.335 1.00 96.94 357 ALA A CA 1
ATOM 2805 C C . ALA A 1 357 ? 15.673 6.828 -28.284 1.00 96.94 357 ALA A C 1
ATOM 2807 O O . ALA A 1 357 ? 16.284 6.199 -27.423 1.00 96.94 357 ALA A O 1
ATOM 2808 N N . VAL A 1 358 ? 14.349 6.763 -28.416 1.00 97.81 358 VAL A N 1
ATOM 2809 C CA . VAL A 1 358 ? 13.481 5.821 -27.693 1.00 97.81 358 VAL A CA 1
ATOM 2810 C C . VAL A 1 358 ? 12.525 5.129 -28.663 1.00 97.81 358 VAL A C 1
ATOM 2812 O O . VAL A 1 358 ? 12.142 5.709 -29.679 1.00 97.81 358 VAL A O 1
ATOM 2815 N N . LYS A 1 359 ? 12.144 3.884 -28.362 1.00 97.94 359 LYS A N 1
ATOM 2816 C CA . LYS A 1 359 ? 11.125 3.118 -29.098 1.00 97.94 359 LYS A CA 1
ATOM 2817 C C . LYS A 1 359 ? 10.353 2.209 -28.147 1.00 97.94 359 LYS A C 1
ATOM 2819 O O . LYS A 1 359 ? 10.913 1.756 -27.154 1.00 97.94 359 LYS A O 1
ATOM 2824 N N . TYR A 1 360 ? 9.115 1.879 -28.488 1.00 98.56 360 TYR A N 1
ATOM 2825 C CA . TYR A 1 360 ? 8.427 0.740 -27.884 1.00 98.56 360 TYR A CA 1
ATOM 2826 C C . TYR A 1 360 ? 8.759 -0.551 -28.647 1.00 98.56 360 TYR A C 1
ATOM 2828 O O . TYR A 1 360 ? 9.059 -0.517 -29.845 1.00 98.56 360 TYR A O 1
ATOM 2836 N N . LEU A 1 361 ? 8.789 -1.680 -27.935 1.00 98.31 361 LEU A N 1
ATOM 2837 C CA . LEU A 1 361 ? 8.984 -3.011 -28.506 1.00 98.31 361 LEU A CA 1
ATOM 2838 C C . LEU A 1 361 ? 8.271 -4.071 -27.656 1.00 98.31 361 LEU A C 1
ATOM 2840 O O . LEU A 1 361 ? 8.456 -4.121 -26.439 1.00 98.31 361 LEU A O 1
ATOM 2844 N N . HIS A 1 362 ? 7.491 -4.951 -28.286 1.00 98.31 362 HIS A N 1
ATOM 2845 C CA . HIS A 1 362 ? 6.740 -5.999 -27.585 1.00 98.31 362 HIS A CA 1
ATOM 2846 C C . HIS A 1 362 ? 7.668 -6.897 -26.746 1.00 98.31 362 HIS A C 1
ATOM 2848 O O . HIS A 1 362 ? 8.676 -7.393 -27.259 1.00 98.31 362 HIS A O 1
ATOM 2854 N N . TYR A 1 363 ? 7.331 -7.160 -25.475 1.00 97.56 363 TYR A N 1
ATOM 2855 C CA . TYR A 1 363 ? 8.269 -7.776 -24.516 1.00 97.56 363 TYR A CA 1
ATOM 2856 C C . TYR A 1 363 ? 8.845 -9.123 -24.999 1.00 97.56 363 TYR A C 1
ATOM 2858 O O . TYR A 1 363 ? 10.057 -9.335 -24.946 1.00 97.56 363 TYR A O 1
ATOM 2866 N N . ASN A 1 364 ? 8.010 -9.998 -25.574 1.00 97.00 364 ASN A N 1
ATOM 2867 C CA . ASN A 1 364 ? 8.461 -11.270 -26.158 1.00 97.00 364 ASN A CA 1
ATOM 2868 C C . ASN A 1 364 ? 9.393 -11.104 -27.371 1.00 97.00 364 ASN A C 1
ATOM 2870 O O . ASN A 1 364 ? 10.250 -11.959 -27.595 1.00 97.00 364 ASN A O 1
ATOM 2874 N N . GLN A 1 365 ? 9.268 -10.022 -28.147 1.00 98.06 365 GLN A N 1
ATOM 2875 C CA . GLN A 1 365 ? 10.187 -9.738 -29.250 1.00 98.06 365 GLN A CA 1
ATOM 2876 C C . GLN A 1 365 ? 11.543 -9.275 -28.708 1.00 98.06 365 GLN A C 1
ATOM 2878 O O . GLN A 1 365 ? 12.564 -9.762 -29.184 1.00 98.06 365 GLN A O 1
ATOM 2883 N N . TYR A 1 366 ? 11.562 -8.426 -27.674 1.00 98.12 366 TYR A N 1
ATOM 2884 C CA . TYR A 1 366 ? 12.802 -8.029 -26.999 1.00 98.12 366 TYR A CA 1
ATOM 2885 C C . TYR A 1 366 ? 13.519 -9.241 -26.372 1.00 98.12 366 TYR A C 1
ATOM 2887 O O . TYR A 1 366 ? 14.690 -9.468 -26.677 1.00 98.12 366 TYR A O 1
ATOM 2895 N N . ARG A 1 367 ? 12.800 -10.106 -25.632 1.00 98.00 367 ARG A N 1
ATOM 2896 C CA . ARG A 1 367 ? 13.332 -11.396 -25.135 1.00 98.00 367 ARG A CA 1
ATOM 2897 C C . ARG A 1 367 ? 13.937 -12.233 -26.268 1.00 98.00 367 ARG A C 1
ATOM 2899 O O . ARG A 1 367 ? 15.031 -12.761 -26.123 1.00 98.00 367 ARG A O 1
ATOM 2906 N N . SER A 1 368 ? 13.254 -12.305 -27.413 1.00 97.94 368 SER A N 1
ATOM 2907 C CA . SER A 1 368 ? 13.677 -13.084 -28.591 1.00 97.94 368 SER A CA 1
ATOM 2908 C C . SER A 1 368 ? 14.850 -12.493 -29.386 1.00 97.94 368 SER A C 1
ATOM 2910 O O . SER A 1 368 ? 15.331 -13.158 -30.306 1.00 97.94 368 SER A O 1
ATOM 2912 N N . LEU A 1 369 ? 15.266 -11.256 -29.102 1.00 98.12 369 LEU A N 1
ATOM 2913 C CA . LEU A 1 369 ? 16.437 -10.602 -29.702 1.00 98.12 369 LEU A CA 1
ATOM 2914 C C . LEU A 1 369 ? 17.651 -10.750 -28.779 1.00 98.12 369 LEU A C 1
ATOM 2916 O O . LEU A 1 369 ? 18.709 -11.182 -29.229 1.00 98.12 369 LEU A O 1
ATOM 2920 N N . LEU A 1 370 ? 17.459 -10.536 -27.473 1.00 96.94 370 LEU A N 1
ATOM 2921 C CA . LEU A 1 370 ? 18.461 -10.848 -26.449 1.00 96.94 370 LEU A CA 1
ATOM 2922 C C . LEU A 1 370 ? 18.868 -12.332 -26.483 1.00 96.94 370 LEU A C 1
ATOM 2924 O O . LEU A 1 370 ? 20.054 -12.639 -26.515 1.00 96.94 370 LEU A O 1
ATOM 2928 N N . ALA A 1 371 ? 17.897 -13.247 -26.612 1.00 97.06 371 ALA A N 1
ATOM 2929 C CA . ALA A 1 371 ? 18.118 -14.693 -26.768 1.00 97.06 371 ALA A CA 1
ATOM 2930 C C . ALA A 1 371 ? 18.925 -15.104 -28.021 1.00 97.06 371 ALA A C 1
ATOM 2932 O O . ALA A 1 371 ? 19.230 -16.283 -28.196 1.00 97.06 371 ALA A O 1
ATOM 2933 N N . LYS A 1 372 ? 19.200 -14.166 -28.935 1.00 97.19 372 LYS A N 1
ATOM 2934 C CA . LYS A 1 372 ? 19.980 -14.378 -30.164 1.00 97.19 372 LYS A CA 1
ATOM 2935 C C . LYS A 1 372 ? 21.299 -13.608 -30.169 1.00 97.19 372 LYS A C 1
ATOM 2937 O O . LYS A 1 372 ? 21.981 -13.641 -31.188 1.00 97.19 372 LYS A O 1
ATOM 2942 N N . GLU A 1 373 ? 21.616 -12.904 -29.079 1.00 95.69 373 GLU A N 1
ATOM 2943 C CA . GLU A 1 373 ? 22.753 -11.980 -28.993 1.00 95.69 373 GLU A CA 1
ATOM 2944 C C . GLU A 1 373 ? 22.728 -10.940 -30.136 1.00 95.69 373 GLU A C 1
ATOM 2946 O O . GLU A 1 373 ? 23.743 -10.654 -30.770 1.00 95.69 373 GLU A O 1
ATOM 2951 N N . ASP A 1 374 ? 21.535 -10.402 -30.440 1.00 97.31 374 ASP A N 1
ATOM 2952 C CA . ASP A 1 374 ? 21.338 -9.443 -31.533 1.00 97.31 374 ASP A CA 1
ATOM 2953 C C . ASP A 1 374 ? 22.193 -8.172 -31.311 1.00 97.31 374 ASP A C 1
ATOM 2955 O O . ASP A 1 374 ? 22.038 -7.504 -30.282 1.00 97.31 374 ASP A O 1
ATOM 2959 N N . PRO A 1 375 ? 23.104 -7.825 -32.245 1.00 96.00 375 PRO A N 1
ATOM 2960 C CA . PRO A 1 375 ? 24.169 -6.852 -32.004 1.00 96.00 375 PRO A CA 1
ATOM 2961 C C . PRO A 1 375 ? 23.687 -5.401 -31.890 1.00 96.00 375 PRO A C 1
ATOM 2963 O O . PRO A 1 375 ? 24.472 -4.551 -31.480 1.00 96.00 375 PRO A O 1
ATOM 2966 N N . ASP A 1 376 ? 22.425 -5.110 -32.222 1.00 96.88 376 ASP A N 1
ATOM 2967 C CA . ASP A 1 376 ? 21.814 -3.792 -32.013 1.00 96.88 376 ASP A CA 1
ATOM 2968 C C . ASP A 1 376 ? 21.406 -3.555 -30.539 1.00 96.88 376 ASP A C 1
ATOM 2970 O O . ASP A 1 376 ? 20.965 -2.453 -30.202 1.00 96.88 376 ASP A O 1
ATOM 2974 N N . TYR A 1 377 ? 21.520 -4.553 -29.649 1.00 96.69 377 TYR A N 1
ATOM 2975 C CA . TYR A 1 377 ? 21.003 -4.516 -28.273 1.00 96.69 377 TYR A CA 1
ATOM 2976 C C . TYR A 1 377 ? 22.095 -4.760 -27.222 1.00 96.69 377 TYR A C 1
ATOM 2978 O O . TYR A 1 377 ? 23.023 -5.541 -27.419 1.00 96.69 377 TYR A O 1
ATOM 2986 N N . ALA A 1 378 ? 21.969 -4.109 -26.062 1.00 92.69 378 ALA A N 1
ATOM 2987 C CA . ALA A 1 378 ? 22.840 -4.361 -24.919 1.00 92.69 378 ALA A CA 1
ATOM 2988 C C . ALA A 1 378 ? 22.645 -5.810 -24.405 1.00 92.69 378 ALA A C 1
ATOM 2990 O O . ALA A 1 378 ? 21.501 -6.252 -24.267 1.00 92.69 378 ALA A O 1
ATOM 2991 N N . PRO A 1 379 ? 23.723 -6.567 -24.118 1.00 90.94 379 PRO A N 1
ATOM 2992 C CA . PRO A 1 379 ? 23.622 -8.001 -23.852 1.00 90.94 379 PRO A CA 1
ATOM 2993 C C . PRO A 1 379 ? 23.099 -8.311 -22.441 1.00 90.94 379 PRO A C 1
ATOM 2995 O O . PRO A 1 379 ? 23.670 -7.870 -21.436 1.00 90.94 379 PRO A O 1
ATOM 2998 N N . TYR A 1 380 ? 22.051 -9.136 -22.375 1.00 91.62 380 TYR A N 1
ATOM 2999 C CA . TYR A 1 380 ? 21.471 -9.672 -21.141 1.00 91.62 380 TYR A CA 1
ATOM 3000 C C . TYR A 1 380 ? 21.142 -11.157 -21.285 1.00 91.62 380 TYR A C 1
ATOM 3002 O O . TYR A 1 380 ? 20.548 -11.575 -22.278 1.00 91.62 380 TYR A O 1
ATOM 3010 N N . ASP A 1 381 ? 21.466 -11.931 -20.251 1.00 90.56 381 ASP A N 1
ATOM 3011 C CA . ASP A 1 381 ? 21.105 -13.343 -20.146 1.00 90.56 381 ASP A CA 1
ATOM 3012 C C . ASP A 1 381 ? 19.609 -13.502 -19.803 1.00 90.56 381 ASP A C 1
ATOM 3014 O O . ASP A 1 381 ? 19.155 -13.144 -18.712 1.00 90.56 381 ASP A O 1
ATOM 3018 N N . VAL A 1 382 ? 18.841 -14.033 -20.760 1.00 93.44 382 VAL A N 1
ATOM 3019 C CA . VAL A 1 382 ? 17.387 -14.261 -20.652 1.00 93.44 382 VAL A CA 1
ATOM 3020 C C . VAL A 1 382 ? 17.002 -15.575 -19.966 1.00 93.44 382 VAL A C 1
ATOM 3022 O O . VAL A 1 382 ? 15.826 -15.735 -19.627 1.00 93.44 382 VAL A O 1
ATOM 3025 N N . ASP A 1 383 ? 17.962 -16.482 -19.768 1.00 92.38 383 ASP A N 1
ATOM 3026 C CA . ASP A 1 383 ? 17.808 -17.724 -18.999 1.00 92.38 383 ASP A CA 1
ATOM 3027 C C . ASP A 1 383 ? 18.340 -17.553 -17.557 1.00 92.38 383 ASP A C 1
ATOM 3029 O O . ASP A 1 383 ? 17.967 -18.294 -16.644 1.00 92.38 383 ASP A O 1
ATOM 3033 N N . GLY A 1 384 ? 19.185 -16.541 -17.340 1.00 90.81 384 GLY A N 1
ATOM 3034 C CA . GLY A 1 384 ? 19.670 -16.071 -16.046 1.00 90.81 384 GLY A CA 1
ATOM 3035 C C . GLY A 1 384 ? 18.731 -15.097 -15.324 1.00 90.81 384 GLY A C 1
ATOM 3036 O O . GLY A 1 384 ? 17.534 -14.993 -15.593 1.00 90.81 384 GLY A O 1
ATOM 3037 N N . GLN A 1 385 ? 19.278 -14.356 -14.352 1.00 90.69 385 GLN A N 1
ATOM 3038 C CA . GLN A 1 385 ? 18.474 -13.557 -13.411 1.00 90.69 385 GLN A CA 1
ATOM 3039 C C . GLN A 1 385 ? 17.670 -12.424 -14.070 1.00 90.69 385 GLN A C 1
ATOM 3041 O O . GLN A 1 385 ? 16.633 -12.040 -13.531 1.00 90.69 385 GLN A O 1
ATOM 3046 N N . TYR A 1 386 ? 18.094 -11.919 -15.231 1.00 91.69 386 TYR A N 1
ATOM 3047 C CA . TYR A 1 386 ? 17.370 -10.878 -15.967 1.00 91.69 386 TYR A CA 1
ATOM 3048 C C . TYR A 1 386 ? 16.112 -11.418 -16.678 1.00 91.69 386 TYR A C 1
ATOM 3050 O O . TYR A 1 386 ? 15.132 -10.688 -16.833 1.00 91.69 386 TYR A O 1
ATOM 3058 N N . GLY A 1 387 ? 16.072 -12.719 -17.001 1.00 95.06 387 GLY A N 1
ATOM 3059 C CA . GLY A 1 387 ? 14.893 -13.408 -17.547 1.00 95.06 387 GLY A CA 1
ATOM 3060 C C . GLY A 1 387 ? 13.617 -13.234 -16.710 1.00 95.06 387 GLY A C 1
ATOM 3061 O O . GLY A 1 387 ? 12.512 -13.193 -17.258 1.00 95.06 387 GLY A O 1
ATOM 3062 N N . GLN A 1 388 ? 13.775 -13.008 -15.398 1.00 95.69 388 GLN A N 1
ATOM 3063 C CA . GLN A 1 388 ? 12.687 -12.714 -14.461 1.00 95.69 388 GLN A CA 1
ATOM 3064 C C . GLN A 1 388 ? 11.814 -11.527 -14.895 1.00 95.69 388 GLN A C 1
ATOM 3066 O O . GLN A 1 388 ? 10.620 -11.551 -14.617 1.00 95.69 388 GLN A O 1
ATOM 3071 N N . LEU A 1 389 ? 12.351 -10.519 -15.599 1.00 96.25 389 LEU A N 1
ATOM 3072 C CA . LEU A 1 389 ? 11.555 -9.398 -16.125 1.00 96.25 389 LEU A CA 1
ATOM 3073 C C . LEU A 1 389 ? 10.426 -9.903 -17.034 1.00 96.25 389 LEU A C 1
ATOM 3075 O O . LEU A 1 389 ? 9.261 -9.548 -16.852 1.00 96.25 389 LEU A O 1
ATOM 3079 N N . PHE A 1 390 ? 10.772 -10.767 -17.988 1.00 97.31 390 PHE A N 1
ATOM 3080 C CA . PHE A 1 390 ? 9.829 -11.306 -18.962 1.00 97.31 390 PHE A CA 1
ATOM 3081 C C . PHE A 1 390 ? 8.869 -12.308 -18.323 1.00 97.31 390 PHE A C 1
ATOM 3083 O O . PHE A 1 390 ? 7.674 -12.256 -18.599 1.00 97.31 390 PHE A O 1
ATOM 3090 N N . ASP A 1 391 ? 9.363 -13.166 -17.426 1.00 95.81 391 ASP A N 1
ATOM 3091 C CA . ASP A 1 391 ? 8.527 -14.144 -16.721 1.00 95.81 391 ASP A CA 1
ATOM 3092 C C . ASP A 1 391 ? 7.517 -13.466 -15.778 1.00 95.81 391 ASP A C 1
ATOM 3094 O O . ASP A 1 391 ? 6.383 -13.927 -15.652 1.00 95.81 391 ASP A O 1
ATOM 3098 N N . ILE A 1 392 ? 7.894 -12.352 -15.137 1.00 94.94 392 ILE A N 1
ATOM 3099 C CA . ILE A 1 392 ? 7.008 -11.552 -14.278 1.00 94.94 392 ILE A CA 1
ATOM 3100 C C . ILE A 1 392 ? 5.934 -10.833 -15.104 1.00 94.94 392 ILE A C 1
ATOM 3102 O O . ILE A 1 392 ? 4.786 -10.770 -14.660 1.00 94.94 392 ILE A O 1
ATOM 3106 N N . ILE A 1 393 ? 6.273 -10.315 -16.290 1.00 95.38 393 ILE A N 1
ATOM 3107 C CA . ILE A 1 393 ? 5.299 -9.724 -17.221 1.00 95.38 393 ILE A CA 1
ATOM 3108 C C . ILE A 1 393 ? 4.342 -10.807 -17.739 1.00 95.38 393 ILE A C 1
ATOM 3110 O O . ILE A 1 393 ? 3.127 -10.651 -17.608 1.00 95.38 393 ILE A O 1
ATOM 3114 N N . GLU A 1 394 ? 4.861 -11.936 -18.237 1.00 94.81 394 GLU A N 1
ATOM 3115 C CA . GLU A 1 394 ? 4.031 -13.037 -18.738 1.00 94.81 394 GLU A CA 1
ATOM 3116 C C . GLU A 1 394 ? 3.067 -13.535 -17.649 1.00 94.81 394 GLU A C 1
ATOM 3118 O O . GLU A 1 394 ? 1.864 -13.605 -17.878 1.00 94.81 394 GLU A O 1
ATOM 3123 N N . GLN A 1 395 ? 3.552 -13.809 -16.432 1.00 91.31 395 GLN A N 1
ATOM 3124 C CA . GLN A 1 395 ? 2.718 -14.325 -15.336 1.00 91.31 395 GLN A CA 1
ATOM 3125 C C . GLN A 1 395 ? 1.579 -13.381 -14.911 1.00 91.31 395 GLN A C 1
ATOM 3127 O O . GLN A 1 395 ? 0.563 -13.869 -14.416 1.00 91.31 395 GLN A O 1
ATOM 3132 N N . ARG A 1 396 ? 1.717 -12.060 -15.098 1.00 90.88 396 ARG A N 1
ATOM 3133 C CA . ARG A 1 396 ? 0.663 -11.074 -14.781 1.00 90.88 396 ARG A CA 1
ATOM 3134 C C . ARG A 1 396 ? -0.463 -11.081 -15.807 1.00 90.88 396 ARG A C 1
ATOM 3136 O O . ARG A 1 396 ? -1.631 -11.075 -15.425 1.00 90.88 396 ARG A O 1
ATOM 3143 N N . TYR A 1 397 ? -0.105 -11.094 -17.090 1.00 89.19 397 TYR A N 1
ATOM 3144 C CA . TYR A 1 397 ? -1.046 -10.903 -18.201 1.00 89.19 397 TYR A CA 1
ATOM 3145 C C . TYR A 1 397 ? -1.491 -12.217 -18.868 1.00 89.19 397 TYR A C 1
ATOM 3147 O O . TYR A 1 397 ? -2.327 -12.213 -19.769 1.00 89.19 397 TYR A O 1
ATOM 3155 N N . LYS A 1 398 ? -0.995 -13.367 -18.395 1.00 86.62 398 LYS A N 1
ATOM 3156 C CA . LYS A 1 398 ? -1.446 -14.705 -18.798 1.00 86.62 398 LYS A CA 1
ATOM 3157 C C . LYS A 1 398 ? -2.853 -14.997 -18.275 1.00 86.62 398 LYS A C 1
ATOM 3159 O O . LYS A 1 398 ? -3.040 -15.459 -17.148 1.00 86.62 398 LYS A O 1
ATOM 3164 N N . GLU A 1 399 ? -3.849 -14.745 -19.118 1.00 72.81 399 GLU A N 1
ATOM 3165 C CA . GLU A 1 399 ? -5.260 -14.935 -18.784 1.00 72.81 399 GLU A CA 1
ATOM 3166 C C . GLU A 1 399 ? -5.586 -16.376 -18.353 1.00 72.81 399 GLU A C 1
ATOM 3168 O O . GLU A 1 399 ? -5.549 -17.326 -19.135 1.00 72.81 399 GLU A O 1
ATOM 3173 N N . ASN A 1 400 ? -5.979 -16.536 -17.088 1.00 88.75 400 ASN A N 1
ATOM 3174 C CA . ASN A 1 400 ? -6.669 -17.730 -16.601 1.00 88.75 400 ASN A CA 1
ATOM 3175 C C . ASN A 1 400 ? -7.680 -17.353 -15.510 1.00 88.75 400 ASN A C 1
ATOM 3177 O O . ASN A 1 400 ? -7.580 -17.760 -14.349 1.00 88.75 400 ASN A O 1
ATOM 3181 N N . THR A 1 401 ? -8.657 -16.530 -15.895 1.00 91.75 401 THR A N 1
ATOM 3182 C CA . THR A 1 401 ? -9.730 -16.014 -15.030 1.00 91.75 401 THR A CA 1
ATOM 3183 C C . THR A 1 401 ? -10.398 -17.122 -14.215 1.00 91.75 401 THR A C 1
ATOM 3185 O O . THR A 1 401 ? -10.573 -16.968 -13.011 1.00 91.75 401 THR A O 1
ATOM 3188 N N . THR A 1 402 ? -10.673 -18.282 -14.819 1.00 94.94 402 THR A N 1
ATOM 3189 C CA . THR A 1 402 ? -11.280 -19.438 -14.137 1.00 94.94 402 THR A CA 1
ATOM 3190 C C . THR A 1 402 ? -10.417 -19.973 -12.990 1.00 94.94 402 THR A C 1
ATOM 3192 O O . THR A 1 402 ? -10.933 -20.197 -11.894 1.00 94.94 402 THR A O 1
ATOM 3195 N N . ALA A 1 403 ? -9.106 -20.151 -13.197 1.00 94.81 403 ALA A N 1
ATOM 3196 C CA . ALA A 1 403 ? -8.208 -20.598 -12.131 1.00 94.81 403 ALA A CA 1
ATOM 3197 C C . ALA A 1 403 ? -8.049 -19.537 -11.031 1.00 94.81 403 ALA A C 1
ATOM 3199 O O . ALA A 1 403 ? -8.042 -19.890 -9.851 1.00 94.81 403 ALA A O 1
ATOM 3200 N N . ARG A 1 404 ? -7.989 -18.246 -11.398 1.00 94.31 404 ARG A N 1
ATOM 3201 C CA . ARG A 1 404 ? -7.932 -17.131 -10.435 1.00 94.31 404 ARG A CA 1
ATOM 3202 C C . ARG A 1 404 ? -9.195 -17.060 -9.568 1.00 94.31 404 ARG A C 1
ATOM 3204 O O . ARG A 1 404 ? -9.079 -16.966 -8.348 1.00 94.31 404 ARG A O 1
ATOM 3211 N N . CYS A 1 405 ? -10.384 -17.191 -10.164 1.00 97.06 405 CYS A N 1
ATOM 3212 C CA . CYS A 1 405 ? -11.648 -17.258 -9.424 1.00 97.06 405 CYS A CA 1
ATOM 3213 C C . CYS A 1 405 ? -11.670 -18.446 -8.453 1.00 97.06 405 CYS A C 1
ATOM 3215 O O . CYS A 1 405 ? -11.966 -18.265 -7.275 1.00 97.06 405 CYS A O 1
ATOM 3217 N N . LEU A 1 406 ? -11.301 -19.646 -8.917 1.00 97.38 406 LEU A N 1
ATOM 3218 C CA . LEU A 1 406 ? -11.293 -20.856 -8.089 1.00 97.38 406 LEU A CA 1
ATOM 3219 C C . LEU A 1 406 ? -10.277 -20.785 -6.934 1.00 97.38 406 LEU A C 1
ATOM 3221 O O . LEU A 1 406 ? -10.516 -21.365 -5.875 1.00 97.38 406 LEU A O 1
ATOM 3225 N N . ALA A 1 407 ? -9.149 -20.092 -7.118 1.00 96.00 407 ALA A N 1
ATOM 3226 C CA . ALA A 1 407 ? -8.184 -19.837 -6.051 1.00 96.00 407 ALA A CA 1
ATOM 3227 C C . ALA A 1 407 ? -8.768 -18.898 -4.981 1.00 96.00 407 ALA A C 1
ATOM 3229 O O . ALA A 1 407 ? -8.814 -19.270 -3.808 1.00 96.00 407 ALA A O 1
ATOM 3230 N N . LEU A 1 408 ? -9.298 -17.738 -5.389 1.00 97.38 408 LEU A N 1
ATOM 3231 C CA . LEU A 1 408 ? -9.898 -16.764 -4.471 1.00 97.38 408 LEU A CA 1
ATOM 3232 C C . LEU A 1 408 ? -11.122 -17.335 -3.739 1.00 97.38 408 LEU A C 1
ATOM 3234 O O . LEU A 1 408 ? -11.251 -17.135 -2.535 1.00 97.38 408 LEU A O 1
ATOM 3238 N N . GLN A 1 409 ? -11.986 -18.099 -4.419 1.00 97.94 409 GLN A N 1
ATOM 3239 C CA . GLN A 1 409 ? -13.132 -18.777 -3.796 1.00 97.94 409 GLN A CA 1
ATOM 3240 C C . GLN A 1 409 ? -12.676 -19.706 -2.660 1.00 97.94 409 GLN A C 1
ATOM 3242 O O . GLN A 1 409 ? -13.114 -19.528 -1.525 1.00 97.94 409 GLN A O 1
ATOM 3247 N N . LYS A 1 410 ? -11.707 -20.599 -2.910 1.00 97.62 410 LYS A N 1
ATOM 3248 C CA . LYS A 1 410 ? -11.128 -21.477 -1.872 1.00 97.62 410 LYS A CA 1
ATOM 3249 C C . LYS A 1 410 ? -10.476 -20.704 -0.724 1.00 97.62 410 LYS A C 1
ATOM 3251 O O . LYS A 1 410 ? -10.525 -21.149 0.420 1.00 97.62 410 LYS A O 1
ATOM 3256 N N . GLN A 1 411 ? -9.842 -19.566 -1.012 1.00 97.94 411 GLN A N 1
ATOM 3257 C CA . GLN A 1 411 ? -9.245 -18.722 0.021 1.00 97.94 411 GLN A CA 1
ATOM 3258 C C . GLN A 1 411 ? -10.313 -18.055 0.900 1.00 97.94 411 GLN A C 1
ATOM 3260 O O . GLN A 1 411 ? -10.138 -18.042 2.120 1.00 97.94 411 GLN A O 1
ATOM 3265 N N . ILE A 1 412 ? -11.414 -17.571 0.307 1.00 97.88 412 ILE A N 1
ATOM 3266 C CA . ILE A 1 412 ? -12.577 -16.974 0.989 1.00 97.88 412 ILE A CA 1
ATOM 3267 C C . ILE A 1 412 ? -13.345 -18.020 1.814 1.00 97.88 412 ILE A C 1
ATOM 3269 O O . ILE A 1 412 ? -13.730 -17.730 2.942 1.00 97.88 412 ILE A O 1
ATOM 3273 N N . GLU A 1 413 ? -13.527 -19.245 1.313 1.00 97.38 413 GLU A N 1
ATOM 3274 C CA . GLU A 1 413 ? -14.276 -20.330 1.982 1.00 97.38 413 GLU A CA 1
ATOM 3275 C C . GLU A 1 413 ? -13.717 -20.730 3.363 1.00 97.38 413 GLU A C 1
ATOM 3277 O O . GLU A 1 413 ? -14.427 -21.324 4.175 1.00 97.38 413 GLU A O 1
ATOM 3282 N N . ARG A 1 414 ? -12.468 -20.360 3.673 1.00 97.31 414 ARG A N 1
ATOM 3283 C CA . ARG A 1 414 ? -11.857 -20.525 5.007 1.00 97.31 414 ARG A CA 1
ATOM 3284 C C . ARG A 1 414 ? -12.462 -19.606 6.074 1.00 97.31 414 ARG A C 1
ATOM 3286 O O . ARG A 1 414 ? -12.331 -19.883 7.264 1.00 97.31 414 ARG A O 1
ATOM 3293 N N . TYR A 1 415 ? -13.100 -18.515 5.661 1.00 96.69 415 TYR A N 1
ATOM 3294 C CA . TYR A 1 415 ? -13.599 -17.452 6.524 1.00 96.69 415 TYR A CA 1
ATOM 3295 C C . TYR A 1 415 ? -15.107 -17.628 6.730 1.00 96.69 415 TYR A C 1
ATOM 3297 O O . TYR A 1 415 ? -15.929 -17.218 5.911 1.00 96.69 415 TYR A O 1
ATOM 3305 N N . ALA A 1 416 ? -15.485 -18.263 7.841 1.00 94.88 416 ALA A N 1
ATOM 3306 C CA . ALA A 1 416 ? -16.890 -18.466 8.181 1.00 94.88 416 ALA A CA 1
ATOM 3307 C C . ALA A 1 416 ? -17.589 -17.120 8.451 1.00 94.88 416 ALA A C 1
ATOM 3309 O O . ALA A 1 416 ? -17.260 -16.434 9.419 1.00 94.88 416 ALA A O 1
ATOM 3310 N N . SER A 1 417 ? -18.569 -16.769 7.613 1.00 93.06 417 SER A N 1
ATOM 3311 C CA . SER A 1 417 ? -19.387 -15.561 7.775 1.00 93.06 417 SER A CA 1
ATOM 3312 C C . SER A 1 417 ? -20.297 -15.670 9.002 1.00 93.06 417 SER A C 1
ATOM 3314 O O . SER A 1 417 ? -21.093 -16.606 9.108 1.00 93.06 417 SER A O 1
ATOM 3316 N N . VAL A 1 418 ? -20.192 -14.709 9.924 1.00 93.12 418 VAL A N 1
ATOM 3317 C CA . VAL A 1 418 ? -21.000 -14.640 11.152 1.00 93.12 418 VAL A CA 1
ATOM 3318 C C . VAL A 1 418 ? -21.695 -13.282 11.245 1.00 93.12 418 VAL A C 1
ATOM 3320 O O . VAL A 1 418 ? -21.052 -12.235 11.219 1.00 93.12 418 VAL A O 1
ATOM 3323 N N . THR A 1 419 ? -23.021 -13.286 11.403 1.00 90.88 419 THR A N 1
ATOM 3324 C CA . THR A 1 419 ? -23.795 -12.066 11.678 1.00 90.88 419 THR A CA 1
ATOM 3325 C C . THR A 1 419 ? -23.705 -11.707 13.160 1.00 90.88 419 THR A C 1
ATOM 3327 O O . THR A 1 419 ? -24.258 -12.410 14.008 1.00 90.88 419 THR A O 1
ATOM 3330 N N . LEU A 1 420 ? -23.040 -10.595 13.478 1.00 85.88 420 LEU A N 1
ATOM 3331 C CA . LEU A 1 420 ? -22.991 -10.052 14.836 1.00 85.88 420 LEU A CA 1
ATOM 3332 C C . LEU A 1 420 ? -24.312 -9.346 15.177 1.00 85.88 420 LEU A C 1
ATOM 3334 O O . LEU A 1 420 ? -24.546 -8.207 14.779 1.00 85.88 420 LEU A O 1
ATOM 3338 N N . ASN A 1 421 ? -25.180 -10.032 15.920 1.00 83.44 421 ASN A N 1
ATOM 3339 C CA . ASN A 1 421 ? -26.415 -9.459 16.453 1.00 83.44 421 ASN A CA 1
ATOM 3340 C C . ASN A 1 421 ? -26.148 -8.872 17.848 1.00 83.44 421 ASN A C 1
ATOM 3342 O O . ASN A 1 421 ? -25.841 -9.615 18.777 1.00 83.44 421 ASN A O 1
ATOM 3346 N N . LEU A 1 422 ? -26.273 -7.550 17.994 1.00 76.50 422 LEU A N 1
ATOM 3347 C CA . LEU A 1 422 ? -26.085 -6.835 19.262 1.00 76.50 422 LEU A CA 1
ATOM 3348 C C . LEU A 1 422 ? -27.440 -6.463 19.876 1.00 76.50 422 LEU A C 1
ATOM 3350 O O . LEU A 1 422 ? -28.263 -5.815 19.227 1.00 76.50 422 LEU A O 1
ATOM 3354 N N . GLU A 1 423 ? -27.671 -6.829 21.139 1.00 80.31 423 GLU A N 1
ATOM 3355 C CA . GLU A 1 423 ? -28.866 -6.397 21.868 1.00 80.31 423 GLU A CA 1
ATOM 3356 C C . GLU A 1 423 ? -28.653 -5.003 22.478 1.00 80.31 423 GLU A C 1
ATOM 3358 O O . GLU A 1 423 ? -27.943 -4.834 23.464 1.00 80.31 423 GLU A O 1
ATOM 3363 N N . LEU A 1 424 ? -29.311 -3.992 21.904 1.00 84.56 424 LEU A N 1
ATOM 3364 C CA . LEU A 1 424 ? -29.185 -2.586 22.319 1.00 84.56 424 LEU A CA 1
ATOM 3365 C C . LEU A 1 424 ? -30.016 -2.221 23.573 1.00 84.56 424 LEU A C 1
ATOM 3367 O O . LEU A 1 424 ? -30.240 -1.041 23.847 1.00 84.56 424 LEU A O 1
ATOM 3371 N N . ARG A 1 425 ? -30.535 -3.203 24.330 1.00 80.44 425 ARG A N 1
ATOM 3372 C CA . ARG A 1 425 ? -31.378 -2.921 25.507 1.00 80.44 425 ARG A CA 1
ATOM 3373 C C . ARG A 1 425 ? -30.558 -2.327 26.651 1.00 80.44 425 ARG A C 1
ATOM 3375 O O . ARG A 1 425 ? -29.460 -2.780 26.954 1.00 80.44 425 ARG A O 1
ATOM 3382 N N . GLY A 1 426 ? -31.147 -1.348 27.334 1.00 82.88 426 GLY A N 1
ATOM 3383 C CA . GLY A 1 426 ? -30.533 -0.682 28.486 1.00 82.88 426 GLY A CA 1
ATOM 3384 C C . GLY A 1 426 ? -29.596 0.478 28.135 1.00 82.88 426 GLY A C 1
ATOM 3385 O O . GLY A 1 426 ? -29.093 1.119 29.050 1.00 82.88 426 GLY A O 1
ATOM 3386 N N . LEU A 1 427 ? -29.394 0.790 26.849 1.00 91.06 427 LEU A N 1
ATOM 3387 C CA . LEU A 1 427 ? -28.805 2.067 26.436 1.00 91.06 427 LEU A CA 1
ATOM 3388 C C . LEU A 1 427 ? -29.822 3.203 26.611 1.00 91.06 427 LEU A C 1
ATOM 3390 O O . LEU A 1 427 ? -31.014 3.022 26.353 1.00 91.06 427 LEU A O 1
ATOM 3394 N N . SER A 1 428 ? -29.356 4.387 27.016 1.00 93.00 428 SER A N 1
ATOM 3395 C CA . SER A 1 428 ? -30.187 5.597 27.015 1.00 93.00 428 SER A CA 1
ATOM 3396 C C . SER A 1 428 ? -30.351 6.159 25.594 1.00 93.00 428 SER A C 1
ATOM 3398 O O . SER A 1 428 ? -29.629 5.778 24.670 1.00 93.00 428 SER A O 1
ATOM 3400 N N . GLU A 1 429 ? -31.262 7.116 25.394 1.00 93.75 429 GLU A N 1
ATOM 3401 C CA . GLU A 1 429 ? -31.354 7.857 24.123 1.00 93.75 429 GLU A CA 1
ATOM 3402 C C . GLU A 1 429 ? -30.083 8.690 23.847 1.00 93.75 429 GLU A C 1
ATOM 3404 O O . GLU A 1 429 ? -29.678 8.879 22.699 1.00 93.75 429 GLU A O 1
ATOM 3409 N N . GLY A 1 430 ? -29.418 9.174 24.901 1.00 95.69 430 GLY A N 1
ATOM 3410 C CA . GLY A 1 430 ? -28.120 9.841 24.801 1.00 95.69 430 GLY A CA 1
ATOM 3411 C C . GLY A 1 430 ? -27.037 8.893 24.295 1.00 95.69 430 GLY A C 1
ATOM 3412 O O . GLY A 1 430 ? -26.402 9.156 23.275 1.00 95.69 430 GLY A O 1
ATOM 3413 N N . ASP A 1 431 ? -26.907 7.738 24.946 1.00 95.62 431 ASP A N 1
ATOM 3414 C CA . ASP A 1 431 ? -25.891 6.730 24.630 1.00 95.62 431 ASP A CA 1
ATOM 3415 C C . ASP A 1 431 ? -26.150 6.075 23.264 1.00 95.62 431 ASP A C 1
ATOM 3417 O O . ASP A 1 431 ? -25.217 5.835 22.504 1.00 95.62 431 ASP A O 1
ATOM 3421 N N . THR A 1 432 ? -27.416 5.877 22.885 1.00 95.00 432 THR A N 1
ATOM 3422 C CA . THR A 1 432 ? -27.803 5.374 21.554 1.00 95.00 432 THR A CA 1
ATOM 3423 C C . THR A 1 432 ? -27.387 6.338 20.437 1.00 95.00 432 THR A C 1
ATOM 3425 O O . THR A 1 432 ? -26.931 5.898 19.381 1.00 95.00 432 THR A O 1
ATOM 3428 N N . ARG A 1 433 ? -27.496 7.657 20.652 1.00 96.44 433 ARG A N 1
ATOM 3429 C CA . ARG A 1 433 ? -27.029 8.663 19.680 1.00 96.44 433 ARG A CA 1
ATOM 3430 C C . ARG A 1 433 ? -25.505 8.794 19.686 1.00 96.44 433 ARG A C 1
ATOM 3432 O O . ARG A 1 433 ? -24.908 8.852 18.613 1.00 96.44 433 ARG A O 1
ATOM 3439 N N . ALA A 1 434 ? -24.873 8.750 20.861 1.00 97.88 434 ALA A N 1
ATOM 3440 C CA . ALA A 1 434 ? -23.418 8.715 20.993 1.00 97.88 434 ALA A CA 1
ATOM 3441 C C . ALA A 1 434 ? -22.807 7.503 20.264 1.00 97.88 434 ALA A C 1
ATOM 3443 O O . ALA A 1 434 ? -21.843 7.666 19.521 1.00 97.88 434 ALA A O 1
ATOM 3444 N N . LEU A 1 435 ? -23.411 6.313 20.376 1.00 96.88 435 LEU A N 1
ATOM 3445 C CA . LEU A 1 435 ? -22.984 5.089 19.685 1.00 96.88 435 LEU A CA 1
ATOM 3446 C C . LEU A 1 435 ? -22.911 5.264 18.159 1.00 96.88 435 LEU A C 1
ATOM 3448 O O . LEU A 1 435 ? -21.947 4.824 17.536 1.00 96.88 435 LEU A O 1
ATOM 3452 N N . VAL A 1 436 ? -23.879 5.954 17.545 1.00 97.06 436 VAL A N 1
ATOM 3453 C CA . VAL A 1 436 ? -23.860 6.234 16.095 1.00 97.06 436 VAL A CA 1
ATOM 3454 C C . VAL A 1 436 ? -22.656 7.099 15.703 1.00 97.06 436 VAL A C 1
ATOM 3456 O O . VAL A 1 436 ? -22.080 6.898 14.635 1.00 97.06 436 VAL A O 1
ATOM 3459 N N . LEU A 1 437 ? -22.251 8.041 16.555 1.00 98.69 437 LEU A N 1
ATOM 3460 C CA . LEU A 1 437 ? -21.096 8.913 16.326 1.00 98.69 437 LEU A CA 1
ATOM 3461 C C . LEU A 1 437 ? -19.766 8.197 16.609 1.00 98.69 437 LEU A C 1
ATOM 3463 O O . LEU A 1 437 ? -18.838 8.311 15.812 1.00 98.69 437 LEU A O 1
ATOM 3467 N N . ILE A 1 438 ? -19.705 7.366 17.653 1.00 98.56 438 ILE A N 1
ATOM 3468 C CA . ILE A 1 438 ? -18.563 6.486 17.953 1.00 98.56 438 ILE A CA 1
ATOM 3469 C C . ILE A 1 438 ? -18.310 5.520 16.784 1.00 98.56 438 ILE A C 1
ATOM 3471 O O . ILE A 1 438 ? -17.172 5.374 16.348 1.00 98.56 438 ILE A O 1
ATOM 3475 N N . ILE A 1 439 ? -19.357 4.930 16.195 1.00 97.62 439 ILE A N 1
ATOM 3476 C CA . ILE A 1 439 ? -19.237 4.066 15.004 1.00 97.62 439 ILE A CA 1
ATOM 3477 C C . ILE A 1 439 ? -18.745 4.853 13.775 1.00 97.62 439 ILE A C 1
ATOM 3479 O O . ILE A 1 439 ? -17.990 4.310 12.966 1.00 97.62 439 ILE A O 1
ATOM 3483 N N . LYS A 1 440 ? -19.120 6.133 13.617 1.00 98.38 440 LYS A N 1
ATOM 3484 C CA . LYS A 1 440 ? -18.533 6.991 12.569 1.00 98.38 440 LYS A CA 1
ATOM 3485 C C . LYS A 1 440 ? -17.044 7.246 12.830 1.00 98.38 440 LYS A C 1
ATOM 3487 O O . LYS A 1 440 ? -16.270 7.135 11.889 1.00 98.38 440 LYS A O 1
ATOM 3492 N N . ALA A 1 441 ? -16.640 7.537 14.069 1.00 98.56 441 ALA A N 1
ATOM 3493 C CA . ALA A 1 441 ? -15.235 7.751 14.429 1.00 98.56 441 ALA A CA 1
ATOM 3494 C C . ALA A 1 441 ? -14.391 6.476 14.235 1.00 98.56 441 ALA A C 1
ATOM 3496 O O . ALA A 1 441 ? -13.313 6.536 13.651 1.00 98.56 441 ALA A O 1
ATOM 3497 N N . ALA A 1 442 ? -14.917 5.308 14.617 1.00 98.19 442 ALA A N 1
ATOM 3498 C CA . ALA A 1 442 ? -14.288 4.007 14.385 1.00 98.19 442 ALA A CA 1
ATOM 3499 C C . ALA A 1 442 ? -14.006 3.746 12.892 1.00 98.19 442 ALA A C 1
ATOM 3501 O O . ALA A 1 442 ? -12.922 3.295 12.535 1.00 98.19 442 ALA A O 1
ATOM 3502 N N . ARG A 1 443 ? -14.928 4.125 11.994 1.00 96.50 443 ARG A N 1
ATOM 3503 C CA . ARG A 1 443 ? -14.727 4.045 10.531 1.00 96.50 443 ARG A CA 1
ATOM 3504 C C . ARG A 1 443 ? -13.656 4.997 9.988 1.00 96.50 443 ARG A C 1
ATOM 3506 O O . ARG A 1 443 ? -13.193 4.801 8.872 1.00 96.50 443 ARG A O 1
ATOM 3513 N N . VAL A 1 444 ? -13.246 6.011 10.746 1.00 97.62 444 VAL A N 1
ATOM 3514 C CA . VAL A 1 444 ? -12.086 6.848 10.393 1.00 97.62 444 VAL A CA 1
ATOM 3515 C C . VAL A 1 444 ? -10.776 6.161 10.795 1.00 97.62 444 VAL A C 1
ATOM 3517 O O . VAL A 1 444 ? -9.748 6.387 10.163 1.00 97.62 444 VAL A O 1
ATOM 3520 N N . MET A 1 445 ? -10.804 5.249 11.775 1.00 97.19 445 MET A N 1
ATOM 3521 C CA . MET A 1 445 ? -9.644 4.405 12.082 1.00 97.19 445 MET A CA 1
ATOM 3522 C C . MET A 1 445 ? -9.376 3.414 10.940 1.00 97.19 445 MET A C 1
ATOM 3524 O O . MET A 1 445 ? -8.217 3.222 10.596 1.00 97.19 445 MET A O 1
ATOM 3528 N N . ASP A 1 446 ? -10.414 2.876 10.275 1.00 93.00 446 ASP A N 1
ATOM 3529 C CA . ASP A 1 446 ? -10.259 2.132 9.007 1.00 93.00 446 ASP A CA 1
ATOM 3530 C C . ASP A 1 446 ? -9.480 2.972 7.973 1.00 93.00 446 ASP A C 1
ATOM 3532 O O . ASP A 1 446 ? -8.523 2.476 7.379 1.00 93.00 446 ASP A O 1
ATOM 3536 N N . GLU A 1 447 ? -9.861 4.239 7.750 1.00 92.44 447 GLU A N 1
ATOM 3537 C CA . GLU A 1 447 ? -9.210 5.127 6.768 1.00 92.44 447 GLU A CA 1
ATOM 3538 C C . GLU A 1 447 ? -7.695 5.252 7.030 1.00 92.44 447 GLU A C 1
ATOM 3540 O O . GLU A 1 447 ? -6.904 5.111 6.095 1.00 92.44 447 GLU A O 1
ATOM 3545 N N . ILE A 1 448 ? -7.298 5.435 8.297 1.00 96.88 448 ILE A N 1
ATOM 3546 C CA . ILE A 1 448 ? -5.893 5.539 8.726 1.00 96.88 448 ILE A CA 1
ATOM 3547 C C . ILE A 1 448 ? -5.179 4.178 8.666 1.00 96.88 448 ILE A C 1
ATOM 3549 O O . ILE A 1 448 ? -4.063 4.088 8.158 1.00 96.88 448 ILE A O 1
ATOM 3553 N N . SER A 1 449 ? -5.820 3.110 9.141 1.00 96.00 449 SER A N 1
ATOM 3554 C CA . SER A 1 449 ? -5.249 1.759 9.213 1.00 96.00 449 SER A CA 1
ATOM 3555 C C . SER A 1 449 ? -4.872 1.226 7.825 1.00 96.00 449 SER A C 1
ATOM 3557 O O . SER A 1 449 ? -3.760 0.733 7.630 1.00 96.00 449 SER A O 1
ATOM 3559 N N . HIS A 1 450 ? -5.718 1.445 6.806 1.00 95.50 450 HIS A N 1
ATOM 3560 C CA . HIS A 1 450 ? -5.369 1.093 5.422 1.00 95.50 450 HIS A CA 1
ATOM 3561 C C . HIS A 1 450 ? -4.089 1.815 4.961 1.00 95.50 450 HIS A C 1
ATOM 3563 O O . HIS A 1 450 ? -3.233 1.175 4.352 1.00 95.50 450 HIS A O 1
ATOM 3569 N N . GLN A 1 451 ? -3.934 3.109 5.277 1.00 95.50 451 GLN A N 1
ATOM 3570 C CA . GLN A 1 451 ? -2.736 3.899 4.958 1.00 95.50 451 GLN A CA 1
ATOM 3571 C C . GLN A 1 451 ? -1.505 3.462 5.772 1.00 95.50 451 GLN A C 1
ATOM 3573 O O . GLN A 1 451 ? -0.391 3.580 5.267 1.00 95.50 451 GLN A O 1
ATOM 3578 N N . GLN A 1 452 ? -1.668 2.963 7.002 1.00 97.19 452 GLN A N 1
ATOM 3579 C CA . GLN A 1 452 ? -0.566 2.430 7.816 1.00 97.19 452 GLN A CA 1
ATOM 3580 C C . GLN A 1 452 ? -0.002 1.121 7.251 1.00 97.19 452 GLN A C 1
ATOM 3582 O O . GLN A 1 452 ? 1.216 0.963 7.228 1.00 97.19 452 GLN A O 1
ATOM 3587 N N . VAL A 1 453 ? -0.858 0.232 6.733 1.00 95.75 453 VAL A N 1
ATOM 3588 C CA . VAL A 1 453 ? -0.457 -1.040 6.099 1.00 95.75 453 VAL A CA 1
ATOM 3589 C C . VAL A 1 453 ? 0.423 -0.812 4.861 1.00 95.75 453 VAL A C 1
ATOM 3591 O O . VAL A 1 453 ? 1.488 -1.410 4.723 1.00 95.75 453 VAL A O 1
ATOM 3594 N N . TRP A 1 454 ? -0.007 0.053 3.934 1.00 94.06 454 TRP A N 1
ATOM 3595 C CA . TRP A 1 454 ? 0.766 0.407 2.737 1.00 94.06 454 TRP A CA 1
ATOM 3596 C C . TRP A 1 454 ? 0.256 1.723 2.118 1.00 94.06 454 TRP A C 1
ATOM 3598 O O . TRP A 1 454 ? -0.943 1.990 2.104 1.00 94.06 454 TRP A O 1
ATOM 3608 N N . HIS A 1 455 ? 1.171 2.537 1.578 1.00 91.75 455 HIS A N 1
ATOM 3609 C CA . HIS A 1 455 ? 0.917 3.907 1.108 1.00 91.75 455 HIS A CA 1
ATOM 3610 C C . HIS A 1 455 ? -0.311 4.058 0.194 1.00 91.75 455 HIS A C 1
ATOM 3612 O O . HIS A 1 455 ? -1.194 4.860 0.498 1.00 91.75 455 HIS A O 1
ATOM 3618 N N . SER A 1 456 ? -0.398 3.273 -0.885 1.00 93.12 456 SER A N 1
ATOM 3619 C CA . SER A 1 456 ? -1.483 3.385 -1.879 1.00 93.12 456 SER A CA 1
ATOM 3620 C C . SER A 1 456 ? -2.591 2.345 -1.683 1.00 93.12 456 SER A C 1
ATOM 3622 O O . SER A 1 456 ? -3.476 2.196 -2.527 1.00 93.12 456 SER A O 1
ATOM 3624 N N . ASN A 1 457 ? -2.603 1.672 -0.530 1.00 95.69 457 ASN A N 1
ATOM 3625 C CA . ASN A 1 457 ? -3.648 0.732 -0.139 1.00 95.69 457 ASN A CA 1
ATOM 3626 C C . ASN A 1 457 ? -5.057 1.370 -0.101 1.00 95.69 457 ASN A C 1
ATOM 3628 O O . ASN A 1 457 ? -5.999 0.704 -0.524 1.00 95.69 457 ASN A O 1
ATOM 3632 N N . PRO A 1 458 ? -5.249 2.651 0.299 1.00 95.25 458 PRO A N 1
ATOM 3633 C CA . PRO A 1 458 ? -6.546 3.320 0.163 1.00 95.25 458 PRO A CA 1
ATOM 3634 C C . PRO A 1 458 ? -7.018 3.451 -1.295 1.00 95.25 458 PRO A C 1
ATOM 3636 O O . PRO A 1 458 ? -8.199 3.254 -1.566 1.00 95.25 458 PRO A O 1
ATOM 3639 N N . ALA A 1 459 ? -6.109 3.716 -2.242 1.00 95.25 459 ALA A N 1
ATOM 3640 C CA . ALA A 1 459 ? -6.451 3.779 -3.665 1.00 95.25 459 ALA A CA 1
ATOM 3641 C C . ALA A 1 459 ? -6.833 2.391 -4.208 1.00 95.25 459 ALA A C 1
ATOM 3643 O O . ALA A 1 459 ? -7.832 2.259 -4.911 1.00 95.25 459 ALA A O 1
ATOM 3644 N N . LEU A 1 460 ? -6.097 1.343 -3.813 1.00 96.31 460 LEU A N 1
ATOM 3645 C CA . LEU A 1 460 ? -6.428 -0.045 -4.149 1.00 96.31 460 LEU A CA 1
ATOM 3646 C C . LEU A 1 460 ? -7.798 -0.468 -3.589 1.00 96.31 460 LEU A C 1
ATOM 3648 O O . LEU A 1 460 ? -8.590 -1.065 -4.317 1.00 96.31 460 LEU A O 1
ATOM 3652 N N . ARG A 1 461 ? -8.103 -0.127 -2.327 1.00 96.62 461 ARG A N 1
ATOM 3653 C CA . ARG A 1 461 ? -9.416 -0.361 -1.696 1.00 96.62 461 ARG A CA 1
ATOM 3654 C C . ARG A 1 461 ? -10.544 0.212 -2.541 1.00 96.62 461 ARG A C 1
ATOM 3656 O O . ARG A 1 461 ? -11.505 -0.496 -2.834 1.00 96.62 461 ARG A O 1
ATOM 3663 N N . ASP A 1 462 ? -10.449 1.495 -2.874 1.00 96.69 462 ASP A N 1
ATOM 3664 C CA . ASP A 1 462 ? -11.548 2.214 -3.511 1.00 96.69 462 ASP A CA 1
ATOM 3665 C C . ASP A 1 462 ? -11.714 1.784 -4.975 1.00 96.69 462 ASP A C 1
ATOM 3667 O O . ASP A 1 462 ? -12.839 1.515 -5.394 1.00 96.69 462 ASP A O 1
ATOM 3671 N N . TRP A 1 463 ? -10.608 1.546 -5.690 1.00 97.19 463 TRP A N 1
ATOM 3672 C CA . TRP A 1 463 ? -10.617 0.955 -7.030 1.00 97.19 463 TRP A CA 1
ATOM 3673 C C . TRP A 1 463 ? -11.282 -0.426 -7.070 1.00 97.19 463 TRP A C 1
ATOM 3675 O O . TRP A 1 463 ? -12.205 -0.644 -7.856 1.00 97.19 463 TRP A O 1
ATOM 3685 N N . LEU A 1 464 ? -10.857 -1.360 -6.207 1.00 97.56 464 LEU A N 1
ATOM 3686 C CA . LEU A 1 464 ? -11.430 -2.711 -6.156 1.00 97.56 464 LEU A CA 1
ATOM 3687 C C . LEU A 1 464 ? -12.915 -2.685 -5.784 1.00 97.56 464 LEU A C 1
ATOM 3689 O O . LEU A 1 464 ? -13.687 -3.486 -6.302 1.00 97.56 464 LEU A O 1
ATOM 3693 N N . LYS A 1 465 ? -13.322 -1.766 -4.905 1.00 97.50 465 LYS A N 1
ATOM 3694 C CA . LYS A 1 465 ? -14.714 -1.581 -4.484 1.00 97.50 465 LYS A CA 1
ATOM 3695 C C . LYS A 1 465 ? -15.602 -1.044 -5.606 1.00 97.50 465 LYS A C 1
ATOM 3697 O O . LYS A 1 465 ? -16.737 -1.496 -5.735 1.00 97.50 465 LYS A O 1
ATOM 3702 N N . GLU A 1 466 ? -15.104 -0.094 -6.392 1.00 98.06 466 GLU A N 1
ATOM 3703 C CA . GLU A 1 466 ? -15.801 0.467 -7.554 1.00 98.06 466 GLU A CA 1
ATOM 3704 C C . GLU A 1 466 ? -15.966 -0.583 -8.664 1.00 98.06 466 GLU A C 1
ATOM 3706 O O . GLU A 1 466 ? -17.068 -0.798 -9.167 1.00 98.06 466 GLU A O 1
ATOM 3711 N N . HIS A 1 467 ? -14.902 -1.337 -8.952 1.00 97.19 467 HIS A N 1
ATOM 3712 C CA . HIS A 1 467 ? -14.879 -2.367 -9.995 1.00 97.19 467 HIS A CA 1
ATOM 3713 C C . HIS A 1 467 ? -15.441 -3.732 -9.543 1.00 97.19 467 HIS A C 1
ATOM 3715 O O . HIS A 1 467 ? -15.504 -4.672 -10.335 1.00 97.19 467 HIS A O 1
ATOM 3721 N N . ALA A 1 468 ? -15.917 -3.859 -8.298 1.00 97.69 468 ALA A N 1
ATOM 3722 C CA . ALA A 1 468 ? -16.440 -5.107 -7.726 1.00 97.69 468 ALA A CA 1
ATOM 3723 C C . ALA A 1 468 ? -17.676 -5.681 -8.450 1.00 97.69 468 ALA A C 1
ATOM 3725 O O . ALA A 1 468 ? -18.056 -6.826 -8.200 1.00 97.69 468 ALA A O 1
ATOM 3726 N N . ALA A 1 469 ? -18.328 -4.890 -9.308 1.00 97.31 469 ALA A N 1
ATOM 3727 C CA . ALA A 1 469 ? -19.472 -5.302 -10.123 1.00 97.31 469 ALA A CA 1
ATOM 3728 C C . ALA A 1 469 ? -19.099 -5.693 -11.570 1.00 97.31 469 ALA A C 1
ATOM 3730 O O . ALA A 1 469 ? -19.955 -6.208 -12.287 1.00 97.31 469 ALA A O 1
ATOM 3731 N N . THR A 1 470 ? -17.854 -5.463 -12.002 1.00 96.94 470 THR A N 1
ATOM 3732 C CA . THR A 1 470 ? -17.417 -5.628 -13.401 1.00 96.94 470 THR A CA 1
ATOM 3733 C C . THR A 1 470 ? -17.331 -7.094 -13.827 1.00 96.94 470 THR A C 1
ATOM 3735 O O . THR A 1 470 ? -17.721 -7.443 -14.941 1.00 96.94 470 THR A O 1
ATOM 3738 N N . SER A 1 471 ? -16.852 -7.977 -12.946 1.00 96.62 471 SER A N 1
ATOM 3739 C CA . SER A 1 471 ? -16.788 -9.420 -13.199 1.00 96.62 471 SER A CA 1
ATOM 3740 C C . SER A 1 471 ? -16.850 -10.234 -11.901 1.00 96.62 471 SER A C 1
ATOM 3742 O O . SER A 1 471 ? -16.626 -9.707 -10.811 1.00 96.62 471 SER A O 1
ATOM 3744 N N . GLU A 1 472 ? -17.099 -11.545 -12.004 1.00 97.38 472 GLU A N 1
ATOM 3745 C CA . GLU A 1 472 ? -16.976 -12.465 -10.859 1.00 97.38 472 GLU A CA 1
ATOM 3746 C C . GLU A 1 472 ? -15.553 -12.457 -10.278 1.00 97.38 472 GLU A C 1
ATOM 3748 O O . GLU A 1 472 ? -15.397 -12.535 -9.062 1.00 97.38 472 GLU A O 1
ATOM 3753 N N . LEU A 1 473 ? -14.518 -12.303 -11.114 1.00 96.56 473 LEU A N 1
ATOM 3754 C CA . LEU A 1 473 ? -13.142 -12.207 -10.629 1.00 96.56 473 LEU A CA 1
ATOM 3755 C C . LEU A 1 473 ? -12.958 -10.950 -9.772 1.00 96.56 473 LEU A C 1
ATOM 3757 O O . LEU A 1 473 ? -12.429 -11.045 -8.670 1.00 96.56 473 LEU A O 1
ATOM 3761 N N . ASP A 1 474 ? -13.426 -9.792 -10.234 1.00 97.44 474 ASP A N 1
ATOM 3762 C CA . ASP A 1 474 ? -13.252 -8.524 -9.515 1.00 97.44 474 ASP A CA 1
ATOM 3763 C C . ASP A 1 474 ? -14.119 -8.455 -8.252 1.00 97.44 474 ASP A C 1
ATOM 3765 O O . ASP A 1 474 ? -13.662 -7.981 -7.209 1.00 97.44 474 ASP A O 1
ATOM 3769 N N . ARG A 1 475 ? -15.312 -9.064 -8.283 1.00 98.25 475 ARG A N 1
ATOM 3770 C CA . ARG A 1 475 ? -16.126 -9.312 -7.086 1.00 98.25 475 ARG A CA 1
ATOM 3771 C C . ARG A 1 475 ? -15.366 -10.145 -6.050 1.00 98.25 475 ARG A C 1
ATOM 3773 O O . ARG A 1 475 ? -15.403 -9.824 -4.863 1.00 98.25 475 ARG A O 1
ATOM 3780 N N . LEU A 1 476 ? -14.671 -11.204 -6.475 1.00 98.25 476 LEU A N 1
ATOM 3781 C CA . LEU A 1 476 ? -13.860 -12.049 -5.592 1.00 98.25 476 LEU A CA 1
ATOM 3782 C C . LEU A 1 476 ? -12.608 -11.322 -5.078 1.00 98.25 476 LEU A C 1
ATOM 3784 O O . LEU A 1 476 ? -12.316 -11.432 -3.887 1.00 98.25 476 LEU A O 1
ATOM 3788 N N . LYS A 1 477 ? -11.915 -10.538 -5.924 1.00 97.75 477 LYS A N 1
ATOM 3789 C CA . LYS A 1 477 ? -10.806 -9.661 -5.501 1.00 97.75 477 LYS A CA 1
ATOM 3790 C C . LYS A 1 477 ? -11.272 -8.726 -4.386 1.00 97.75 477 LYS A C 1
ATOM 3792 O O . LYS A 1 477 ? -10.645 -8.687 -3.332 1.00 97.75 477 LYS A O 1
ATOM 3797 N N . TRP A 1 478 ? -12.389 -8.020 -4.591 1.00 98.38 478 TRP A N 1
ATOM 3798 C CA . TRP A 1 478 ? -12.952 -7.098 -3.604 1.00 98.38 478 TRP A C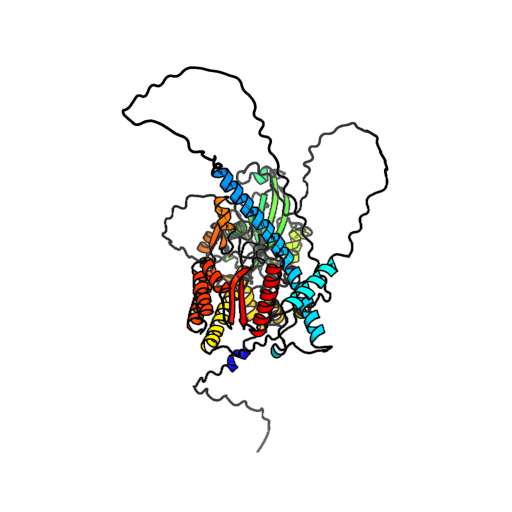A 1
ATOM 3799 C C . TRP A 1 478 ? -13.368 -7.805 -2.313 1.00 98.38 478 TRP A C 1
ATOM 3801 O O . TRP A 1 478 ? -13.003 -7.347 -1.233 1.00 98.38 478 TRP A O 1
ATOM 3811 N N . VAL A 1 479 ? -14.079 -8.937 -2.390 1.00 98.19 479 VAL A N 1
ATOM 3812 C CA . VAL A 1 479 ? -14.463 -9.698 -1.189 1.00 98.19 479 VAL A CA 1
ATOM 3813 C C . VAL A 1 479 ? -13.225 -10.127 -0.403 1.00 98.19 479 VAL A C 1
ATOM 3815 O O . VAL A 1 479 ? -13.167 -9.872 0.801 1.00 98.19 479 VAL A O 1
ATOM 3818 N N . TYR A 1 480 ? -12.212 -10.707 -1.054 1.00 98.25 480 TYR A N 1
ATOM 3819 C CA . TYR A 1 480 ? -11.026 -11.188 -0.345 1.00 98.25 480 TYR A CA 1
ATOM 3820 C C . TYR A 1 480 ? -10.146 -10.049 0.189 1.00 98.25 480 TYR A C 1
ATOM 3822 O O . TYR A 1 480 ? -9.670 -10.111 1.325 1.00 98.25 480 TYR A O 1
ATOM 3830 N N . TYR A 1 481 ? -10.029 -8.950 -0.556 1.00 97.81 481 TYR A N 1
ATOM 3831 C CA . TYR A 1 481 ? -9.424 -7.710 -0.075 1.00 97.81 481 TYR A CA 1
ATOM 3832 C C . TYR A 1 481 ? -10.168 -7.141 1.144 1.00 97.81 481 TYR A C 1
ATOM 3834 O O . TYR A 1 481 ? -9.541 -6.792 2.141 1.00 97.81 481 TYR A O 1
ATOM 3842 N N . SER A 1 482 ? -11.505 -7.100 1.127 1.00 96.88 482 SER A N 1
ATOM 3843 C CA . SER A 1 482 ? -12.310 -6.520 2.216 1.00 96.88 482 SER A CA 1
ATOM 3844 C C . SER A 1 482 ? -12.150 -7.247 3.562 1.00 96.88 482 SER A C 1
ATOM 3846 O O . SER A 1 482 ? -12.350 -6.631 4.616 1.00 96.88 482 SER A O 1
ATOM 3848 N N . ILE A 1 483 ? -11.749 -8.526 3.511 1.00 96.25 483 ILE A N 1
ATOM 3849 C CA . ILE A 1 483 ? -11.403 -9.380 4.654 1.00 96.25 483 ILE A CA 1
ATOM 3850 C C . ILE A 1 483 ? -9.972 -9.094 5.143 1.00 96.25 483 ILE A C 1
ATOM 3852 O O . ILE A 1 483 ? -9.780 -8.877 6.335 1.00 96.25 483 ILE A O 1
ATOM 3856 N N . ASN A 1 484 ? -8.979 -9.064 4.244 1.00 96.69 484 ASN A N 1
ATOM 3857 C CA . ASN A 1 484 ? -7.553 -8.930 4.600 1.00 96.69 484 ASN A CA 1
ATOM 3858 C C . ASN A 1 484 ? -7.045 -7.471 4.700 1.00 96.69 484 ASN A C 1
ATOM 3860 O O . ASN A 1 484 ? -5.879 -7.250 5.024 1.00 96.69 484 ASN A O 1
ATOM 3864 N N . LYS A 1 485 ? -7.887 -6.477 4.370 1.00 96.06 485 LYS A N 1
ATOM 3865 C CA . LYS A 1 485 ? -7.594 -5.021 4.321 1.00 96.06 485 LYS A CA 1
ATOM 3866 C C . LYS A 1 485 ? -6.380 -4.620 3.466 1.00 96.06 485 LYS A C 1
ATOM 3868 O O . LYS A 1 485 ? -5.863 -3.510 3.591 1.00 96.06 485 LYS A O 1
ATOM 3873 N N . SER A 1 486 ? -5.894 -5.527 2.623 1.00 95.75 486 SER A N 1
ATOM 3874 C CA . SER A 1 486 ? -4.628 -5.416 1.897 1.00 95.75 486 SER A CA 1
ATOM 3875 C C . SER A 1 486 ? -4.574 -6.442 0.748 1.00 95.75 486 SER A C 1
ATOM 3877 O O . SER A 1 486 ? -5.395 -7.365 0.733 1.00 95.75 486 SER A O 1
ATOM 3879 N N . PRO A 1 487 ? -3.629 -6.330 -0.209 1.00 96.12 487 PRO A N 1
ATOM 3880 C CA . PRO A 1 487 ? -3.416 -7.335 -1.261 1.00 96.12 487 PRO A CA 1
ATOM 3881 C C . PRO A 1 487 ? -2.709 -8.621 -0.782 1.00 96.12 487 PRO A C 1
ATOM 3883 O O . PRO A 1 487 ? -2.436 -9.500 -1.605 1.00 96.12 487 PRO A O 1
ATOM 3886 N N . TRP A 1 488 ? -2.399 -8.743 0.515 1.00 97.12 488 TRP A N 1
ATOM 3887 C CA . TRP A 1 488 ? -1.681 -9.874 1.112 1.00 97.12 488 TRP A CA 1
ATOM 3888 C C . TRP A 1 488 ? -2.597 -10.711 2.014 1.00 97.12 488 TRP A C 1
ATOM 3890 O O . TRP A 1 488 ? -3.453 -10.179 2.719 1.00 97.12 488 TRP A O 1
ATOM 3900 N N . SER A 1 489 ? -2.429 -12.033 2.001 1.00 96.81 489 SER A N 1
ATOM 3901 C CA . SER A 1 489 ? -3.264 -12.960 2.773 1.00 96.81 489 SER A CA 1
ATOM 3902 C C . SER A 1 489 ? -2.839 -13.035 4.241 1.00 96.81 489 SER A C 1
ATOM 3904 O O . SER A 1 489 ? -1.728 -13.463 4.560 1.00 96.81 489 SER A O 1
ATOM 3906 N N . CYS A 1 490 ? -3.754 -12.713 5.158 1.00 94.81 490 CYS A N 1
ATOM 3907 C CA . CYS A 1 490 ? -3.523 -12.824 6.601 1.00 94.81 490 CYS A CA 1
ATOM 3908 C C . CYS A 1 490 ? -3.414 -14.280 7.102 1.00 94.81 490 CYS A C 1
ATOM 3910 O O . CYS A 1 490 ? -2.988 -14.493 8.235 1.00 94.81 490 CYS A O 1
ATOM 3912 N N . LEU A 1 491 ? -3.807 -15.275 6.292 1.00 96.56 491 LEU A N 1
ATOM 3913 C CA . LEU A 1 491 ? -3.695 -16.703 6.631 1.00 96.56 491 LEU A CA 1
ATOM 3914 C C . LEU A 1 491 ? -2.529 -17.415 5.925 1.00 96.56 491 LEU A C 1
ATOM 3916 O O . LEU A 1 491 ? -2.080 -18.444 6.422 1.00 96.56 491 LEU A O 1
ATOM 3920 N N . ASP A 1 492 ? -2.031 -16.877 4.808 1.00 95.75 492 ASP A N 1
ATOM 3921 C CA . ASP A 1 492 ? -0.963 -17.478 3.993 1.00 95.75 492 ASP A CA 1
ATOM 3922 C C . ASP A 1 492 ? 0.349 -16.683 4.134 1.00 95.75 492 ASP A C 1
ATOM 3924 O O . ASP A 1 492 ? 0.897 -16.197 3.156 1.00 95.75 492 ASP A O 1
ATOM 3928 N N . GLU A 1 493 ? 0.815 -16.464 5.369 1.00 93.38 493 GLU A N 1
ATOM 3929 C CA . GLU A 1 493 ? 2.103 -15.804 5.692 1.00 93.38 493 GLU A CA 1
ATOM 3930 C C . GLU A 1 493 ? 2.363 -14.443 4.983 1.00 93.38 493 GLU A C 1
ATOM 3932 O O . GLU A 1 493 ? 3.507 -14.037 4.793 1.00 93.38 493 GLU A O 1
ATOM 3937 N N . SER A 1 494 ? 1.305 -13.685 4.657 1.00 94.50 494 SER A N 1
ATOM 3938 C CA . SER A 1 494 ? 1.344 -12.453 3.839 1.00 94.50 494 SER A CA 1
ATOM 3939 C C . SER A 1 494 ? 1.762 -12.641 2.369 1.00 94.50 494 SER A C 1
ATOM 3941 O O . SER A 1 494 ? 2.276 -11.708 1.750 1.00 94.50 494 SER A O 1
ATOM 3943 N N . GLU A 1 495 ? 1.493 -13.802 1.764 1.00 94.88 495 GLU A N 1
ATOM 3944 C CA . GLU A 1 495 ? 1.548 -13.975 0.307 1.00 94.88 495 GLU A CA 1
ATOM 3945 C C . GLU A 1 495 ? 0.558 -13.036 -0.407 1.00 94.88 495 GLU A C 1
ATOM 3947 O O . GLU A 1 495 ? -0.603 -12.898 -0.007 1.00 94.88 495 GLU A O 1
ATOM 3952 N N . ALA A 1 496 ? 1.010 -12.387 -1.485 1.00 94.62 496 ALA A N 1
ATOM 3953 C CA . ALA A 1 496 ? 0.170 -11.528 -2.317 1.00 94.62 496 ALA A CA 1
ATOM 3954 C C . ALA A 1 496 ? -0.781 -12.358 -3.196 1.00 94.62 496 ALA A C 1
ATOM 3956 O O . ALA A 1 496 ? -0.335 -13.219 -3.954 1.00 94.62 496 ALA A O 1
ATOM 3957 N N . PHE A 1 497 ? -2.084 -12.063 -3.141 1.00 94.38 497 PHE A N 1
ATOM 3958 C CA . PHE A 1 497 ? -3.107 -12.700 -3.991 1.00 94.38 497 PHE A CA 1
ATOM 3959 C C . PHE A 1 497 ? -3.522 -11.836 -5.201 1.00 94.38 497 PHE A C 1
ATOM 3961 O O . PHE A 1 497 ? -4.298 -12.273 -6.055 1.00 94.38 497 PHE A O 1
ATOM 3968 N N . LEU A 1 498 ? -2.987 -10.615 -5.284 1.00 94.19 498 LEU A N 1
ATOM 3969 C CA . LEU A 1 498 ? -3.101 -9.685 -6.408 1.00 94.19 498 LEU A CA 1
ATOM 3970 C C . LEU A 1 498 ? -1.705 -9.367 -6.967 1.00 94.19 498 LEU A C 1
ATOM 3972 O O . LEU A 1 498 ? -0.693 -9.597 -6.306 1.00 94.19 498 LEU A O 1
ATOM 3976 N N . THR A 1 499 ? -1.652 -8.767 -8.156 1.00 92.75 499 THR A N 1
ATOM 3977 C CA . THR A 1 499 ? -0.436 -8.150 -8.721 1.00 92.75 499 THR A CA 1
ATOM 3978 C C . THR A 1 499 ? -0.686 -6.685 -9.090 1.00 92.75 499 THR A C 1
ATOM 3980 O O . THR A 1 499 ? -1.838 -6.258 -9.138 1.00 92.75 499 THR A O 1
ATOM 3983 N N . THR A 1 500 ? 0.357 -5.916 -9.422 1.00 93.88 500 THR A N 1
ATOM 3984 C CA . THR A 1 500 ? 0.212 -4.524 -9.902 1.00 93.88 500 THR A CA 1
ATOM 3985 C C . THR A 1 500 ? -0.730 -4.390 -11.113 1.00 93.88 500 THR A C 1
ATOM 3987 O O . THR A 1 500 ? -1.394 -3.367 -11.243 1.00 93.88 500 THR A O 1
ATOM 3990 N N . ALA A 1 501 ? -0.895 -5.429 -11.945 1.00 92.81 501 ALA A N 1
ATOM 3991 C CA . ALA A 1 501 ? -1.888 -5.438 -13.029 1.00 92.81 501 ALA A CA 1
ATOM 3992 C C . ALA A 1 501 ? -3.344 -5.355 -12.516 1.00 92.81 501 ALA A C 1
ATOM 3994 O O . ALA A 1 501 ? -4.201 -4.754 -13.160 1.00 92.81 501 ALA A O 1
ATOM 3995 N N . ASP A 1 502 ? -3.623 -5.897 -11.326 1.00 93.44 502 ASP A N 1
ATOM 3996 C CA . ASP A 1 502 ? -4.925 -5.812 -10.649 1.00 93.44 502 ASP A CA 1
ATOM 3997 C C . ASP A 1 502 ? -5.114 -4.512 -9.844 1.00 93.44 502 ASP A C 1
ATOM 3999 O O . ASP A 1 502 ? -6.149 -4.345 -9.195 1.00 93.44 502 ASP A O 1
ATOM 4003 N N . SER A 1 503 ? -4.106 -3.634 -9.825 1.00 95.00 503 SER A N 1
ATOM 4004 C CA . SER A 1 503 ? -4.069 -2.453 -8.963 1.00 95.00 503 SER A CA 1
ATOM 4005 C C . SER A 1 503 ? -4.854 -1.264 -9.519 1.00 95.00 503 SER A C 1
ATOM 4007 O O . SER A 1 503 ? -5.291 -1.256 -10.671 1.00 95.00 503 SER A O 1
ATOM 4009 N N . ALA A 1 504 ? -5.001 -0.238 -8.680 1.00 96.44 504 ALA A N 1
ATOM 4010 C CA . ALA A 1 504 ? -5.660 1.011 -9.029 1.00 96.44 504 ALA A CA 1
ATOM 4011 C C . ALA A 1 504 ? -4.945 1.741 -10.171 1.00 96.44 504 ALA A C 1
ATOM 4013 O O . ALA A 1 504 ? -3.723 1.904 -10.132 1.00 96.44 504 ALA A O 1
ATOM 4014 N N . VAL A 1 505 ? -5.715 2.228 -11.145 1.00 96.69 505 VAL A N 1
ATOM 4015 C CA . VAL A 1 505 ? -5.224 3.169 -12.157 1.00 96.69 505 VAL A CA 1
ATOM 4016 C C . VAL A 1 505 ? -5.236 4.578 -11.567 1.00 96.69 505 VAL A C 1
ATOM 4018 O O . VAL A 1 505 ? -6.184 4.973 -10.887 1.00 96.69 505 VAL A O 1
ATOM 4021 N N . LYS A 1 506 ? -4.168 5.339 -11.808 1.00 95.25 506 LYS A N 1
ATOM 4022 C CA . LYS A 1 506 ? -4.015 6.730 -11.374 1.00 95.25 506 LYS A CA 1
ATOM 4023 C C . LYS A 1 506 ? -3.608 7.589 -12.567 1.00 95.25 506 LYS A C 1
ATOM 4025 O O . LYS A 1 506 ? -2.629 7.276 -13.240 1.00 95.25 506 LYS A O 1
ATOM 4030 N N . LEU A 1 507 ? -4.321 8.691 -12.788 1.00 94.12 507 LEU A N 1
ATOM 4031 C CA . LEU A 1 507 ? -3.964 9.719 -13.768 1.00 94.12 507 LEU A CA 1
ATOM 4032 C C . LEU A 1 507 ? -2.987 10.732 -13.149 1.00 94.12 507 LEU A C 1
ATOM 4034 O O . LEU A 1 507 ? -3.198 11.205 -12.031 1.00 94.12 507 LEU A O 1
ATOM 4038 N N . LEU A 1 508 ? -1.936 11.094 -13.886 1.00 90.88 508 LEU A N 1
ATOM 4039 C CA . LEU A 1 508 ? -0.997 12.162 -13.542 1.00 90.88 508 LEU A CA 1
ATOM 4040 C C . LEU A 1 508 ? -0.875 13.154 -14.702 1.00 90.88 508 LEU A C 1
ATOM 4042 O O . LEU A 1 508 ? -0.338 12.824 -15.755 1.00 90.88 508 LEU A O 1
ATOM 4046 N N . SER A 1 509 ? -1.352 14.381 -14.501 1.00 86.12 509 SER A N 1
ATOM 4047 C CA . SER A 1 509 ? -1.389 15.428 -15.534 1.00 86.12 509 SER A CA 1
ATOM 4048 C C . SER A 1 509 ? -0.054 16.142 -15.776 1.00 86.12 509 SER A C 1
ATOM 4050 O O . SER A 1 509 ? 0.122 16.777 -16.813 1.00 86.12 509 SER A O 1
ATOM 4052 N N . GLN A 1 510 ? 0.897 16.050 -14.840 1.00 83.31 510 GLN A N 1
ATOM 4053 C CA . GLN A 1 510 ? 2.219 16.678 -14.932 1.00 83.31 510 GLN A CA 1
ATOM 4054 C C . GLN A 1 510 ? 3.308 15.616 -14.728 1.00 83.31 510 GLN A C 1
ATOM 4056 O O . GLN A 1 510 ? 3.731 15.349 -13.607 1.00 83.31 510 GLN A O 1
ATOM 4061 N N . CYS A 1 511 ? 3.714 14.977 -15.829 1.00 85.12 511 CYS A N 1
ATOM 4062 C CA . CYS A 1 511 ? 4.684 13.871 -15.849 1.00 85.12 511 CYS A CA 1
ATOM 4063 C C . CYS A 1 511 ? 5.767 13.985 -16.936 1.00 85.12 511 CYS A C 1
ATOM 4065 O O . CYS A 1 511 ? 6.736 13.235 -16.906 1.00 85.12 511 CYS A O 1
ATOM 4067 N N . SER A 1 512 ? 5.581 14.853 -17.932 1.00 87.38 512 SER A N 1
ATOM 4068 C CA . SER A 1 512 ? 6.370 14.915 -19.171 1.00 87.38 512 SER A CA 1
ATOM 4069 C C . SER A 1 512 ? 6.156 16.267 -19.864 1.00 87.38 512 SER A C 1
ATOM 4071 O O . SER A 1 512 ? 5.419 17.116 -19.350 1.00 87.38 512 SER A O 1
ATOM 4073 N N . LYS A 1 513 ? 6.703 16.471 -21.074 1.00 86.50 513 LYS A N 1
ATOM 4074 C CA . LYS A 1 513 ? 6.236 17.574 -21.935 1.00 86.50 513 LYS A CA 1
ATOM 4075 C C . LYS A 1 513 ? 4.728 17.423 -22.211 1.00 86.50 513 LYS A C 1
ATOM 4077 O O . LYS A 1 513 ? 4.277 16.291 -22.422 1.00 86.50 513 LYS A O 1
ATOM 4082 N N . PRO A 1 514 ? 3.952 18.524 -22.258 1.00 85.81 514 PRO A N 1
ATOM 4083 C CA . PRO A 1 514 ? 2.558 18.488 -22.690 1.00 85.81 514 PRO A CA 1
ATOM 4084 C C . PRO A 1 514 ? 2.429 18.035 -24.149 1.00 85.81 514 PRO A C 1
ATOM 4086 O O . PRO A 1 514 ? 3.101 18.575 -25.029 1.00 85.81 514 PRO A O 1
ATOM 4089 N N . VAL A 1 515 ? 1.524 17.090 -24.409 1.00 86.69 515 VAL A N 1
ATOM 4090 C CA . VAL A 1 515 ? 1.180 16.612 -25.758 1.00 86.69 515 VAL A CA 1
ATOM 4091 C C . VAL A 1 515 ? -0.262 16.998 -26.070 1.00 86.69 515 VAL A C 1
ATOM 4093 O O . VAL A 1 515 ? -1.143 16.899 -25.216 1.00 86.69 515 VAL A O 1
ATOM 4096 N N . SER A 1 516 ? -0.511 17.469 -27.293 1.00 84.31 516 SER A N 1
ATOM 4097 C CA . SER A 1 516 ? -1.839 17.938 -27.700 1.00 84.31 516 SER A CA 1
ATOM 4098 C C . SER A 1 516 ? -2.876 16.813 -27.620 1.00 84.31 516 SER A C 1
ATOM 4100 O O . SER A 1 516 ? -2.671 15.739 -28.179 1.00 84.31 516 SER A O 1
ATOM 4102 N N . GLY A 1 517 ? -3.997 17.066 -26.939 1.00 80.19 517 GLY A N 1
ATOM 4103 C CA . GLY A 1 517 ? -5.099 16.107 -26.807 1.00 80.19 517 GLY A CA 1
ATOM 4104 C C . GLY A 1 517 ? -4.933 15.032 -25.724 1.00 80.19 517 GLY A C 1
ATOM 4105 O O . GLY A 1 517 ? -5.763 14.130 -25.674 1.00 80.19 517 GLY A O 1
ATOM 4106 N N . ARG A 1 518 ? -3.914 15.112 -24.852 1.00 79.69 518 ARG A N 1
ATOM 4107 C CA . ARG A 1 518 ? -3.715 14.171 -23.734 1.00 79.69 518 ARG A CA 1
ATOM 4108 C C . ARG A 1 518 ? -3.741 14.897 -22.385 1.00 79.69 518 ARG A C 1
ATOM 4110 O O . ARG A 1 518 ? -2.961 15.817 -22.166 1.00 79.69 518 ARG A O 1
ATOM 4117 N N . GLU A 1 519 ? -4.621 14.469 -21.477 1.00 81.81 519 GLU A N 1
ATOM 4118 C CA . GLU A 1 519 ? -4.793 15.095 -20.149 1.00 81.81 519 GLU A CA 1
ATOM 4119 C C . GLU A 1 519 ? -3.716 14.687 -19.127 1.00 81.81 519 GLU A C 1
ATOM 4121 O O . GLU A 1 519 ? -3.511 15.380 -18.130 1.00 81.81 519 GLU A O 1
ATOM 4126 N N . GLY A 1 520 ? -3.013 13.577 -19.372 1.00 88.31 520 GLY A N 1
ATOM 4127 C CA . GLY A 1 520 ? -1.932 13.082 -18.522 1.00 88.31 520 GLY A CA 1
ATOM 4128 C C . GLY A 1 520 ? -1.460 11.672 -18.883 1.00 88.31 520 GLY A C 1
ATOM 4129 O O . GLY A 1 520 ? -1.767 11.133 -19.952 1.00 88.31 520 GLY A O 1
ATOM 4130 N N . LEU A 1 521 ? -0.711 11.064 -17.967 1.00 93.12 521 LEU A N 1
ATOM 4131 C CA . LEU A 1 521 ? -0.283 9.670 -18.024 1.00 93.12 521 LEU A CA 1
ATOM 4132 C C . LEU A 1 521 ? -1.035 8.839 -16.983 1.00 93.12 521 LEU A C 1
ATOM 4134 O O . LEU A 1 521 ? -1.019 9.161 -15.795 1.00 93.12 521 LEU A O 1
ATOM 4138 N N . GLU A 1 522 ? -1.662 7.755 -17.431 1.00 96.25 522 GLU A N 1
ATOM 4139 C CA . GLU A 1 522 ? -2.272 6.753 -16.562 1.00 96.25 522 GLU A CA 1
ATOM 4140 C C . GLU A 1 522 ? -1.291 5.616 -16.266 1.00 96.25 522 GLU A C 1
ATOM 4142 O O . GLU A 1 522 ? -0.667 5.059 -17.176 1.00 96.25 522 GLU A O 1
ATOM 4147 N N . TYR A 1 523 ? -1.165 5.264 -14.988 1.00 97.00 523 TYR A N 1
ATOM 4148 C CA . TYR A 1 523 ? -0.290 4.199 -14.494 1.00 97.00 523 TYR A CA 1
ATOM 4149 C C . TYR A 1 523 ? -0.975 3.382 -13.393 1.00 97.00 523 TYR A C 1
ATOM 4151 O O . TYR A 1 523 ? -1.898 3.861 -12.730 1.00 97.00 523 TYR A O 1
ATOM 4159 N N . LYS A 1 524 ? -0.514 2.146 -13.179 1.00 97.25 524 LYS A N 1
ATOM 4160 C CA . LYS A 1 524 ? -0.948 1.309 -12.049 1.00 97.25 524 LYS A CA 1
ATOM 4161 C C . LYS A 1 524 ? -0.198 1.701 -10.780 1.00 97.25 524 LYS A C 1
ATOM 4163 O O . LYS A 1 524 ? 1.026 1.818 -10.801 1.00 97.25 524 LYS A O 1
ATOM 4168 N N . ALA A 1 525 ? -0.907 1.804 -9.659 1.00 96.19 525 ALA A N 1
ATOM 4169 C CA . ALA A 1 525 ? -0.297 1.949 -8.341 1.00 96.19 525 ALA A CA 1
ATOM 4170 C C . ALA A 1 525 ? 0.483 0.671 -7.968 1.00 96.19 525 ALA A C 1
ATOM 4172 O O . ALA A 1 525 ? -0.105 -0.352 -7.606 1.00 96.19 525 ALA A O 1
ATOM 4173 N N . ALA A 1 526 ? 1.806 0.722 -8.074 1.00 93.25 526 ALA A N 1
ATOM 4174 C CA . ALA A 1 526 ? 2.720 -0.384 -7.831 1.00 93.25 526 ALA A CA 1
ATOM 4175 C C . ALA A 1 526 ? 2.730 -0.820 -6.359 1.00 93.25 526 ALA A C 1
ATOM 4177 O O . ALA A 1 526 ? 2.990 -0.007 -5.469 1.00 93.25 526 ALA A O 1
ATOM 4178 N N . PHE A 1 527 ? 2.537 -2.117 -6.101 1.00 87.38 527 PHE A N 1
ATOM 4179 C CA . PHE A 1 527 ? 2.777 -2.714 -4.784 1.00 87.38 527 PHE A CA 1
ATOM 4180 C C . PHE A 1 527 ? 3.730 -3.910 -4.876 1.00 87.38 527 PHE A C 1
ATOM 4182 O O . PHE A 1 527 ? 3.681 -4.668 -5.845 1.00 87.38 527 PHE A O 1
ATOM 4189 N N . PRO A 1 528 ? 4.607 -4.105 -3.877 1.00 85.06 528 PRO A N 1
ATOM 4190 C CA . PRO A 1 528 ? 5.573 -5.192 -3.900 1.00 85.06 528 PRO A CA 1
ATOM 4191 C C . PRO A 1 528 ? 4.910 -6.553 -3.657 1.00 85.06 528 PRO A C 1
ATOM 4193 O O . PRO A 1 528 ? 4.023 -6.705 -2.813 1.00 85.06 528 PRO A O 1
ATOM 4196 N N . LYS A 1 529 ? 5.422 -7.584 -4.339 1.00 86.12 529 LYS A N 1
ATOM 4197 C CA . LYS A 1 529 ? 5.020 -8.990 -4.149 1.00 86.12 529 LYS A CA 1
ATOM 4198 C C . LYS A 1 529 ? 5.145 -9.467 -2.693 1.00 86.12 529 LYS A C 1
ATOM 4200 O O . LYS A 1 529 ? 4.361 -10.305 -2.258 1.00 86.12 529 LYS A O 1
ATOM 4205 N N . LEU A 1 530 ? 6.117 -8.938 -1.948 1.00 89.12 530 LEU A N 1
ATOM 4206 C CA . LEU A 1 530 ? 6.281 -9.166 -0.512 1.00 89.12 530 LEU A CA 1
ATOM 4207 C C . LEU A 1 530 ? 5.760 -7.955 0.265 1.00 89.12 530 LEU A C 1
ATOM 4209 O O . LEU A 1 530 ? 6.146 -6.826 -0.038 1.00 89.12 530 LEU A O 1
ATOM 4213 N N . LYS A 1 531 ? 4.938 -8.190 1.293 1.00 92.12 531 LYS A N 1
ATOM 4214 C CA . LYS A 1 531 ? 4.470 -7.138 2.202 1.00 92.12 531 LYS A CA 1
ATOM 4215 C C . LYS A 1 531 ? 5.668 -6.400 2.837 1.00 92.12 531 LYS A C 1
ATOM 4217 O O . LYS A 1 531 ? 6.550 -7.073 3.380 1.00 92.12 531 LYS A O 1
ATOM 4222 N N . PRO A 1 532 ? 5.733 -5.053 2.804 1.00 91.19 532 PRO A N 1
ATOM 4223 C CA . PRO A 1 532 ? 6.818 -4.310 3.442 1.00 91.19 532 PRO A CA 1
ATOM 4224 C C . PRO A 1 532 ? 6.854 -4.584 4.956 1.00 91.19 532 PRO A C 1
ATOM 4226 O O . PRO A 1 532 ? 5.839 -4.375 5.619 1.00 91.19 532 PRO A O 1
ATOM 4229 N N . PRO A 1 533 ? 7.989 -5.006 5.546 1.00 91.81 533 PRO A N 1
ATOM 4230 C CA . PRO A 1 533 ? 8.038 -5.337 6.972 1.00 91.81 533 PRO A CA 1
ATOM 4231 C C . PRO A 1 533 ? 7.887 -4.101 7.870 1.00 91.81 533 PRO A C 1
ATOM 4233 O O . PRO A 1 533 ? 7.415 -4.216 8.991 1.00 91.81 533 PRO A O 1
ATOM 4236 N N . GLY A 1 534 ? 8.265 -2.914 7.383 1.00 92.50 534 GLY A N 1
ATOM 4237 C CA . GLY A 1 534 ? 8.017 -1.636 8.058 1.00 92.50 534 GLY A CA 1
ATOM 4238 C C . GLY A 1 534 ? 6.668 -0.994 7.704 1.00 92.50 534 GLY A C 1
ATOM 4239 O O . GLY A 1 534 ? 6.478 0.186 8.004 1.00 92.50 534 GLY A O 1
ATOM 4240 N N . ALA A 1 535 ? 5.783 -1.731 7.018 1.00 94.69 535 ALA A N 1
ATOM 4241 C CA . ALA A 1 535 ? 4.518 -1.256 6.459 1.00 94.69 535 ALA A CA 1
ATOM 4242 C C . ALA A 1 535 ? 4.680 0.110 5.752 1.00 94.69 535 ALA A C 1
ATOM 4244 O O . ALA A 1 535 ? 5.554 0.250 4.894 1.00 94.69 535 ALA A O 1
ATOM 4245 N N . ASN A 1 536 ? 3.893 1.124 6.124 1.00 95.19 536 ASN A N 1
ATOM 4246 C CA . ASN A 1 536 ? 4.063 2.521 5.705 1.00 95.19 536 ASN A CA 1
ATOM 4247 C C . ASN A 1 536 ? 4.579 3.437 6.843 1.00 95.19 536 ASN A C 1
ATOM 4249 O O . ASN A 1 536 ? 4.374 4.650 6.812 1.00 95.19 536 ASN A O 1
ATOM 4253 N N . PHE A 1 537 ? 5.219 2.880 7.879 1.00 94.81 537 PHE A N 1
ATOM 4254 C CA . PHE A 1 537 ? 5.733 3.668 9.011 1.00 94.81 537 PHE A CA 1
ATOM 4255 C C . PHE A 1 537 ? 7.162 4.193 8.816 1.00 94.81 537 PHE A C 1
ATOM 4257 O O . PHE A 1 537 ? 7.598 5.077 9.556 1.00 94.81 537 PHE A O 1
ATOM 4264 N N . TYR A 1 538 ? 7.904 3.632 7.861 1.00 91.38 538 TYR A N 1
ATOM 4265 C CA . TYR A 1 538 ? 9.308 3.940 7.587 1.00 91.38 538 TYR A CA 1
ATOM 4266 C C . TYR A 1 538 ? 9.538 4.056 6.072 1.00 91.38 538 TYR A C 1
ATOM 4268 O O . TYR A 1 538 ? 8.764 3.491 5.297 1.00 91.38 538 TYR A O 1
ATOM 4276 N N . PRO A 1 539 ? 10.630 4.702 5.617 1.00 87.44 539 PRO A N 1
ATOM 4277 C CA . PRO A 1 539 ? 11.037 4.627 4.218 1.00 87.44 539 PRO A CA 1
ATOM 4278 C C . PRO A 1 539 ? 11.288 3.160 3.818 1.00 87.44 539 PRO A C 1
ATOM 4280 O O . PRO A 1 539 ? 11.870 2.412 4.611 1.00 87.44 539 PRO A O 1
ATOM 4283 N N . PRO A 1 540 ? 10.920 2.730 2.597 1.00 80.00 540 PRO A N 1
ATOM 4284 C CA . PRO A 1 540 ? 10.947 1.316 2.203 1.00 80.00 540 PRO A CA 1
ATOM 4285 C C . PRO A 1 540 ? 12.359 0.711 2.143 1.00 80.00 540 PRO A C 1
ATOM 4287 O O . PRO A 1 540 ? 12.508 -0.503 2.055 1.00 80.00 540 PRO A O 1
ATOM 4290 N N . ASP A 1 541 ? 13.401 1.545 2.207 1.00 75.75 541 ASP A N 1
ATOM 4291 C CA . ASP A 1 541 ? 14.806 1.140 2.196 1.00 75.75 541 ASP A CA 1
ATOM 4292 C C . ASP A 1 541 ? 15.418 0.928 3.596 1.00 75.75 541 ASP A C 1
ATOM 4294 O O . ASP A 1 541 ? 16.641 0.850 3.731 1.00 75.75 541 ASP A O 1
ATOM 4298 N N . LYS A 1 542 ? 14.596 0.856 4.655 1.00 75.38 542 LYS A N 1
ATOM 4299 C CA . LYS A 1 542 ? 15.060 0.595 6.027 1.00 75.38 542 LYS A CA 1
ATOM 4300 C C . LYS A 1 542 ? 15.014 -0.880 6.386 1.00 75.38 542 LYS A C 1
ATOM 4302 O O . LYS A 1 542 ? 13.952 -1.468 6.540 1.00 75.38 542 LYS A O 1
ATOM 4307 N N . ASP A 1 543 ? 16.198 -1.443 6.612 1.00 66.00 543 ASP A N 1
ATOM 4308 C CA . ASP A 1 543 ? 16.387 -2.787 7.155 1.00 66.00 543 ASP A CA 1
ATOM 4309 C C . ASP A 1 543 ? 16.855 -2.780 8.628 1.00 66.00 543 ASP A C 1
ATOM 4311 O O . ASP A 1 543 ? 16.656 -3.764 9.341 1.00 66.00 543 ASP A O 1
ATOM 4315 N N . LYS A 1 544 ? 17.506 -1.697 9.090 1.00 61.09 544 LYS A N 1
ATOM 4316 C CA . LYS A 1 544 ? 18.064 -1.525 10.448 1.00 61.09 544 LYS A CA 1
ATOM 4317 C C . LYS A 1 544 ? 18.110 -0.042 10.851 1.00 61.09 544 LYS A C 1
ATOM 4319 O O . LYS A 1 544 ? 18.432 0.808 10.029 1.00 61.09 544 LYS A O 1
ATOM 4324 N N . MET A 1 545 ? 17.930 0.273 12.139 1.00 57.22 545 MET A N 1
ATOM 4325 C CA . MET A 1 545 ? 18.125 1.632 12.698 1.00 57.22 545 MET A CA 1
ATOM 4326 C C . MET A 1 545 ? 19.608 2.025 12.915 1.00 57.22 545 MET A C 1
ATOM 4328 O O . MET A 1 545 ? 19.931 2.826 13.792 1.00 57.22 545 MET A O 1
ATOM 4332 N N . HIS A 1 546 ? 20.552 1.449 12.166 1.00 49.97 546 HIS A N 1
ATOM 4333 C CA . HIS A 1 546 ? 21.965 1.831 12.280 1.00 49.97 546 HIS A CA 1
ATOM 4334 C C . HIS A 1 546 ? 22.247 3.131 11.513 1.00 49.97 546 HIS A C 1
ATOM 4336 O O . HIS A 1 546 ? 21.743 3.326 10.413 1.00 49.97 546 HIS A O 1
ATOM 4342 N N . GLY A 1 547 ? 23.087 4.000 12.084 1.00 51.44 547 GLY A N 1
ATOM 4343 C CA . GLY A 1 547 ? 23.456 5.298 11.500 1.00 51.44 547 GLY A CA 1
ATOM 4344 C C . GLY A 1 547 ? 22.711 6.499 12.090 1.00 51.44 547 GLY A C 1
ATOM 4345 O O . GLY A 1 547 ? 23.149 7.626 11.886 1.00 51.44 547 GLY A O 1
ATOM 4346 N N . LEU A 1 548 ? 21.649 6.276 12.871 1.00 57.53 548 LEU A N 1
ATOM 4347 C CA . LEU A 1 548 ? 21.010 7.329 13.664 1.00 57.53 548 LEU A CA 1
ATOM 4348 C C . LEU A 1 548 ? 21.857 7.674 14.910 1.00 57.53 548 LEU A C 1
ATOM 4350 O O . LEU A 1 548 ? 22.357 6.754 15.573 1.00 57.53 548 LEU A O 1
ATOM 4354 N N . PRO A 1 549 ? 22.011 8.966 15.258 1.00 59.78 549 PRO A N 1
ATOM 4355 C CA . PRO A 1 549 ? 22.548 9.405 16.545 1.00 59.78 549 PRO A CA 1
ATOM 4356 C C . PRO A 1 549 ? 21.763 8.828 17.736 1.00 59.78 549 PRO A C 1
ATOM 4358 O O . PRO A 1 549 ? 20.566 8.554 17.638 1.00 59.78 549 PRO A O 1
ATOM 4361 N N . LYS A 1 550 ? 22.425 8.634 18.886 1.00 62.69 550 LYS A N 1
ATOM 4362 C CA . LYS A 1 550 ? 21.787 8.034 20.081 1.00 62.69 550 LYS A CA 1
ATOM 4363 C C . LYS A 1 550 ? 20.683 8.916 20.660 1.00 62.69 550 LYS A C 1
ATOM 4365 O O . LYS A 1 550 ? 19.690 8.403 21.155 1.00 62.69 550 LYS A O 1
ATOM 4370 N N . ASP A 1 551 ? 20.890 10.219 20.582 1.00 62.41 551 ASP A N 1
ATOM 4371 C CA . ASP A 1 551 ? 19.975 11.305 20.920 1.00 62.41 551 ASP A CA 1
ATOM 4372 C C . ASP A 1 551 ? 18.674 11.269 20.097 1.00 62.41 551 ASP A C 1
ATOM 4374 O O . ASP A 1 551 ? 17.611 11.540 20.642 1.00 62.41 551 ASP A O 1
ATOM 4378 N N . GLN A 1 552 ? 18.717 10.825 18.836 1.00 65.06 552 GLN A N 1
ATOM 4379 C CA . GLN A 1 552 ? 17.515 10.631 18.010 1.00 65.06 552 GLN A CA 1
ATOM 4380 C C . GLN A 1 552 ? 16.806 9.284 18.263 1.00 65.06 552 GLN A C 1
ATOM 4382 O O . GLN A 1 552 ? 15.695 9.067 17.780 1.00 65.06 552 GLN A O 1
ATOM 4387 N N . LEU A 1 553 ? 17.424 8.343 18.989 1.00 67.62 553 LEU A N 1
ATOM 4388 C CA . LEU A 1 553 ? 16.913 6.972 19.091 1.00 67.62 553 LEU A CA 1
ATOM 4389 C C . LEU A 1 553 ? 15.601 6.880 19.881 1.00 67.62 553 LEU A C 1
ATOM 4391 O O . LEU A 1 553 ? 14.744 6.079 19.518 1.00 67.62 553 LEU A O 1
ATOM 4395 N N . GLU A 1 554 ? 15.414 7.689 20.925 1.00 67.00 554 GLU A N 1
ATOM 4396 C CA . GLU A 1 554 ? 14.167 7.703 21.710 1.00 67.00 554 GLU A CA 1
ATOM 4397 C C . GLU A 1 554 ? 12.998 8.272 20.890 1.00 67.00 554 GLU A C 1
ATOM 4399 O O . GLU A 1 554 ? 11.900 7.718 20.901 1.00 67.00 554 GLU A O 1
ATOM 4404 N N . GLU A 1 555 ? 13.249 9.301 20.077 1.00 67.88 555 GLU A N 1
ATOM 4405 C CA . GLU A 1 555 ? 12.248 9.841 19.158 1.00 67.88 555 GLU A CA 1
ATOM 4406 C C . GLU A 1 555 ? 11.872 8.845 18.052 1.00 67.88 555 GLU A C 1
ATOM 4408 O O . GLU A 1 555 ? 10.689 8.631 17.772 1.00 67.88 555 GLU A O 1
ATOM 4413 N N . VAL A 1 556 ? 12.867 8.205 17.429 1.00 72.44 556 VAL A N 1
ATOM 4414 C CA . VAL A 1 556 ? 12.649 7.292 16.297 1.00 72.44 556 VAL A CA 1
ATOM 4415 C C . VAL A 1 556 ? 12.015 5.963 16.735 1.00 72.44 556 VAL A C 1
ATOM 4417 O O . VAL A 1 556 ? 11.247 5.377 15.968 1.00 72.44 556 VAL A O 1
ATOM 4420 N N . THR A 1 557 ? 12.252 5.513 17.973 1.00 81.69 557 THR A N 1
ATOM 4421 C CA . THR A 1 557 ? 11.608 4.314 18.550 1.00 81.69 557 THR A CA 1
ATOM 4422 C C . THR A 1 557 ? 10.228 4.580 19.174 1.00 81.69 557 THR A C 1
ATOM 4424 O O . THR A 1 557 ? 9.556 3.637 19.581 1.00 81.69 557 THR A O 1
ATOM 4427 N N . GLY A 1 558 ? 9.754 5.833 19.203 1.00 86.44 558 GLY A N 1
ATOM 4428 C CA . GLY A 1 558 ? 8.437 6.192 19.744 1.00 86.44 558 GLY A CA 1
ATOM 4429 C C . GLY A 1 558 ? 7.246 5.575 18.989 1.00 86.44 558 GLY A C 1
ATOM 4430 O O . GLY A 1 558 ? 7.249 5.500 17.759 1.00 86.44 558 GLY A O 1
ATOM 4431 N N . PHE A 1 559 ? 6.203 5.180 19.728 1.00 92.06 559 PHE A N 1
ATOM 4432 C CA . PHE A 1 559 ? 5.038 4.437 19.215 1.00 92.06 559 PHE A CA 1
ATOM 4433 C C . PHE A 1 559 ? 4.136 5.224 18.254 1.00 92.06 559 PHE A C 1
ATOM 4435 O O . PHE A 1 559 ? 3.570 4.650 17.324 1.00 92.06 559 PHE A O 1
ATOM 4442 N N . PHE A 1 560 ? 3.998 6.533 18.482 1.00 95.75 560 PHE A N 1
ATOM 4443 C CA . PHE A 1 560 ? 2.991 7.391 17.846 1.00 95.75 560 PHE A CA 1
ATOM 4444 C C . PHE A 1 560 ? 3.597 8.364 16.819 1.00 95.75 560 PHE A C 1
ATOM 4446 O O . PHE A 1 560 ? 3.237 9.545 16.783 1.00 95.75 560 PHE A O 1
ATOM 4453 N N . ASN A 1 561 ? 4.570 7.901 16.026 1.00 94.38 561 ASN A N 1
ATOM 4454 C CA . ASN A 1 561 ? 5.166 8.671 14.931 1.00 94.38 561 ASN A CA 1
ATOM 4455 C C . ASN A 1 561 ? 5.610 7.783 13.755 1.00 94.38 561 ASN A C 1
ATOM 4457 O O . ASN A 1 561 ? 6.034 6.648 13.961 1.00 94.38 561 ASN A O 1
ATOM 4461 N N . VAL A 1 562 ? 5.557 8.319 12.533 1.00 94.69 562 VAL A N 1
ATOM 4462 C CA . VAL A 1 562 ? 6.185 7.722 11.340 1.00 94.69 562 VAL A CA 1
ATOM 4463 C C . VAL A 1 562 ? 7.547 8.361 11.073 1.00 94.69 562 VAL A C 1
ATOM 4465 O O . VAL A 1 562 ? 7.810 9.482 11.511 1.00 94.69 562 VAL A O 1
ATOM 4468 N N . ILE A 1 563 ? 8.411 7.670 10.332 1.00 91.25 563 ILE A N 1
ATOM 4469 C CA . ILE A 1 563 ? 9.729 8.154 9.913 1.00 91.25 563 ILE A CA 1
ATOM 4470 C C . ILE A 1 563 ? 9.705 8.447 8.414 1.00 91.25 563 ILE A C 1
ATOM 4472 O O . ILE A 1 563 ? 9.261 7.616 7.623 1.00 91.25 563 ILE A O 1
ATOM 4476 N N . LYS A 1 564 ? 10.211 9.614 8.012 1.00 88.06 564 LYS A N 1
ATOM 4477 C CA . LYS A 1 564 ? 10.252 10.070 6.614 1.00 88.06 564 LYS A CA 1
ATOM 4478 C C . LYS A 1 564 ? 11.634 10.601 6.232 1.00 88.06 564 LYS A C 1
ATOM 4480 O O . LYS A 1 564 ? 12.490 10.818 7.090 1.00 88.06 564 LYS A O 1
ATOM 4485 N N . ARG A 1 565 ? 11.854 10.775 4.926 1.00 84.06 565 ARG A N 1
ATOM 4486 C CA . ARG A 1 565 ? 13.072 11.333 4.316 1.00 84.06 565 ARG A CA 1
ATOM 4487 C C . ARG A 1 565 ? 12.824 12.764 3.834 1.00 84.06 565 ARG A C 1
ATOM 4489 O O . ARG A 1 565 ? 11.797 13.023 3.209 1.00 84.06 565 ARG A O 1
ATOM 4496 N N . ARG A 1 566 ? 13.756 13.690 4.079 1.00 82.50 566 ARG A N 1
ATOM 4497 C CA . ARG A 1 566 ? 13.674 15.073 3.562 1.00 82.50 566 ARG A CA 1
ATOM 4498 C C . ARG A 1 566 ? 13.824 15.097 2.038 1.00 82.50 566 ARG A C 1
ATOM 4500 O O . ARG A 1 566 ? 13.120 15.848 1.371 1.00 82.50 566 ARG A O 1
ATOM 4507 N N . SER A 1 567 ? 14.663 14.212 1.505 1.00 76.25 567 SER A N 1
ATOM 4508 C CA . SER A 1 567 ? 14.841 13.959 0.071 1.00 76.25 567 SER A CA 1
ATOM 4509 C C . SER A 1 567 ? 13.554 13.529 -0.658 1.00 76.25 567 SER A C 1
ATOM 4511 O O . SER A 1 567 ? 13.355 13.906 -1.812 1.00 76.25 567 SER A O 1
ATOM 4513 N N . GLU A 1 568 ? 12.634 12.810 0.001 1.00 76.62 568 GLU A N 1
ATOM 4514 C CA . GLU A 1 568 ? 11.319 12.492 -0.583 1.00 76.62 568 GLU A CA 1
ATOM 4515 C C . GLU A 1 568 ? 10.426 13.739 -0.683 1.00 76.62 568 GLU A C 1
ATOM 4517 O O . GLU A 1 568 ? 9.844 13.977 -1.745 1.00 76.62 568 GLU A O 1
ATOM 4522 N N . LEU A 1 569 ? 10.376 14.571 0.370 1.00 75.00 569 LEU A N 1
ATOM 4523 C CA . LEU A 1 569 ? 9.583 15.809 0.380 1.00 75.00 569 LEU A CA 1
ATOM 4524 C C . LEU A 1 569 ? 9.976 16.768 -0.748 1.00 75.00 569 LEU A C 1
ATOM 4526 O O . LEU A 1 569 ? 9.097 17.361 -1.365 1.00 75.00 569 LEU A O 1
ATOM 4530 N N . SER A 1 570 ? 11.272 16.933 -1.032 1.00 66.50 570 SER A N 1
ATOM 4531 C CA . SER A 1 570 ? 11.726 17.836 -2.101 1.00 66.50 570 SER A CA 1
ATOM 4532 C C . SER A 1 570 ? 11.230 17.412 -3.485 1.00 66.50 570 SER A C 1
ATOM 4534 O O . SER A 1 570 ? 10.862 18.266 -4.289 1.00 66.50 570 SER A O 1
ATOM 4536 N N . ILE A 1 571 ? 11.152 16.104 -3.751 1.00 67.75 571 ILE A N 1
ATOM 4537 C CA . ILE A 1 571 ? 10.635 15.591 -5.027 1.00 67.75 571 ILE A CA 1
ATOM 4538 C C . ILE A 1 571 ? 9.101 15.707 -5.052 1.00 67.75 571 ILE A C 1
ATOM 4540 O O . ILE A 1 571 ? 8.529 16.110 -6.060 1.00 67.75 571 ILE A O 1
ATOM 4544 N N . GLU A 1 572 ? 8.415 15.413 -3.943 1.00 70.81 572 GLU A N 1
ATOM 4545 C CA . GLU A 1 572 ? 6.952 15.553 -3.838 1.00 70.81 572 GLU A CA 1
ATOM 4546 C C . GLU A 1 572 ? 6.476 17.014 -3.959 1.00 70.81 572 GLU A C 1
ATOM 4548 O O . GLU A 1 572 ? 5.462 17.275 -4.611 1.00 70.81 572 GLU A O 1
ATOM 4553 N N . ALA A 1 573 ? 7.237 17.977 -3.431 1.00 65.25 573 ALA A N 1
ATOM 4554 C CA . ALA A 1 573 ? 6.991 19.408 -3.622 1.00 65.25 573 ALA A CA 1
ATOM 4555 C C . ALA A 1 573 ? 7.215 19.855 -5.080 1.00 65.25 573 ALA A C 1
ATOM 4557 O O . ALA A 1 573 ? 6.420 20.635 -5.606 1.00 65.25 573 ALA A O 1
ATOM 4558 N N . SER A 1 574 ? 8.247 19.320 -5.750 1.00 62.16 574 SER A N 1
ATOM 4559 C CA . SER A 1 574 ? 8.511 19.576 -7.175 1.00 62.16 574 SER A CA 1
ATOM 4560 C C . SER A 1 574 ? 7.340 19.111 -8.054 1.00 62.16 574 SER A C 1
ATOM 4562 O O . SER A 1 574 ? 6.770 19.904 -8.801 1.00 62.16 574 SER A O 1
ATOM 4564 N N . MET A 1 575 ? 6.887 17.859 -7.880 1.00 62.94 575 MET A N 1
ATOM 4565 C CA . MET A 1 575 ? 5.770 17.280 -8.651 1.00 62.94 575 MET A CA 1
ATOM 4566 C C . MET A 1 575 ? 4.434 18.018 -8.491 1.00 62.94 575 MET A C 1
ATOM 4568 O O . MET A 1 575 ? 3.574 17.927 -9.361 1.00 62.94 575 MET A O 1
ATOM 4572 N N . THR A 1 576 ? 4.210 18.685 -7.358 1.00 53.16 576 THR A N 1
ATOM 4573 C CA . THR A 1 576 ? 2.904 19.277 -7.020 1.00 53.16 576 THR A CA 1
ATOM 4574 C C . THR A 1 576 ? 2.807 20.767 -7.336 1.00 53.16 576 THR A C 1
ATOM 4576 O O . THR A 1 576 ? 1.749 21.358 -7.122 1.00 53.16 576 THR A O 1
ATOM 4579 N N . ASN A 1 577 ? 3.894 21.397 -7.804 1.00 49.12 577 ASN A N 1
ATOM 4580 C CA . ASN A 1 577 ? 4.030 22.858 -7.895 1.00 49.12 577 ASN A CA 1
ATOM 4581 C C . ASN A 1 577 ? 3.714 23.598 -6.571 1.00 49.12 577 ASN A C 1
ATOM 4583 O O . ASN A 1 577 ? 3.553 24.822 -6.547 1.00 49.12 577 ASN A O 1
ATOM 4587 N N . LEU A 1 578 ? 3.698 22.879 -5.439 1.00 40.50 578 LEU A N 1
ATOM 4588 C CA . LEU A 1 578 ? 3.606 23.438 -4.095 1.00 40.50 578 LEU A CA 1
ATOM 4589 C C . LEU A 1 578 ? 4.979 23.966 -3.676 1.00 40.50 578 LEU A C 1
ATOM 4591 O O . LEU A 1 578 ? 5.603 23.500 -2.723 1.00 40.50 578 LEU A O 1
ATOM 4595 N N . ALA A 1 579 ? 5.411 25.021 -4.369 1.00 33.31 579 ALA A N 1
ATOM 4596 C CA . ALA A 1 579 ? 6.440 25.944 -3.916 1.00 33.31 579 ALA A CA 1
ATOM 4597 C C . ALA A 1 579 ? 5.909 26.748 -2.714 1.00 33.31 579 ALA A C 1
ATOM 4599 O O . ALA A 1 579 ? 5.707 27.966 -2.781 1.00 33.31 579 ALA A O 1
ATOM 4600 N N . VAL A 1 580 ? 5.634 26.047 -1.610 1.00 35.22 580 VAL A N 1
ATOM 4601 C CA . VAL A 1 580 ? 5.216 26.650 -0.350 1.00 35.22 580 VAL A CA 1
ATOM 4602 C C . VAL A 1 580 ? 6.365 27.528 0.121 1.00 35.22 580 VAL A C 1
ATOM 4604 O O . VAL A 1 580 ? 7.398 27.041 0.577 1.00 35.22 580 VAL A O 1
ATOM 4607 N N . LYS A 1 581 ? 6.172 28.846 0.029 1.00 33.78 581 LYS A N 1
ATOM 4608 C CA . LYS A 1 581 ? 7.032 29.843 0.671 1.00 33.78 581 LYS A CA 1
ATOM 4609 C C . LYS A 1 581 ? 6.807 29.812 2.185 1.00 33.78 581 LYS A C 1
ATOM 4611 O O . LYS A 1 581 ? 6.347 30.795 2.761 1.00 33.78 581 LYS A O 1
ATOM 4616 N N . ASN A 1 582 ? 7.123 28.682 2.820 1.00 32.22 582 ASN A N 1
ATOM 4617 C CA . ASN A 1 582 ? 7.297 28.615 4.263 1.00 32.22 582 ASN A CA 1
ATOM 4618 C C . ASN A 1 582 ? 8.495 29.499 4.584 1.00 32.22 582 ASN A C 1
ATOM 4620 O O . ASN A 1 582 ? 9.645 29.128 4.369 1.00 32.22 582 ASN A O 1
ATOM 4624 N N . HIS A 1 583 ? 8.190 30.718 5.020 1.00 31.39 583 HIS A N 1
ATOM 4625 C CA . HIS A 1 583 ? 9.177 31.760 5.276 1.00 31.39 583 HIS A CA 1
ATOM 4626 C C . HIS A 1 583 ? 9.864 31.593 6.643 1.00 31.39 583 HIS A C 1
ATOM 4628 O O . HIS A 1 583 ? 10.594 32.488 7.079 1.00 31.39 583 HIS A O 1
ATOM 4634 N N . ASP A 1 584 ? 9.646 30.438 7.280 1.00 30.47 584 ASP A N 1
ATOM 4635 C CA . ASP A 1 584 ? 10.308 29.960 8.487 1.00 30.47 584 ASP A CA 1
ATOM 4636 C C . ASP A 1 584 ? 11.773 29.662 8.164 1.00 30.47 584 ASP A C 1
ATOM 4638 O O . ASP A 1 584 ? 12.178 28.541 7.854 1.00 30.47 584 ASP A O 1
ATOM 4642 N N . ASN A 1 585 ? 12.571 30.727 8.210 1.00 30.45 585 ASN A N 1
ATOM 4643 C CA . ASN A 1 585 ? 14.013 30.734 7.989 1.00 30.45 585 ASN A CA 1
ATOM 4644 C C . ASN A 1 585 ? 14.771 30.142 9.196 1.00 30.45 585 ASN A C 1
ATOM 4646 O O . ASN A 1 585 ? 15.762 30.707 9.675 1.00 30.45 585 ASN A O 1
ATOM 4650 N N . ASP A 1 586 ? 14.271 29.016 9.709 1.00 31.75 586 ASP A N 1
ATOM 4651 C CA . ASP A 1 586 ? 14.937 28.219 10.724 1.00 31.75 586 ASP A CA 1
ATOM 4652 C C . ASP A 1 586 ? 16.244 27.706 10.130 1.00 31.75 586 ASP A C 1
ATOM 4654 O O . ASP A 1 586 ? 16.278 26.879 9.215 1.00 31.75 586 ASP A O 1
ATOM 4658 N N . ASN A 1 587 ? 17.347 28.207 10.681 1.00 33.78 587 ASN A N 1
ATOM 4659 C CA . ASN A 1 587 ? 18.686 27.736 10.370 1.00 33.78 587 ASN A CA 1
ATOM 4660 C C . ASN A 1 587 ? 18.893 26.372 11.046 1.00 33.78 587 ASN A C 1
ATOM 4662 O O . ASN A 1 587 ? 19.653 26.244 12.007 1.00 33.78 587 ASN A O 1
ATOM 4666 N N . VAL A 1 588 ? 18.193 25.349 10.542 1.00 37.44 588 VAL A N 1
ATOM 4667 C CA . VAL A 1 588 ? 18.417 23.945 10.892 1.00 37.44 588 VAL A CA 1
ATOM 4668 C C . VAL A 1 588 ? 19.823 23.591 10.423 1.00 37.44 588 VAL A C 1
ATOM 4670 O O . VAL A 1 588 ? 20.046 23.250 9.261 1.00 37.44 588 VAL A O 1
ATOM 4673 N N . ALA A 1 589 ? 20.785 23.733 11.334 1.00 32.72 589 ALA A N 1
ATOM 4674 C CA . ALA A 1 589 ? 22.181 23.413 11.089 1.00 32.72 589 ALA A CA 1
ATOM 4675 C C . ALA A 1 589 ? 22.303 21.993 10.517 1.00 32.72 589 ALA A C 1
ATOM 4677 O O . ALA A 1 589 ? 21.567 21.090 10.921 1.00 32.72 589 ALA A O 1
ATOM 4678 N N . VAL A 1 590 ? 23.230 21.804 9.572 1.00 42.31 590 VAL A N 1
ATOM 4679 C CA . VAL A 1 590 ? 23.399 20.557 8.808 1.00 42.31 590 VAL A CA 1
ATOM 4680 C C . VAL A 1 590 ? 23.784 19.405 9.747 1.00 42.31 590 VAL A C 1
ATOM 4682 O O . VAL A 1 590 ? 24.957 19.157 10.016 1.00 42.31 590 VAL A O 1
ATOM 4685 N N . SER A 1 591 ? 22.768 18.713 10.264 1.00 40.00 591 SER A N 1
ATOM 4686 C CA . SER A 1 591 ? 22.885 17.732 11.343 1.00 40.00 591 SER A CA 1
ATOM 4687 C C . SER A 1 591 ? 22.620 16.315 10.836 1.00 40.00 591 SER A C 1
ATOM 4689 O O . SER A 1 591 ? 21.542 15.753 11.012 1.00 40.00 591 SER A O 1
ATOM 4691 N N . GLY A 1 592 ? 23.632 15.747 10.175 1.00 52.00 592 GLY A N 1
ATOM 4692 C CA . GLY A 1 592 ? 23.878 14.303 10.053 1.00 52.00 592 GLY A CA 1
ATOM 4693 C C . GLY A 1 592 ? 22.944 13.431 9.198 1.00 52.00 592 GLY A C 1
ATOM 4694 O O . GLY A 1 592 ? 23.441 12.505 8.561 1.00 52.00 592 GLY A O 1
ATOM 4695 N N . THR A 1 593 ? 21.627 13.654 9.187 1.00 65.31 593 THR A N 1
ATOM 4696 C CA . THR A 1 593 ? 20.648 12.634 8.761 1.00 65.31 593 THR A CA 1
ATOM 4697 C C . THR A 1 593 ? 19.489 13.184 7.921 1.00 65.31 593 THR A C 1
ATOM 4699 O O . THR A 1 593 ? 18.767 14.080 8.346 1.00 65.31 593 THR A O 1
ATOM 4702 N N . ASP A 1 594 ? 19.236 12.559 6.763 1.00 78.62 594 ASP A N 1
ATOM 4703 C CA . ASP A 1 594 ? 18.058 12.798 5.897 1.00 78.62 594 ASP A CA 1
ATOM 4704 C C . ASP A 1 594 ? 16.722 12.362 6.542 1.00 78.62 594 ASP A C 1
ATOM 4706 O O . ASP A 1 594 ? 15.642 12.735 6.085 1.00 78.62 594 ASP A O 1
ATOM 4710 N N . LEU A 1 595 ? 16.783 11.566 7.612 1.00 82.31 595 LEU A N 1
ATOM 4711 C CA . LEU A 1 595 ? 15.613 11.052 8.321 1.00 82.31 595 LEU A CA 1
ATOM 4712 C C . LEU A 1 595 ? 15.072 12.057 9.341 1.00 82.31 595 LEU A C 1
ATOM 4714 O O . LEU A 1 595 ? 15.833 12.771 9.990 1.00 82.31 595 LEU A O 1
ATOM 4718 N N . TYR A 1 596 ? 13.752 12.067 9.503 1.00 84.56 596 TYR A N 1
ATOM 4719 C CA . TYR A 1 596 ? 13.046 12.811 10.545 1.00 84.56 596 TYR A CA 1
ATOM 4720 C C . TYR A 1 596 ? 11.742 12.091 10.934 1.00 84.56 596 TYR A C 1
ATOM 4722 O O . TYR A 1 596 ? 11.241 11.242 10.192 1.00 84.56 596 TYR A O 1
ATOM 4730 N N . ASN A 1 597 ? 11.204 12.413 12.108 1.00 88.81 597 ASN A N 1
ATOM 4731 C CA . ASN A 1 597 ? 9.948 11.884 12.639 1.00 88.81 597 ASN A CA 1
ATOM 4732 C C . ASN A 1 597 ? 8.749 12.795 12.308 1.00 88.81 597 ASN A C 1
ATOM 4734 O O . ASN A 1 597 ? 8.870 14.015 12.195 1.00 88.81 597 ASN A O 1
ATOM 4738 N N . VAL A 1 598 ? 7.558 12.202 12.201 1.00 92.69 598 VAL A N 1
ATOM 4739 C CA . VAL A 1 598 ? 6.277 12.918 12.111 1.00 92.69 598 VAL A CA 1
ATOM 4740 C C . VAL A 1 598 ? 5.286 12.284 13.092 1.00 92.69 598 VAL A C 1
ATOM 4742 O O . VAL A 1 598 ? 4.943 11.113 12.914 1.00 92.69 598 VAL A O 1
ATOM 4745 N N . PRO A 1 599 ? 4.819 13.001 14.134 1.00 95.94 599 PRO A N 1
ATOM 4746 C CA . PRO A 1 599 ? 3.824 12.471 15.064 1.00 95.94 599 PRO A CA 1
ATOM 4747 C C . PRO A 1 599 ? 2.493 12.207 14.352 1.00 95.94 599 PRO A C 1
ATOM 4749 O O . PRO A 1 599 ? 2.119 12.936 13.429 1.00 95.94 599 PRO A O 1
ATOM 4752 N N . TYR A 1 600 ? 1.760 11.188 14.797 1.00 97.88 600 TYR A N 1
ATOM 4753 C CA . TYR A 1 600 ? 0.491 10.769 14.193 1.00 97.88 600 TYR A CA 1
ATOM 4754 C C . TYR A 1 600 ? -0.542 11.902 14.088 1.00 97.88 600 TYR A C 1
ATOM 4756 O O . TYR A 1 600 ? -1.214 11.989 13.063 1.00 97.88 600 TYR A O 1
ATOM 4764 N N . CYS A 1 601 ? -0.615 12.821 15.062 1.00 97.44 601 CYS A N 1
ATOM 4765 C CA . CYS A 1 601 ? -1.506 13.990 15.002 1.00 97.44 601 CYS A CA 1
ATOM 4766 C C . CYS A 1 601 ? -1.229 14.927 13.811 1.00 97.44 601 CYS A C 1
ATOM 4768 O O . CYS A 1 601 ? -2.135 15.625 13.363 1.00 97.44 601 CYS A O 1
ATOM 4770 N N . LYS A 1 602 ? 0.004 14.931 13.276 1.00 96.81 602 LYS A N 1
ATOM 4771 C CA . LYS A 1 602 ? 0.387 15.665 12.060 1.00 96.81 602 LYS A CA 1
ATOM 4772 C C . LYS A 1 602 ? 0.242 14.797 10.811 1.00 96.81 602 LYS A C 1
ATOM 4774 O O . LYS A 1 602 ? -0.291 15.270 9.815 1.00 96.81 602 LYS A O 1
ATOM 4779 N N . GLU A 1 603 ? 0.680 13.538 10.868 1.00 96.25 603 GLU A N 1
ATOM 4780 C CA . GLU A 1 603 ? 0.639 12.616 9.721 1.00 96.25 603 GLU A CA 1
ATOM 4781 C C . GLU A 1 603 ? -0.794 12.317 9.253 1.00 96.25 603 GLU A C 1
ATOM 4783 O O . GLU A 1 603 ? -1.070 12.309 8.056 1.00 96.25 603 GLU A O 1
ATOM 4788 N N . TYR A 1 604 ? -1.715 12.113 10.196 1.00 97.56 604 TYR A N 1
ATOM 4789 C CA . TYR A 1 604 ? -3.108 11.744 9.928 1.00 97.56 604 TYR A CA 1
ATOM 4790 C C . TYR A 1 604 ? -4.090 12.865 10.305 1.00 97.56 604 TYR A C 1
ATOM 4792 O O . TYR A 1 604 ? -5.270 12.603 10.539 1.00 97.56 604 TYR A O 1
ATOM 4800 N N . MET A 1 605 ? -3.615 14.117 10.366 1.00 97.44 605 MET A N 1
ATOM 4801 C CA . MET A 1 605 ? -4.331 15.280 10.914 1.00 97.44 605 MET A CA 1
ATOM 4802 C C . MET A 1 605 ? -5.774 15.424 10.405 1.00 97.44 605 MET A C 1
ATOM 4804 O O . MET A 1 605 ? -6.686 15.627 11.201 1.00 97.44 605 MET A O 1
ATOM 4808 N N . SER A 1 606 ? -6.006 15.300 9.093 1.00 96.69 606 SER A N 1
ATOM 4809 C CA . SER A 1 606 ? -7.348 15.454 8.504 1.00 96.69 606 SER A CA 1
ATOM 4810 C C . SER A 1 606 ? -8.339 14.412 9.042 1.00 96.69 606 SER A C 1
ATOM 4812 O O . SER A 1 606 ? -9.447 14.757 9.459 1.00 96.69 606 SER A O 1
ATOM 4814 N N . SER A 1 607 ? -7.912 13.149 9.103 1.00 97.81 607 SER A N 1
ATOM 4815 C CA . SER A 1 607 ? -8.693 12.038 9.652 1.00 97.81 607 SER A CA 1
ATOM 4816 C C . SER A 1 607 ? -8.870 12.178 11.167 1.00 97.81 607 SER A C 1
ATOM 4818 O O . SER A 1 607 ? -9.971 12.011 11.688 1.00 97.81 607 SER A O 1
ATOM 4820 N N . LEU A 1 608 ? -7.808 12.539 11.889 1.00 98.56 608 LEU A N 1
ATOM 4821 C CA . LEU A 1 608 ? -7.831 12.650 13.347 1.00 98.56 608 LEU A CA 1
ATOM 4822 C C . LEU A 1 608 ? -8.692 13.817 13.848 1.00 98.56 608 LEU A C 1
ATOM 4824 O O . LEU A 1 608 ? -9.417 13.626 14.822 1.00 98.56 608 LEU A O 1
ATOM 4828 N N . SER A 1 609 ? -8.729 14.960 13.155 1.00 98.50 609 SER A N 1
ATOM 4829 C CA . SER A 1 609 ? -9.677 16.047 13.457 1.00 98.50 609 SER A CA 1
ATOM 4830 C C . SER A 1 609 ? -11.131 15.609 13.267 1.00 98.50 609 SER A C 1
ATOM 4832 O O . SER A 1 609 ? -11.936 15.735 14.187 1.00 98.50 609 SER A O 1
ATOM 4834 N N . LYS A 1 610 ? -11.453 14.995 12.120 1.00 98.56 610 LYS A N 1
ATOM 4835 C CA . LYS A 1 610 ? -12.779 14.424 11.814 1.00 98.56 610 LYS A CA 1
ATOM 4836 C C . LYS A 1 610 ? -13.218 13.392 12.865 1.00 98.56 610 LYS A C 1
ATOM 4838 O O . LYS A 1 610 ? -14.385 13.355 13.249 1.00 98.56 610 LYS A O 1
ATOM 4843 N N . ALA A 1 611 ? -12.296 12.562 13.358 1.00 98.69 611 ALA A N 1
ATOM 4844 C CA . ALA A 1 611 ? -12.571 11.615 14.439 1.00 98.69 611 ALA A CA 1
ATOM 4845 C C . ALA A 1 611 ? -12.754 12.312 15.802 1.00 98.69 611 ALA A C 1
ATOM 4847 O O . ALA A 1 611 ? -13.686 11.978 16.532 1.00 98.69 611 ALA A O 1
ATOM 4848 N N . ALA A 1 612 ? -11.918 13.300 16.136 1.00 98.81 612 ALA A N 1
ATOM 4849 C CA . ALA A 1 612 ? -12.004 14.064 17.380 1.00 98.81 612 ALA A CA 1
ATOM 4850 C C . ALA A 1 612 ? -13.321 14.854 17.495 1.00 98.81 612 ALA A C 1
ATOM 4852 O O . ALA A 1 612 ? -13.952 14.829 18.550 1.00 98.81 612 ALA A O 1
ATOM 4853 N N . GLU A 1 613 ? -13.784 15.485 16.412 1.00 98.81 613 GLU A N 1
ATOM 4854 C CA . GLU A 1 613 ? -15.086 16.164 16.342 1.00 98.81 613 GLU A CA 1
ATOM 4855 C C . GLU A 1 613 ? -16.247 15.207 16.661 1.00 98.81 613 GLU A C 1
ATOM 4857 O O . GLU A 1 613 ? -17.078 15.498 17.523 1.00 98.81 613 GLU A O 1
ATOM 4862 N N . LEU A 1 614 ? -16.262 14.024 16.034 1.00 98.88 614 LEU A N 1
ATOM 4863 C CA . LEU A 1 614 ? -17.280 12.991 16.262 1.00 98.88 614 LEU A CA 1
ATOM 4864 C C . LEU A 1 614 ? -17.267 12.450 17.702 1.00 98.88 614 LEU A C 1
ATOM 4866 O O . LEU A 1 614 ? -18.330 12.190 18.268 1.00 98.88 614 LEU A O 1
ATOM 4870 N N . LEU A 1 615 ? -16.086 12.291 18.307 1.00 98.88 615 LEU A N 1
ATOM 4871 C CA . LEU A 1 615 ? -15.946 11.859 19.702 1.00 98.88 615 LEU A CA 1
ATOM 4872 C C . LEU A 1 615 ? -16.383 12.957 20.691 1.00 98.88 615 LEU A C 1
ATOM 4874 O O . LEU A 1 615 ? -17.044 12.649 21.682 1.00 98.88 615 LEU A O 1
ATOM 4878 N N . LEU A 1 616 ? -16.101 14.234 20.409 1.00 98.75 616 LEU A N 1
ATOM 4879 C CA . LEU A 1 616 ? -16.593 15.368 21.205 1.00 98.75 616 LEU A CA 1
ATOM 4880 C C . LEU A 1 616 ? -18.118 15.517 21.115 1.00 98.75 616 LEU A C 1
ATOM 4882 O O . LEU A 1 616 ? -18.768 15.780 22.127 1.00 98.75 616 LEU A O 1
ATOM 4886 N N . GLU A 1 617 ? -18.717 15.326 19.939 1.00 98.69 617 GLU A N 1
ATOM 4887 C CA . GLU A 1 617 ? -20.177 15.312 19.795 1.00 98.69 617 GLU A CA 1
ATOM 4888 C C . GLU A 1 617 ? -20.785 14.119 20.562 1.00 98.69 617 GLU A C 1
ATOM 4890 O O . GLU A 1 617 ? -21.701 14.305 21.365 1.00 98.69 617 GLU A O 1
ATOM 4895 N N . ALA A 1 618 ? -20.214 12.914 20.429 1.00 98.69 618 ALA A N 1
ATOM 4896 C CA . ALA A 1 618 ? -20.641 11.724 21.172 1.00 98.69 618 ALA A CA 1
ATOM 4897 C C . ALA A 1 618 ? -20.572 11.914 22.698 1.00 98.69 618 ALA A C 1
ATOM 4899 O O . ALA A 1 618 ? -21.532 11.611 23.411 1.00 98.69 618 ALA A O 1
ATOM 4900 N N . GLY A 1 619 ? -19.465 12.470 23.199 1.00 98.38 619 GLY A N 1
ATOM 4901 C CA . GLY A 1 619 ? -19.276 12.793 24.612 1.00 98.38 619 GLY A CA 1
ATOM 4902 C C . GLY A 1 619 ? -20.248 13.858 25.124 1.00 98.38 619 GLY A C 1
ATOM 4903 O O . GLY A 1 619 ? -20.615 13.858 26.298 1.00 98.38 619 GLY A O 1
ATOM 4904 N N . ASN A 1 620 ? -20.755 14.730 24.251 1.00 98.44 620 ASN A N 1
ATOM 4905 C CA . ASN A 1 620 ? -21.801 15.678 24.616 1.00 98.44 620 ASN A CA 1
ATOM 4906 C C . ASN A 1 620 ? -23.220 15.092 24.630 1.00 98.44 620 ASN A C 1
ATOM 4908 O O . ASN A 1 620 ? -24.078 15.675 25.291 1.00 98.44 620 ASN A O 1
ATOM 4912 N N . LEU A 1 621 ? -23.452 13.940 23.992 1.00 98.19 621 LEU A N 1
ATOM 4913 C CA . LEU A 1 621 ? -24.753 13.262 23.966 1.00 98.19 621 LEU A CA 1
ATOM 4914 C C . LEU A 1 621 ? -24.910 12.144 25.009 1.00 98.19 621 LEU A C 1
ATOM 4916 O O . LEU A 1 621 ? -26.040 11.879 25.418 1.00 98.19 621 LEU A O 1
ATOM 4920 N N . THR A 1 622 ? -23.827 11.483 25.434 1.00 97.06 622 THR A N 1
ATOM 4921 C CA . THR A 1 622 ? -23.893 10.384 26.418 1.00 97.06 622 THR A CA 1
ATOM 4922 C C . THR A 1 622 ? -24.353 10.837 27.809 1.00 97.06 622 THR A C 1
ATOM 4924 O O . THR A 1 622 ? -24.034 11.931 28.276 1.00 97.06 622 THR A O 1
ATOM 4927 N N . SER A 1 623 ? -25.082 9.950 28.491 1.00 92.00 623 SER A N 1
ATOM 4928 C CA . SER A 1 623 ? -25.470 10.092 29.898 1.00 92.00 623 SER A CA 1
ATOM 4929 C C . SER A 1 623 ? -24.400 9.638 30.899 1.00 92.00 623 SER A C 1
ATOM 4931 O O . SER A 1 623 ? -24.536 9.939 32.084 1.00 92.00 623 SER A O 1
ATOM 4933 N N . SER A 1 624 ? -23.349 8.925 30.472 1.00 96.44 624 SER A N 1
ATOM 4934 C CA . SER A 1 624 ? -22.289 8.465 31.379 1.00 96.44 624 SER A CA 1
ATOM 4935 C C . SER A 1 624 ? -21.156 9.486 31.498 1.00 96.44 624 SER A C 1
ATOM 4937 O O . SER A 1 624 ? -20.507 9.845 30.516 1.00 96.44 624 SER A O 1
ATOM 4939 N N . THR A 1 625 ? -20.867 9.914 32.730 1.00 97.56 625 THR A N 1
ATOM 4940 C CA . THR A 1 625 ? -19.769 10.842 33.050 1.00 97.56 625 THR A CA 1
ATOM 4941 C C . THR A 1 625 ? -18.390 10.265 32.712 1.00 97.56 625 THR A C 1
ATOM 4943 O O . THR A 1 625 ? -17.511 11.006 32.270 1.00 97.56 625 THR A O 1
ATOM 4946 N N . SER A 1 626 ? -18.192 8.954 32.895 1.00 97.88 626 SER A N 1
ATOM 4947 C CA . SER A 1 626 ? -16.923 8.277 32.592 1.00 97.88 626 SER A CA 1
ATOM 4948 C C . SER A 1 626 ? -16.705 8.188 31.078 1.00 97.88 626 SER A C 1
ATOM 4950 O O . SER A 1 626 ? -15.660 8.612 30.586 1.00 97.88 626 SER A O 1
ATOM 4952 N N . LEU A 1 627 ? -17.731 7.769 30.325 1.00 98.38 627 LEU A N 1
ATOM 4953 C CA . LEU A 1 627 ? -17.690 7.719 28.864 1.00 98.38 627 LEU A CA 1
ATOM 4954 C C . LEU A 1 627 ? -17.519 9.122 28.271 1.00 98.38 627 LEU A C 1
ATOM 4956 O O . LEU A 1 627 ? -16.706 9.305 27.370 1.00 98.38 627 LEU A O 1
ATOM 4960 N N . LYS A 1 628 ? -18.210 10.135 28.813 1.00 98.69 628 LYS A N 1
ATOM 4961 C CA . LYS A 1 628 ? -18.011 11.536 28.421 1.00 98.69 628 LYS A CA 1
ATOM 4962 C C . LYS A 1 628 ? -16.550 11.964 28.566 1.00 98.69 628 LYS A C 1
ATOM 4964 O O . LYS A 1 628 ? -15.997 12.533 27.626 1.00 98.69 628 LYS A O 1
ATOM 4969 N N . ARG A 1 629 ? -15.920 11.675 29.712 1.00 98.62 629 ARG A N 1
ATOM 4970 C CA . ARG A 1 629 ? -14.502 11.986 29.942 1.00 98.62 629 ARG A CA 1
ATOM 4971 C C . ARG A 1 629 ? -13.607 11.231 28.961 1.00 98.62 629 ARG A C 1
ATOM 4973 O O . ARG A 1 629 ? -12.813 11.881 28.295 1.00 98.62 629 ARG A O 1
ATOM 4980 N N . LEU A 1 630 ? -13.775 9.917 28.805 1.00 98.69 630 LEU A N 1
ATOM 4981 C CA . LEU A 1 630 ? -13.010 9.118 27.839 1.00 98.69 630 LEU A CA 1
ATOM 4982 C C . LEU A 1 630 ? -13.079 9.709 26.425 1.00 98.69 630 LEU A C 1
ATOM 4984 O O . LEU A 1 630 ? -12.043 9.986 25.826 1.00 98.69 630 LEU A O 1
ATOM 4988 N N . LEU A 1 631 ? -14.284 9.953 25.907 1.00 98.81 631 LEU A N 1
ATOM 4989 C CA . LEU A 1 631 ? -14.479 10.472 24.553 1.00 98.81 631 LEU A CA 1
ATOM 4990 C C . LEU A 1 631 ? -13.858 11.871 24.380 1.00 98.81 631 LEU A C 1
ATOM 4992 O O . LEU A 1 631 ? -13.227 12.135 23.358 1.00 98.81 631 LEU A O 1
ATOM 4996 N N . HIS A 1 632 ? -13.972 12.745 25.387 1.00 98.81 632 HIS A N 1
ATOM 4997 C CA . HIS A 1 632 ? -13.369 14.082 25.358 1.00 98.81 632 HIS A CA 1
ATOM 4998 C C . HIS A 1 632 ? -11.835 14.041 25.445 1.00 98.81 632 HIS A C 1
ATOM 5000 O O . HIS A 1 632 ? -11.171 14.739 24.682 1.00 98.81 632 HIS A O 1
ATOM 5006 N N . GLU A 1 633 ? -11.250 13.239 26.340 1.00 98.81 633 GLU A N 1
ATOM 5007 C CA . GLU A 1 633 ? -9.790 13.138 26.462 1.00 98.81 633 GLU A CA 1
ATOM 5008 C C . GLU A 1 633 ? -9.168 12.419 25.256 1.00 98.81 633 GLU A C 1
ATOM 5010 O O . GLU A 1 633 ? -8.122 12.842 24.768 1.00 98.81 633 GLU A O 1
ATOM 5015 N N . LYS A 1 634 ? -9.824 11.391 24.699 1.00 98.62 634 LYS A N 1
ATOM 5016 C CA . LYS A 1 634 ? -9.334 10.685 23.502 1.00 98.62 634 LYS A CA 1
ATOM 5017 C C . LYS A 1 634 ? -9.406 11.567 22.247 1.00 98.62 634 LYS A C 1
ATOM 5019 O O . LYS A 1 634 ? -8.482 11.552 21.439 1.00 98.62 634 LYS A O 1
ATOM 5024 N N . ALA A 1 635 ? -10.426 12.425 22.136 1.00 98.81 635 ALA A N 1
ATOM 5025 C CA . ALA A 1 635 ? -10.483 13.463 21.106 1.00 98.81 635 ALA A CA 1
ATOM 5026 C C . ALA A 1 635 ? -9.334 14.484 21.217 1.00 98.81 635 ALA A C 1
ATOM 5028 O O . ALA A 1 635 ? -8.773 14.881 20.197 1.00 98.81 635 ALA A O 1
ATOM 5029 N N . LYS A 1 636 ? -8.936 14.885 22.436 1.00 98.75 636 LYS A N 1
ATOM 5030 C CA . LYS A 1 636 ? -7.733 15.717 22.630 1.00 98.75 636 LYS A CA 1
ATOM 5031 C C . LYS A 1 636 ? -6.464 14.963 22.235 1.00 98.75 636 LYS A C 1
ATOM 5033 O O . LYS A 1 636 ? -5.635 15.540 21.540 1.00 98.75 636 LYS A O 1
ATOM 5038 N N . ALA A 1 637 ? -6.331 13.694 22.629 1.00 98.62 637 ALA A N 1
ATOM 5039 C CA . ALA A 1 637 ? -5.157 12.863 22.350 1.00 98.62 637 ALA A CA 1
ATOM 5040 C C . ALA A 1 637 ? -4.858 12.724 20.847 1.00 98.62 637 ALA A C 1
ATOM 5042 O O . ALA A 1 637 ? -3.706 12.811 20.422 1.00 98.62 637 ALA A O 1
ATOM 5043 N N . PHE A 1 638 ? -5.904 12.604 20.023 1.00 98.62 638 PHE A N 1
ATOM 5044 C CA . PHE A 1 638 ? -5.794 12.595 18.559 1.00 98.62 638 PHE A CA 1
ATOM 5045 C C . PHE A 1 638 ? -5.184 13.887 17.982 1.00 98.62 638 PHE A C 1
ATOM 5047 O O . PHE A 1 638 ? -4.557 13.844 16.924 1.00 98.62 638 PHE A O 1
ATOM 5054 N N . LEU A 1 639 ? -5.324 15.021 18.676 1.00 98.38 639 LEU A N 1
ATOM 5055 C CA . LEU A 1 639 ? -4.802 16.327 18.261 1.00 98.38 639 LEU A CA 1
ATOM 5056 C C . LEU A 1 639 ? -3.460 16.679 18.934 1.00 98.38 639 LEU A C 1
ATOM 5058 O O . LEU A 1 639 ? -2.609 17.309 18.309 1.00 98.38 639 LEU A O 1
ATOM 5062 N N . SER A 1 640 ? -3.242 16.262 20.186 1.00 98.06 640 SER A N 1
ATOM 5063 C CA . SER A 1 640 ? -2.007 16.519 20.947 1.00 98.06 640 SER A CA 1
ATOM 5064 C C . SER A 1 640 ? -0.887 15.512 20.671 1.00 98.06 640 SER A C 1
ATOM 5066 O O . SER A 1 640 ? 0.281 15.846 20.860 1.00 98.06 640 SER A O 1
ATOM 5068 N N . ASN A 1 641 ? -1.232 14.296 20.233 1.00 97.62 641 ASN A N 1
ATOM 5069 C CA . ASN A 1 641 ? -0.362 13.114 20.195 1.00 97.62 641 ASN A CA 1
ATOM 5070 C C . ASN A 1 641 ? 0.071 12.570 21.573 1.00 97.62 641 ASN A C 1
ATOM 5072 O O . ASN A 1 641 ? 0.920 11.678 21.629 1.00 97.62 641 ASN A O 1
ATOM 5076 N N . ASP A 1 642 ? -0.509 13.081 22.663 1.00 97.25 642 ASP A N 1
ATOM 5077 C CA . ASP A 1 642 ? -0.349 12.558 24.022 1.00 97.25 642 ASP A CA 1
ATOM 5078 C C . ASP A 1 642 ? -1.626 11.824 24.440 1.00 97.25 642 ASP A C 1
ATOM 5080 O O . ASP A 1 642 ? -2.708 12.410 24.506 1.00 97.25 642 ASP A O 1
ATOM 5084 N N . TYR A 1 643 ? -1.480 10.529 24.708 1.00 97.31 643 TYR A N 1
ATOM 5085 C CA . TYR A 1 643 ? -2.577 9.621 25.013 1.00 97.31 643 TYR A CA 1
ATOM 5086 C C . TYR A 1 643 ? -2.749 9.362 26.516 1.00 97.31 643 TYR A C 1
ATOM 5088 O O . TYR A 1 643 ? -3.802 8.855 26.900 1.00 97.31 643 TYR A O 1
ATOM 5096 N N . TYR A 1 644 ? -1.806 9.770 27.377 1.00 96.44 644 TYR A N 1
ATOM 5097 C CA . TYR A 1 644 ? -1.732 9.320 28.774 1.00 96.44 644 TYR A CA 1
ATOM 5098 C C . TYR A 1 644 ? -3.037 9.539 29.562 1.00 96.44 644 TYR A C 1
ATOM 5100 O O . TYR A 1 644 ? -3.663 8.576 30.004 1.00 96.44 644 TYR A O 1
ATOM 5108 N N . GLU A 1 645 ? -3.517 10.782 29.665 1.00 97.81 645 GLU A N 1
ATOM 5109 C CA . GLU A 1 645 ? -4.766 11.108 30.382 1.00 97.81 645 GLU A CA 1
ATOM 5110 C C . GLU A 1 645 ? -6.002 10.419 29.778 1.00 97.81 645 GLU A C 1
ATOM 5112 O O . GLU A 1 645 ? -6.950 10.070 30.486 1.00 97.81 645 GLU A O 1
ATOM 5117 N N . SER A 1 646 ? -5.981 10.171 28.465 1.00 97.62 646 SER A N 1
ATOM 5118 C CA . SER A 1 646 ? -7.057 9.473 27.756 1.00 97.62 646 SER A CA 1
ATOM 5119 C C . SER A 1 646 ? -7.037 7.953 27.958 1.00 97.62 646 SER A C 1
ATOM 5121 O O . SER A 1 646 ? -8.061 7.306 27.749 1.00 97.62 646 SER A O 1
ATOM 5123 N N . ASP A 1 647 ? -5.904 7.378 28.367 1.00 96.94 647 ASP A N 1
ATOM 5124 C CA . ASP A 1 647 ? -5.781 5.971 28.763 1.00 96.94 647 ASP A CA 1
ATOM 5125 C C . ASP A 1 647 ? -6.108 5.776 30.251 1.00 96.94 647 ASP A C 1
ATOM 5127 O O . ASP A 1 647 ? -6.754 4.790 30.606 1.00 96.94 647 ASP A O 1
ATOM 5131 N N . ILE A 1 648 ? -5.799 6.757 31.113 1.00 97.81 648 ILE A N 1
ATOM 5132 C CA . ILE A 1 648 ? -6.363 6.817 32.475 1.00 97.81 648 ILE A CA 1
ATOM 5133 C C . ILE A 1 648 ? -7.899 6.855 32.399 1.00 97.81 648 ILE A C 1
ATOM 5135 O O . ILE A 1 648 ? -8.569 6.030 33.015 1.00 97.81 648 ILE A O 1
ATOM 5139 N N . ALA A 1 649 ? -8.467 7.743 31.574 1.00 97.88 649 ALA A N 1
ATOM 5140 C CA . ALA A 1 649 ? -9.915 7.841 31.379 1.00 97.88 649 ALA A CA 1
ATOM 5141 C C . ALA A 1 649 ? -10.559 6.579 30.761 1.00 97.88 649 ALA A C 1
ATOM 5143 O O . ALA A 1 649 ? -11.757 6.370 30.938 1.00 97.88 649 ALA A O 1
ATOM 5144 N N . TRP A 1 650 ? -9.786 5.742 30.057 1.00 98.00 650 TRP A N 1
ATOM 5145 C CA . TRP A 1 650 ? -10.235 4.445 29.537 1.00 98.00 650 TRP A CA 1
ATOM 5146 C C . TRP A 1 650 ? -10.242 3.366 30.629 1.00 98.00 650 TRP A C 1
ATOM 5148 O O . TRP A 1 650 ? -11.232 2.656 30.780 1.00 98.00 650 TRP A O 1
ATOM 5158 N N . MET A 1 651 ? -9.199 3.297 31.464 1.00 94.94 651 MET A N 1
ATOM 5159 C CA . MET A 1 651 ? -9.165 2.387 32.621 1.00 94.94 651 MET A CA 1
ATOM 5160 C C . MET A 1 651 ? -10.222 2.724 33.690 1.00 94.94 651 MET A C 1
ATOM 5162 O O . MET A 1 651 ? -10.633 1.847 34.446 1.00 94.94 651 MET A O 1
ATOM 5166 N N . GLU A 1 652 ? -10.675 3.979 33.752 1.00 96.19 652 GLU A N 1
ATOM 5167 C CA . GLU A 1 652 ? -11.731 4.459 34.658 1.00 96.19 652 GLU A CA 1
ATOM 5168 C C . GLU A 1 652 ? -13.152 4.406 34.037 1.00 96.19 652 GLU A C 1
ATOM 5170 O O . GLU A 1 652 ? -14.090 5.017 34.560 1.00 96.19 652 GLU A O 1
ATOM 5175 N N . LEU A 1 653 ? -13.341 3.687 32.921 1.00 96.88 653 LEU A N 1
ATOM 5176 C CA . LEU A 1 653 ? -14.622 3.592 32.214 1.00 96.88 653 LEU A CA 1
ATOM 5177 C C . LEU A 1 653 ? -15.647 2.695 32.942 1.00 96.88 653 LEU A C 1
ATOM 5179 O O . LEU A 1 653 ? -15.648 1.472 32.804 1.00 96.88 653 LEU A O 1
ATOM 5183 N N . ASP A 1 654 ? -16.608 3.311 33.637 1.00 95.00 654 ASP A N 1
ATOM 5184 C CA . ASP A 1 654 ? -17.847 2.648 34.079 1.00 95.00 654 ASP A CA 1
ATOM 5185 C C . ASP A 1 654 ? -19.040 3.079 33.210 1.00 95.00 654 ASP A C 1
ATOM 5187 O O . ASP A 1 654 ? -19.589 4.173 33.362 1.00 95.00 654 ASP A O 1
ATOM 5191 N N . SER A 1 655 ? -19.394 2.246 32.233 1.00 94.94 655 SER A N 1
ATOM 5192 C CA . SER A 1 655 ? -20.330 2.577 31.158 1.00 94.94 655 SER A CA 1
ATOM 5193 C C . SER A 1 655 ? -20.998 1.318 30.599 1.00 94.94 655 SER A C 1
ATOM 5195 O O . SER A 1 655 ? -20.428 0.228 30.637 1.00 94.94 655 SER A O 1
ATOM 5197 N N . LYS A 1 656 ? -22.206 1.473 30.039 1.00 93.75 656 LYS A N 1
ATOM 5198 C CA . LYS A 1 656 ? -22.896 0.400 29.304 1.00 93.75 656 LYS A CA 1
ATOM 5199 C C . LYS A 1 656 ? -22.336 0.204 27.889 1.00 93.75 656 LYS A C 1
ATOM 5201 O O . LYS A 1 656 ? -22.399 -0.906 27.366 1.00 93.75 656 LYS A O 1
ATOM 5206 N N . LEU A 1 657 ? -21.775 1.260 27.294 1.00 95.31 657 LEU A N 1
ATOM 5207 C CA . LEU A 1 657 ? -20.947 1.185 26.088 1.00 95.31 657 LEU A CA 1
ATOM 5208 C C . LEU A 1 657 ? -19.481 1.030 26.487 1.00 95.31 657 LEU A C 1
ATOM 5210 O O . LEU A 1 657 ? -18.975 1.847 27.257 1.00 95.31 657 LEU A O 1
ATOM 5214 N N . ASP A 1 658 ? -18.819 0.028 25.927 1.00 94.62 658 ASP A N 1
ATOM 5215 C CA . ASP A 1 658 ? -17.377 -0.180 26.051 1.00 94.62 658 ASP A CA 1
ATOM 5216 C C . ASP A 1 658 ? -16.701 0.293 24.755 1.00 94.62 658 ASP A C 1
ATOM 5218 O O . ASP A 1 658 ? -17.201 0.011 23.661 1.00 94.62 658 ASP A O 1
ATOM 5222 N N . VAL A 1 659 ? -15.633 1.088 24.857 1.00 97.50 659 VAL A N 1
ATOM 5223 C CA . VAL A 1 659 ? -15.049 1.806 23.713 1.00 97.50 659 VAL A CA 1
ATOM 5224 C C . VAL A 1 659 ? -13.529 1.865 23.828 1.00 97.50 659 VAL A C 1
ATOM 5226 O O . VAL A 1 659 ? -12.981 2.646 24.604 1.00 97.50 659 VAL A O 1
ATOM 5229 N N . THR A 1 660 ? -12.855 1.114 22.966 1.00 98.31 660 THR A N 1
ATOM 5230 C CA . THR A 1 660 ? -11.414 1.227 22.711 1.00 98.31 660 THR A CA 1
ATOM 5231 C C . THR A 1 660 ? -11.242 1.837 21.326 1.00 98.31 660 THR A C 1
ATOM 5233 O O . THR A 1 660 ? -11.761 1.294 20.353 1.00 98.31 660 THR A O 1
ATOM 5236 N N . ILE A 1 661 ? -10.561 2.980 21.210 1.00 98.56 661 ILE A N 1
ATOM 5237 C CA . ILE A 1 661 ? -10.336 3.651 19.921 1.00 98.56 661 ILE A CA 1
ATOM 5238 C C . ILE A 1 661 ? -9.043 4.472 19.956 1.00 98.56 661 ILE A C 1
ATOM 5240 O O . ILE A 1 661 ? -8.863 5.316 20.835 1.00 98.56 661 ILE A O 1
ATOM 5244 N N . GLY A 1 662 ? -8.139 4.223 19.007 1.00 98.12 662 GLY A N 1
ATOM 5245 C CA . GLY A 1 662 ? -6.831 4.880 18.951 1.00 98.12 662 GLY A CA 1
ATOM 5246 C C . GLY A 1 662 ? -5.709 3.969 18.442 1.00 98.12 662 GLY A C 1
ATOM 5247 O O . GLY A 1 662 ? -5.991 2.886 17.928 1.00 98.12 662 GLY A O 1
ATOM 5248 N N . PRO A 1 663 ? -4.445 4.419 18.543 1.00 98.06 663 PRO A N 1
ATOM 5249 C CA . PRO A 1 663 ? -3.276 3.651 18.141 1.00 98.06 663 PRO A CA 1
ATOM 5250 C C . PRO A 1 663 ? -2.775 2.773 19.298 1.00 98.06 663 PRO A C 1
ATOM 5252 O O . PRO A 1 663 ? -2.358 3.304 20.326 1.00 98.06 663 PRO A O 1
ATOM 5255 N N . TYR A 1 664 ? -2.775 1.449 19.123 1.00 96.56 664 TYR A N 1
ATOM 5256 C CA . TYR A 1 664 ? -2.416 0.503 20.192 1.00 96.56 664 TYR A CA 1
ATOM 5257 C C . TYR A 1 664 ? -1.361 -0.528 19.770 1.00 96.56 664 TYR A C 1
ATOM 5259 O O . TYR A 1 664 ? -0.185 -0.378 20.102 1.00 96.56 664 TYR A O 1
ATOM 5267 N N . GLU A 1 665 ? -1.768 -1.579 19.060 1.00 96.88 665 GLU A N 1
ATOM 5268 C CA . GLU A 1 665 ? -0.925 -2.752 18.800 1.00 96.88 665 GLU A CA 1
ATOM 5269 C C . GLU A 1 665 ? 0.167 -2.501 17.747 1.00 96.88 665 GLU A C 1
ATOM 5271 O O . GLU A 1 665 ?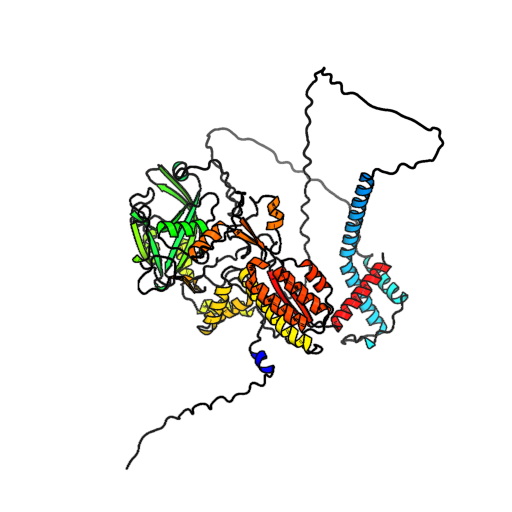 -0.017 -1.700 16.833 1.00 96.88 665 GLU A O 1
ATOM 5276 N N . THR A 1 666 ? 1.313 -3.189 17.849 1.00 96.38 666 THR A N 1
ATOM 5277 C CA . THR A 1 666 ? 2.492 -2.935 16.984 1.00 96.38 666 THR A CA 1
ATOM 5278 C C . THR A 1 666 ? 2.831 -4.048 15.986 1.00 96.38 666 THR A C 1
ATOM 5280 O O . THR A 1 666 ? 3.869 -3.990 15.327 1.00 96.38 666 THR A O 1
ATOM 5283 N N . TYR A 1 667 ? 1.968 -5.059 15.828 1.00 94.38 667 TYR A N 1
ATOM 5284 C CA . TYR A 1 667 ? 2.244 -6.250 15.001 1.00 94.38 667 TYR A CA 1
ATOM 5285 C C . TYR A 1 667 ? 2.456 -5.963 13.504 1.00 94.38 667 TYR A C 1
ATOM 5287 O O . TYR A 1 667 ? 3.077 -6.768 12.812 1.00 94.38 667 TYR A O 1
ATOM 5295 N N . GLU A 1 668 ? 1.940 -4.837 13.006 1.00 95.62 668 GLU A N 1
ATOM 5296 C CA . GLU A 1 668 ? 2.093 -4.402 11.612 1.00 95.62 668 GLU A CA 1
ATOM 5297 C C . GLU A 1 668 ? 3.503 -3.845 11.326 1.00 95.62 668 GLU A C 1
ATOM 5299 O O . GLU A 1 668 ? 3.988 -3.937 10.200 1.00 95.62 668 GLU A O 1
ATOM 5304 N N . ASP A 1 669 ? 4.206 -3.343 12.351 1.00 95.12 669 ASP A N 1
ATOM 5305 C CA . ASP A 1 669 ? 5.647 -3.070 12.304 1.00 95.12 669 ASP A CA 1
ATOM 5306 C C . ASP A 1 669 ? 6.428 -4.378 12.525 1.00 95.12 669 ASP A C 1
ATOM 5308 O O . ASP A 1 669 ? 7.046 -4.611 13.564 1.00 95.12 669 ASP A O 1
ATOM 5312 N N . ALA A 1 670 ? 6.421 -5.251 11.520 1.00 92.69 670 ALA A N 1
ATOM 5313 C CA . ALA A 1 670 ? 7.206 -6.485 11.513 1.00 92.69 670 ALA A CA 1
ATOM 5314 C C . ALA A 1 670 ? 8.733 -6.250 11.397 1.00 92.69 670 ALA A C 1
ATOM 5316 O O . ALA A 1 670 ? 9.512 -7.205 11.473 1.00 92.69 670 ALA A O 1
ATOM 5317 N N . LEU A 1 671 ? 9.177 -5.001 11.206 1.00 89.62 671 LEU A N 1
ATOM 5318 C CA . LEU A 1 671 ? 10.581 -4.609 11.081 1.00 89.62 671 LEU A CA 1
ATOM 5319 C C . LEU A 1 671 ? 11.235 -4.369 12.450 1.00 89.62 671 LEU A C 1
ATOM 5321 O O . LEU A 1 671 ? 12.339 -4.865 12.693 1.00 89.62 671 LEU A O 1
ATOM 5325 N N . PHE A 1 672 ? 10.562 -3.639 13.345 1.00 89.94 672 PHE A N 1
ATOM 5326 C CA . PHE A 1 672 ? 11.072 -3.313 14.682 1.00 89.94 672 PHE A CA 1
ATOM 5327 C C . PHE A 1 672 ? 10.068 -3.513 15.833 1.00 89.94 672 PHE A C 1
ATOM 5329 O O . PHE A 1 672 ? 10.499 -3.614 16.983 1.00 89.94 672 PHE A O 1
ATOM 5336 N N . GLY A 1 673 ? 8.765 -3.607 15.556 1.00 92.12 673 GLY A N 1
ATOM 5337 C CA . GLY A 1 673 ? 7.709 -3.782 16.561 1.00 92.12 673 GLY A CA 1
ATOM 5338 C C . GLY A 1 673 ? 7.427 -2.545 17.418 1.00 92.12 673 GLY A C 1
ATOM 5339 O O . GLY A 1 673 ? 6.932 -2.688 18.538 1.00 92.12 673 GLY A O 1
ATOM 5340 N N . TYR A 1 674 ? 7.759 -1.343 16.933 1.00 93.38 674 TYR A N 1
ATOM 5341 C CA . TYR A 1 674 ? 7.587 -0.087 17.670 1.00 93.38 674 TYR A CA 1
ATOM 5342 C C . TYR A 1 674 ? 6.291 0.649 17.331 1.00 93.38 674 TYR A C 1
ATOM 5344 O O . TYR A 1 674 ? 5.739 1.316 18.199 1.00 93.38 674 TYR A O 1
ATOM 5352 N N . LYS A 1 675 ? 5.822 0.604 16.080 1.00 96.31 675 LYS A N 1
ATOM 5353 C CA . LYS A 1 675 ? 4.797 1.550 15.599 1.00 96.31 675 LYS A CA 1
ATOM 5354 C C . LYS A 1 675 ? 3.384 1.025 15.789 1.00 96.31 675 LYS A C 1
ATOM 5356 O O . LYS A 1 675 ? 3.058 -0.065 15.334 1.00 96.31 675 LYS A O 1
ATOM 5361 N N . ALA A 1 676 ? 2.554 1.818 16.463 1.00 97.62 676 ALA A N 1
ATOM 5362 C CA . ALA A 1 676 ? 1.199 1.430 16.833 1.00 97.62 676 ALA A CA 1
ATOM 5363 C C . ALA A 1 676 ? 0.205 1.633 15.673 1.00 97.62 676 ALA A C 1
ATOM 5365 O O . ALA A 1 676 ? 0.180 2.704 15.056 1.00 97.62 676 ALA A O 1
ATOM 5366 N N . THR A 1 677 ? -0.640 0.641 15.390 1.00 98.06 677 THR A N 1
ATOM 5367 C CA . THR A 1 677 ? -1.743 0.744 14.421 1.00 98.06 677 THR A CA 1
ATOM 5368 C C . THR A 1 677 ? -3.000 1.329 15.046 1.00 98.06 677 THR A C 1
ATOM 5370 O O . THR A 1 677 ? -3.347 0.978 16.173 1.00 98.06 677 THR A O 1
ATOM 5373 N N . PHE A 1 678 ? -3.709 2.175 14.295 1.00 98.50 678 PHE A N 1
ATOM 5374 C CA . PHE A 1 678 ? -5.042 2.646 14.662 1.00 98.50 678 PHE A CA 1
ATOM 5375 C C . PHE A 1 678 ? -6.087 1.542 14.495 1.00 98.50 678 PHE A C 1
ATOM 5377 O O . PHE A 1 678 ? -6.207 0.930 13.432 1.00 98.50 678 PHE A O 1
ATOM 5384 N N . GLU A 1 679 ? -6.878 1.342 15.543 1.00 97.94 679 GLU A N 1
ATOM 5385 C CA . GLU A 1 679 ? -7.958 0.363 15.603 1.00 97.94 679 GLU A CA 1
ATOM 5386 C C . GLU A 1 679 ? -9.150 0.886 16.423 1.00 97.94 679 GLU A C 1
ATOM 5388 O O . GLU A 1 679 ? -9.095 1.952 17.048 1.00 97.94 679 GLU A O 1
ATOM 5393 N N . ALA A 1 680 ? -10.258 0.141 16.391 1.00 98.31 680 ALA A N 1
ATOM 5394 C CA . ALA A 1 680 ? -11.452 0.444 17.168 1.00 98.31 680 ALA A CA 1
ATOM 5395 C C . ALA A 1 680 ? -12.231 -0.825 17.546 1.00 98.31 680 ALA A C 1
ATOM 5397 O O . ALA A 1 680 ? -12.586 -1.629 16.683 1.00 98.31 680 ALA A O 1
ATOM 5398 N N . PHE A 1 681 ? -12.593 -0.937 18.823 1.00 97.00 681 PHE A N 1
ATOM 5399 C CA . PHE A 1 681 ? -13.551 -1.910 19.341 1.00 97.00 681 PHE A CA 1
ATOM 5400 C C . PHE A 1 681 ? -14.674 -1.162 20.062 1.00 97.00 681 PHE A C 1
ATOM 5402 O O . PHE A 1 681 ? -14.426 -0.332 20.936 1.00 97.00 681 PHE A O 1
ATOM 5409 N N . VAL A 1 682 ? -15.920 -1.448 19.679 1.00 95.69 682 VAL A N 1
ATOM 5410 C CA . VAL A 1 682 ? -17.120 -0.801 20.226 1.00 95.69 682 VAL A CA 1
ATOM 5411 C C . VAL A 1 682 ? -18.075 -1.896 20.685 1.00 95.69 682 VAL A C 1
ATOM 5413 O O . VAL A 1 682 ? -18.634 -2.624 19.865 1.00 95.69 682 VAL A O 1
ATOM 5416 N N . GLY A 1 683 ? -18.219 -2.038 21.999 1.00 93.56 683 GLY A N 1
ATOM 5417 C CA . GLY A 1 683 ? -18.978 -3.099 22.650 1.00 93.56 683 GLY A CA 1
ATOM 5418 C C . GLY A 1 683 ? -20.132 -2.581 23.505 1.00 93.56 683 GLY A C 1
ATOM 5419 O O . GLY A 1 683 ? -20.267 -1.388 23.778 1.00 93.56 683 GLY A O 1
ATOM 5420 N N . ILE A 1 684 ? -20.964 -3.515 23.961 1.00 92.81 684 ILE A N 1
ATOM 5421 C CA . ILE A 1 684 ? -21.958 -3.287 25.014 1.00 92.81 684 ILE A CA 1
ATOM 5422 C C . ILE A 1 684 ? -21.579 -4.202 26.173 1.00 92.81 684 ILE A C 1
ATOM 5424 O O . ILE A 1 684 ? -21.437 -5.410 25.982 1.00 92.81 684 ILE A O 1
ATOM 5428 N N . ARG A 1 685 ? -21.401 -3.635 27.367 1.00 92.19 685 ARG A N 1
ATOM 5429 C CA . ARG A 1 685 ? -20.960 -4.386 28.545 1.00 92.19 685 ARG A CA 1
ATOM 5430 C C . ARG A 1 685 ? -22.046 -5.358 29.005 1.00 92.19 685 ARG A C 1
ATOM 5432 O O . ARG A 1 685 ? -23.189 -4.951 29.224 1.00 92.19 685 ARG A O 1
ATOM 5439 N N . ASP A 1 686 ? -21.702 -6.628 29.203 1.00 91.44 686 ASP A N 1
ATOM 5440 C CA . ASP A 1 686 ? -22.566 -7.578 29.914 1.00 91.44 686 ASP A CA 1
ATOM 5441 C C . ASP A 1 686 ? -22.319 -7.446 31.420 1.00 91.44 686 ASP A C 1
ATOM 5443 O O . ASP A 1 686 ? -21.407 -8.059 31.975 1.00 91.44 686 ASP A O 1
ATOM 5447 N N . ASP A 1 687 ? -23.139 -6.636 32.091 1.00 89.81 687 ASP A N 1
ATOM 5448 C CA . ASP A 1 687 ? -22.996 -6.377 33.525 1.00 89.81 687 ASP A CA 1
ATOM 5449 C C . ASP A 1 687 ? -23.138 -7.653 34.380 1.00 89.81 687 ASP A C 1
ATOM 5451 O O . ASP A 1 687 ? -22.564 -7.712 35.467 1.00 89.81 687 ASP A O 1
ATOM 5455 N N . ASN A 1 688 ? -23.832 -8.700 33.904 1.00 89.94 688 ASN A N 1
ATOM 5456 C CA . ASN A 1 688 ? -23.939 -9.968 34.635 1.00 89.94 688 ASN A CA 1
ATOM 5457 C C . ASN A 1 688 ? -22.613 -10.732 34.591 1.00 89.94 688 ASN A C 1
ATOM 5459 O O . ASN A 1 688 ? -22.131 -11.199 35.625 1.00 89.94 688 ASN A O 1
ATOM 5463 N N . VAL A 1 689 ? -22.014 -10.855 33.403 1.00 91.06 689 VAL A N 1
ATOM 5464 C CA . VAL A 1 689 ? -20.724 -11.539 33.221 1.00 91.06 689 VAL A CA 1
ATOM 5465 C C . VAL A 1 689 ? -19.594 -10.731 33.864 1.00 91.06 689 VAL A C 1
ATOM 5467 O O . VAL A 1 689 ? -18.774 -11.301 34.585 1.00 91.06 689 VAL A O 1
ATOM 5470 N N . THR A 1 690 ? -19.590 -9.403 33.713 1.00 91.44 690 THR A N 1
ATOM 5471 C CA . THR A 1 690 ? -18.649 -8.510 34.406 1.00 91.44 690 THR A CA 1
ATOM 5472 C C . THR A 1 690 ? -18.755 -8.660 35.928 1.00 91.44 690 THR A C 1
ATOM 5474 O O . THR A 1 690 ? -17.731 -8.854 36.583 1.00 91.44 690 THR A O 1
ATOM 5477 N N . ALA A 1 691 ? -19.962 -8.664 36.508 1.00 90.44 691 ALA A N 1
ATOM 5478 C CA . ALA A 1 691 ? -20.141 -8.860 37.950 1.00 90.44 691 ALA A CA 1
ATOM 5479 C C . ALA A 1 691 ? -19.659 -10.243 38.431 1.00 90.44 691 ALA A C 1
ATOM 5481 O O . ALA A 1 691 ? -19.025 -10.338 39.484 1.00 90.44 691 ALA A O 1
ATOM 5482 N N . GLN A 1 692 ? -19.894 -11.311 37.657 1.00 90.06 692 GLN A N 1
ATOM 5483 C CA . GLN A 1 692 ? -19.378 -12.652 37.971 1.00 90.06 692 GLN A CA 1
ATOM 5484 C C . GLN A 1 692 ? -17.843 -12.699 37.971 1.00 90.06 692 GLN A C 1
ATOM 5486 O O . GLN A 1 692 ? -17.249 -13.296 38.872 1.00 90.06 692 GLN A O 1
ATOM 5491 N N . ILE A 1 693 ? -17.195 -12.049 36.999 1.00 89.69 693 ILE A N 1
ATOM 5492 C CA . ILE A 1 693 ? -15.730 -11.967 36.903 1.00 89.69 693 ILE A CA 1
ATOM 5493 C C . ILE A 1 693 ? -15.152 -11.163 38.076 1.00 89.69 693 ILE A C 1
ATOM 5495 O O . ILE A 1 693 ? -14.212 -11.627 38.724 1.00 89.69 693 ILE A O 1
ATOM 5499 N N . ILE A 1 694 ? -15.745 -10.010 38.412 1.00 85.06 694 ILE A N 1
ATOM 5500 C CA . ILE A 1 694 ? -15.344 -9.194 39.572 1.00 85.06 694 ILE A CA 1
ATOM 5501 C C . ILE A 1 694 ? -15.463 -10.004 40.871 1.00 85.06 694 ILE A C 1
ATOM 5503 O O . ILE A 1 694 ? -14.528 -10.021 41.669 1.00 85.06 694 ILE A O 1
ATOM 5507 N N . PHE A 1 695 ? -16.564 -10.734 41.069 1.00 81.31 695 PHE A N 1
ATOM 5508 C CA . PHE A 1 695 ? -16.771 -11.563 42.259 1.00 81.31 695 PHE A CA 1
ATOM 5509 C C . PHE A 1 695 ? -15.728 -12.691 42.386 1.00 81.31 695 PHE A C 1
ATOM 5511 O O . PHE A 1 695 ? -15.178 -12.900 43.469 1.00 81.31 695 PHE A O 1
ATOM 5518 N N . GLN A 1 696 ? -15.384 -13.369 41.284 1.00 79.56 696 GLN A N 1
ATOM 5519 C CA . GLN A 1 696 ? -14.305 -14.370 41.265 1.00 79.56 696 GLN A CA 1
ATOM 5520 C C . GLN A 1 696 ? -12.932 -13.752 41.584 1.00 79.56 696 GLN A C 1
ATOM 5522 O O . GLN A 1 696 ? -12.163 -14.329 42.355 1.00 79.56 696 GLN A O 1
ATOM 5527 N N . LEU A 1 697 ? -12.637 -12.564 41.045 1.00 79.12 697 LEU A N 1
ATOM 5528 C CA . LEU A 1 697 ? -11.413 -11.810 41.341 1.00 79.12 697 LEU A CA 1
ATOM 5529 C C . LEU A 1 697 ? -11.329 -11.399 42.815 1.00 79.12 697 LEU A C 1
ATOM 5531 O O . LEU A 1 697 ? -10.287 -11.601 43.437 1.00 79.12 697 LEU A O 1
ATOM 5535 N N . MET A 1 698 ? -12.420 -10.894 43.399 1.00 77.69 698 MET A N 1
ATOM 5536 C CA . MET A 1 698 ? -12.481 -10.570 44.828 1.00 77.69 698 MET A CA 1
ATOM 5537 C C . MET A 1 698 ? -12.208 -11.807 45.689 1.00 77.69 698 MET A C 1
ATOM 5539 O O . MET A 1 698 ? -11.362 -11.743 46.577 1.00 77.69 698 MET A O 1
ATOM 5543 N N . ILE A 1 699 ? -12.836 -12.950 45.386 1.00 78.25 699 ILE A N 1
ATOM 5544 C CA . ILE A 1 699 ? -12.576 -14.223 46.080 1.00 78.25 699 ILE A CA 1
ATOM 5545 C C . ILE A 1 699 ? -11.096 -14.620 45.972 1.00 78.25 699 ILE A C 1
ATOM 5547 O O . ILE A 1 699 ? -10.472 -14.918 46.991 1.00 78.25 699 ILE A O 1
ATOM 5551 N N . ALA A 1 700 ? -10.507 -14.584 44.773 1.00 73.75 700 ALA A N 1
ATOM 5552 C CA . ALA A 1 700 ? -9.105 -14.952 44.567 1.00 73.75 700 ALA A CA 1
ATOM 5553 C C . ALA A 1 700 ? -8.130 -14.026 45.320 1.00 73.75 700 ALA A C 1
ATOM 5555 O O . ALA A 1 700 ? -7.166 -14.508 45.918 1.00 73.75 700 ALA A O 1
ATOM 5556 N N . ILE A 1 701 ? -8.398 -12.715 45.347 1.00 75.88 701 ILE A N 1
ATOM 5557 C CA . ILE A 1 701 ? -7.604 -11.725 46.091 1.00 75.88 701 ILE A CA 1
ATOM 5558 C C . ILE A 1 701 ? -7.761 -11.926 47.604 1.00 75.88 701 ILE A C 1
ATOM 5560 O O . ILE A 1 701 ? -6.763 -11.943 48.321 1.00 75.88 701 ILE A O 1
ATOM 5564 N N . THR A 1 702 ? -8.980 -12.141 48.109 1.00 77.69 702 THR A N 1
ATOM 5565 C CA . THR A 1 702 ? -9.216 -12.424 49.533 1.00 77.69 702 THR A CA 1
ATOM 5566 C C . THR A 1 702 ? -8.525 -13.714 49.975 1.00 77.69 702 THR A C 1
ATOM 5568 O O . THR A 1 702 ? -7.901 -13.730 51.031 1.00 77.69 702 THR A O 1
ATOM 5571 N N . ILE A 1 703 ? -8.563 -14.776 49.166 1.00 74.19 703 ILE A N 1
ATOM 5572 C CA . ILE A 1 703 ? -7.856 -16.033 49.457 1.00 74.19 703 ILE A CA 1
ATOM 5573 C C . ILE A 1 703 ? -6.338 -15.817 49.440 1.00 74.19 703 ILE A C 1
ATOM 5575 O O . ILE A 1 703 ? -5.651 -16.261 50.359 1.00 74.19 703 ILE A O 1
ATOM 5579 N N . TYR A 1 704 ? -5.809 -15.082 48.458 1.00 75.19 704 TYR A N 1
ATOM 5580 C CA . TYR A 1 704 ? -4.393 -14.715 48.406 1.00 75.19 704 TYR A CA 1
ATOM 5581 C C . TYR A 1 704 ? -3.940 -13.970 49.679 1.00 75.19 704 TYR A C 1
ATOM 5583 O O . TYR A 1 704 ? -2.932 -14.350 50.272 1.00 75.19 704 TYR A O 1
ATOM 5591 N N . LEU A 1 705 ? -4.716 -12.980 50.140 1.00 76.94 705 LEU A N 1
ATOM 5592 C CA . LEU A 1 705 ? -4.462 -12.184 51.355 1.00 76.94 705 LEU A CA 1
ATOM 5593 C C . LEU A 1 705 ? -4.729 -12.930 52.681 1.00 76.94 705 LEU A C 1
ATOM 5595 O O . LEU A 1 705 ? -4.509 -12.373 53.753 1.00 76.94 705 LEU A O 1
ATOM 5599 N N . ILE A 1 706 ? -5.231 -14.168 52.629 1.00 73.25 706 ILE A N 1
ATOM 5600 C CA . ILE A 1 706 ? -5.395 -15.065 53.789 1.00 73.25 706 ILE A CA 1
ATOM 5601 C C . ILE A 1 706 ? -4.281 -16.130 53.833 1.00 73.25 706 ILE A C 1
ATOM 5603 O O . ILE A 1 706 ? -4.063 -16.751 54.876 1.00 73.25 706 ILE A O 1
ATOM 5607 N N . LEU A 1 707 ? -3.581 -16.351 52.714 1.00 66.56 707 LEU A N 1
ATOM 5608 C CA . LEU A 1 707 ? -2.520 -17.353 52.555 1.00 66.56 707 LEU A CA 1
ATOM 5609 C C . LEU A 1 707 ? -1.092 -16.770 52.564 1.00 66.56 707 LEU A C 1
ATOM 5611 O O . LEU A 1 707 ? -0.143 -17.552 52.613 1.00 66.56 707 LEU A O 1
ATOM 5615 N N . ASN A 1 708 ? -0.936 -15.440 52.506 1.00 62.97 708 ASN A N 1
ATOM 5616 C CA . ASN A 1 708 ? 0.344 -14.712 52.527 1.00 62.97 708 ASN A CA 1
ATOM 5617 C C . ASN A 1 708 ? 0.306 -13.608 53.593 1.00 62.97 708 ASN A C 1
ATOM 5619 O O . ASN A 1 708 ? 1.347 -13.421 54.258 1.00 62.97 708 ASN A O 1
#

InterPro domains:
  IPR000086 NUDIX hydrolase domain [PF00293] (242-377)
  IPR000086 NUDIX hydrolase domain [PS51462] (241-383)
  IPR015797 NUDIX hydrolase-like domain superfamily [SSF55811] (235-381)
  IPR039461 Peptidase family M49 [PTHR23422] (241-693)

Organism: Punica granatum (NCBI:txid22663)

pLDDT: mean 70.63, std 28.92, range [20.17, 98.88]

Foldseek 3Di:
DDDDDDDDDDDDDDDDDDDDDPDDPVVVVVVDDDWDFDFDPDPDDDPDDDDDDDPDDPDDDDDPDDDDDDDDDDDDDDDDDDDDDDDDDDDDDDDDDDDDDPVVVVVVVVVVVVVVVVVVVVVLVVCLVVLLVLLVVLVVVVVCVPPDDDDDDDDDPVPDDDDDPVSSVVSSVVSVVVVPPDDPDDDDDDDDDDDDDDDDDDDDDDDDDDPPPPDDDDPPLDPPDPDDDDDDPLPCQQVVHEFEKEAEWEAAAQQQWTKWFAWDLLDPANHRAIGGQWMDGADDFHDRLLRNQVRNCQAWVFHDASQQKEQQDWDWDWDADPVRRTTYTYTYRYIYGYFNHDDDQVFTDGDNNTTPGMDIDNLVVVLVCLVVVNSRHDHDDCVDPVVSVVVVSCVQPVDDLVVLLVVLVVLCVSTDTDDDDADPPPFDPLLVVLLVLLVVLQVLLLVQQLCQQAPCLVLQLVQLVVCLPVDSSSVSCNSQCSNVSGQFRPVPQRAGSHALSSAGKDFQQPTTHDDPPDNGIITGRHDYRHRQLQRNQEDSRDQDPPQDDPVCPVVCLAAFKGKDFQSSVVSVCVSVVCPPPPVPPPCPDPPRDRMDIDGQCRVSVVSLQSSLVSLQVSLVRHPDPLSVQLSNLVSVCSNVVDCVSNVVSLVVDDDQKRKDWAFDFQNSNSSNSRYTRTHIDIHGDPVVVVVVVVVSVVVSVVVSVVVD

=== Feature glossary ===
Legend for the data blocks above and below:

— What the protein is —

The amino-acid sequence is the protein's primary structure: the linear order of residues from the N-terminus to the C-terminus, written in one-letter code. Everything else here — the 3D coordinates, the secondary structure, the domain annotations — is ultimately a consequence of this string.

Functional annotations link the protein to curated databases. InterPro entries identify conserved domains and families by matching the sequence against member-database signatures (Pfam, PROSITE, CDD, …). Gene Ontology (GO) terms describe molecular function, biological process, and cellular component in a controlled vocabulary. CATH places the structure in a hierarchical fold classification (Class/Architecture/Topology/Homologous-superfamily). The organism is the source species.

— Where its atoms are —

Atomic coordinates in PDBx/mmCIF format — the same representation the Protein Data Bank distributes. Each line of the _atom_site loop places one backbone atom in Cartesian space (units: ångströms, origin: arbitrary).

The six renders are orthographic views along the three Cartesian axes in both directions. Representation (cartoon, sticks, or surface) and color scheme (sequence-rainbow or by-chain) vary across proteins so the training set covers all the common visualization conventions.

— Local backbone conformation —

Eight-state secondary structure (DSSP): H is the canonical α-helix, G the tighter 3₁₀-helix, I the wider π-helix; E/B are β-structure, T and S are turns and bends, and '-' is everything else. DSSP derives these from the pattern of main-chain N–H···O=C hydrogen bonds, not from the sequence.

Three-state secondary structure (P-SEA) collapses the eight DSSP classes into helix (a), strand (b), and coil (c). P-SEA assigns these from Cα geometry alone — distances and angles — without requiring backbone oxygens, so it works on any Cα trace.

φ (phi) and ψ (psi) are the two rotatable backbone dihedrals per residue: φ is the C(i-1)–N–Cα–C torsion, ψ is the N–Cα–C–N(i+1) torsion, both in degrees on (−180°, 180°]. α-helical residues cluster near (−60°, −45°); β-strand residues near (−120°, +130°). A Ramachandran plot is simply a scatter of (φ, ψ) for every residue.

— Global shape and packing —

The geometric summary reports three shape descriptors. Rg (radius of gyration) measures how spread out the Cα atoms are about their centre of mass; compact globular proteins have small Rg, elongated or unfolded ones large. Cα contacts (<8 Å, |i−j|>4) count long-range residue pairs in spatial proximity — high for tightly packed folds, near zero for rods or random coil. The bounding-box extents give the protein's footprint along x, y, z in Å.

SASA measures how much of the protein is reachable by solvent. It is computed by rolling a water-sized probe over the atomic surface and summing the exposed area (Å²). Per-residue SASA distinguishes core (buried, low SASA) from surface (exposed, high SASA) residues; total SASA is a whole-molecule size measure.

Plot images: a contact map (which residues are close in 3D, as an N×N binary image), a Ramachandran scatter (backbone torsion angles, revealing secondary-structure composition at a glance), and — for AlphaFold structures — a PAE heatmap (pairwise prediction confidence).

— Structural neighborhood —

A 3Di character summarizes, for each residue, the relative orientation of the Cα frame of its nearest spatial neighbor. Because it encodes fold topology rather than chemistry, 3Di alignments detect remote structural similarity that sequence alignment misses.

The Foldseek neighbor list gives the closest experimentally determined structures in the PDB, ranked by structural alignment. TM-score near 1 means near-identical fold; near 0.3 means only rough topology match. This is how one finds what a novel AlphaFold prediction most resembles in the solved-structure universe.

— Confidence and disorder —

For AlphaFold models, the B-factor field carries pLDDT — the model's own estimate of local accuracy on a 0–100 scale. Regions with pLDDT<50 should be treated as essentially unmodeled; they often correspond to intrinsically disordered segments.

Crystallographic B-factors measure how much each atom's electron density is smeared out, in Å². They rise in mobile loops and surface residues and fall in the buried interior. In AlphaFold models this column is repurposed to hold pLDDT instead.

Predicted Aligned Error (PAE) is an AlphaFold confidence matrix: entry (i, j) is the expected error in the position of residue j, in ångströms, when the prediction is superimposed on the true structure at residue i. Low PAE within a block of residues means that block is internally rigid and well-predicted; high PAE between two blocks means their relative placement is uncertain even if each block individually is confident.